Protein AF-A0A7J6RBK8-F1 (afdb_monomer)

Foldseek 3Di:
DDDDVVNVLVVLVVVVVVVVVVCVVCVPDPDDPVVVVVVVVSVVVNVVVVPDDDPPPPPDDPPPPDVDPPPPDDDPDPDPVCVVVPPPDPCVVVVPDDDDDDDQDDQDPVQADQAADQDLVNLLSNLVSLLVSLQSLLVCLVPDPCSLVCLQVSLLSCLLGHYDFLPPVNRLPDLVLLAPVSLVSSLVSLLLSLLSNLLSLQQDPLLVDLQSLLSLLLSLLSSLSSLLSSLCRAHPPDGAPSNCQCNQNDPDPGAHAAEASACSVVSNVPGDHPDVSSVVSSVSSVVSNVVRVVSDDPPCCQQRYPDVCAAPFQDCTNVLLVSQVSQCVVLVVDPCSNVCSLCCQQCVPVSRCVRVVSSVSSNLSSQSSLLSNDSPPPPHQHNDPSTGHSQQSDWHWDADPNGIWIHGNNDGRCSVSNYDPPPDDDPVVVVVVVVVVVVVVD

Radius of gyration: 29.78 Å; Cα contacts (8 Å, |Δi|>4): 510; chains: 1; bounding box: 80×56×87 Å

pLDDT: mean 79.07, std 20.46, range [28.81, 98.06]

Mean predicted aligned error: 14.5 Å

Secondary structure (DSSP, 8-state):
----HHHHHHHHHHHHHHHHHHHHH-TT----HHHHHHHHHHHHHHHHHHSS---TT---PPPP-------------S-TT-TTT------GGGS-SPPPPP-PPPP--TTS--SPP-SHHHHHHHHHHHHHHHHHHHHTTTTSTTHHHHHHHHHHHIIIIISPPTT-HHHHT-GGGGSHHHHHHHHHHHHHHHHHHHHHHHHTTTTSSHHHHHHHHHHHHHHHHHHHHHHH---SSS--HHHHHHTT-SSSS----EE--TTHHHHTTSS---SHHHHHHHHHHHHHHHHHHHTSPTT-HHHHEE--TTTT-S---HHHHHHHHHHHHHHT--GGGGTTHHHHHHTSSTTTTTT-HHHHHHHHHHHHHHHHH---TTSSPP--TT---TTTT--EEEEETTEEEEEBTTBS-GGGGSS----S--TTHHHHHHHHHHTT--

Structure (mmCIF, N/CA/C/O backbone):
data_AF-A0A7J6RBK8-F1
#
_entry.id   AF-A0A7J6RBK8-F1
#
loop_
_atom_site.group_PDB
_atom_site.id
_atom_site.type_symbol
_atom_site.label_atom_id
_atom_site.label_alt_id
_atom_site.label_comp_id
_atom_site.label_asym_id
_atom_site.label_entity_id
_atom_site.label_seq_id
_atom_site.pdbx_PDB_ins_code
_atom_site.Cartn_x
_atom_site.Cartn_y
_atom_site.Cartn_z
_atom_site.occupancy
_atom_site.B_iso_or_equiv
_atom_site.auth_seq_id
_atom_site.auth_comp_id
_atom_site.auth_asym_id
_atom_site.auth_atom_id
_atom_site.pdbx_PDB_model_num
ATOM 1 N N . MET A 1 1 ? 26.545 -1.973 -30.384 1.00 36.59 1 MET A N 1
ATOM 2 C CA . MET A 1 1 ? 25.266 -2.475 -30.938 1.00 36.59 1 MET A CA 1
ATOM 3 C C . MET A 1 1 ? 25.383 -2.604 -32.451 1.00 36.59 1 MET A C 1
ATOM 5 O O . MET A 1 1 ? 25.338 -1.597 -33.147 1.00 36.59 1 MET A O 1
ATOM 9 N N . ALA A 1 2 ? 25.583 -3.816 -32.970 1.00 32.09 2 ALA A N 1
ATOM 10 C CA . ALA A 1 2 ? 25.524 -4.054 -34.409 1.00 32.09 2 ALA A CA 1
ATOM 11 C C . ALA A 1 2 ? 24.047 -4.120 -34.830 1.00 32.09 2 ALA A C 1
ATOM 13 O O . ALA A 1 2 ? 23.332 -5.037 -34.434 1.00 32.09 2 ALA A O 1
ATOM 14 N N . MET A 1 3 ? 23.567 -3.130 -35.590 1.00 36.22 3 MET A N 1
ATOM 15 C CA . MET A 1 3 ? 22.261 -3.235 -36.249 1.00 36.22 3 MET A CA 1
ATOM 16 C C . MET A 1 3 ? 22.251 -4.495 -37.117 1.00 36.22 3 MET A C 1
ATOM 18 O O . MET A 1 3 ? 23.123 -4.660 -37.973 1.00 36.22 3 MET A O 1
ATOM 22 N N . THR A 1 4 ? 21.252 -5.358 -36.931 1.00 49.44 4 THR A N 1
ATOM 23 C CA . THR A 1 4 ? 21.045 -6.518 -37.804 1.00 49.44 4 THR A CA 1
ATOM 24 C C . THR A 1 4 ? 20.891 -6.049 -39.257 1.00 49.44 4 THR A C 1
ATOM 26 O O . THR A 1 4 ? 20.275 -5.012 -39.523 1.00 49.44 4 THR A O 1
ATOM 29 N N . GLN A 1 5 ? 21.444 -6.799 -40.219 1.00 44.53 5 GLN A N 1
ATOM 30 C CA . GLN A 1 5 ? 21.396 -6.459 -41.654 1.00 44.53 5 GLN A CA 1
ATOM 31 C C . GLN A 1 5 ? 19.968 -6.169 -42.150 1.00 44.53 5 GLN A C 1
ATOM 33 O O . GLN A 1 5 ? 19.768 -5.298 -42.995 1.00 44.53 5 GLN A O 1
ATOM 38 N N . ARG A 1 6 ? 18.959 -6.833 -41.570 1.00 43.53 6 ARG A N 1
ATOM 39 C CA . ARG A 1 6 ? 17.537 -6.587 -41.855 1.00 43.53 6 ARG A CA 1
ATOM 40 C C . ARG A 1 6 ? 17.089 -5.178 -41.449 1.00 43.53 6 ARG A C 1
ATOM 42 O O . ARG A 1 6 ? 16.382 -4.522 -42.210 1.00 43.53 6 ARG A O 1
ATOM 49 N N . THR A 1 7 ? 17.549 -4.694 -40.298 1.00 47.09 7 THR A N 1
ATOM 50 C CA . THR A 1 7 ? 17.259 -3.341 -39.798 1.00 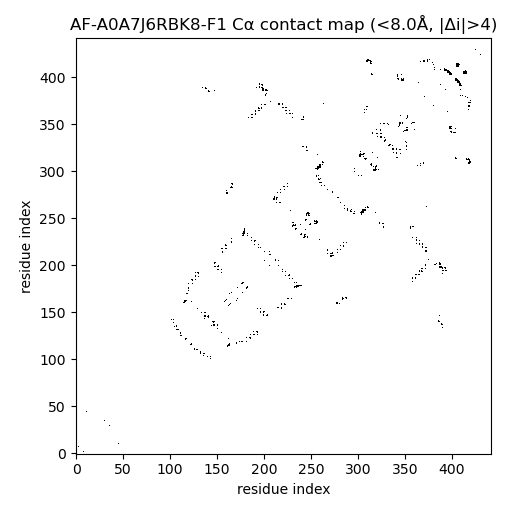47.09 7 THR A CA 1
ATOM 51 C C . THR A 1 7 ? 17.958 -2.285 -40.649 1.00 47.09 7 THR A C 1
ATOM 53 O O . THR A 1 7 ? 17.340 -1.285 -40.995 1.00 47.09 7 THR A O 1
ATOM 56 N N . ARG A 1 8 ? 19.196 -2.549 -41.097 1.00 48.22 8 ARG A N 1
ATOM 57 C CA . ARG A 1 8 ? 19.900 -1.685 -42.065 1.00 48.22 8 ARG A CA 1
ATOM 58 C C . ARG A 1 8 ? 19.156 -1.592 -43.400 1.00 48.22 8 ARG A C 1
ATOM 60 O O . ARG A 1 8 ? 18.941 -0.489 -43.886 1.00 48.22 8 ARG A O 1
ATOM 67 N N . ARG A 1 9 ? 18.685 -2.718 -43.955 1.00 49.53 9 ARG A N 1
ATOM 68 C CA . ARG A 1 9 ? 17.904 -2.739 -45.210 1.00 49.53 9 ARG A CA 1
ATOM 69 C C . ARG A 1 9 ? 16.581 -1.966 -45.093 1.00 49.53 9 ARG A C 1
ATOM 71 O O . ARG A 1 9 ? 16.213 -1.255 -46.025 1.00 49.53 9 ARG A O 1
ATOM 78 N N . LEU A 1 10 ? 15.884 -2.068 -43.959 1.00 54.56 10 LEU A N 1
ATOM 79 C CA . LEU A 1 10 ? 14.656 -1.303 -43.695 1.00 54.56 10 LEU A CA 1
ATOM 80 C C . LEU A 1 10 ? 14.924 0.200 -43.561 1.00 54.56 10 LEU A C 1
ATOM 82 O O . LEU A 1 10 ? 14.184 0.997 -44.135 1.00 54.56 10 LEU A O 1
ATOM 86 N N . LEU A 1 11 ? 16.007 0.583 -42.881 1.00 51.75 11 LEU A N 1
ATOM 87 C CA . LEU A 1 11 ? 16.412 1.984 -42.752 1.00 51.75 11 LEU A CA 1
ATOM 88 C C . LEU A 1 11 ? 16.793 2.588 -44.112 1.00 51.75 11 LEU A C 1
ATOM 90 O O . LEU A 1 11 ? 16.349 3.684 -44.439 1.00 51.75 11 LEU A O 1
ATOM 94 N N . CYS A 1 12 ? 17.539 1.849 -44.941 1.00 52.91 12 CYS A N 1
ATOM 95 C CA . CYS A 1 12 ? 17.886 2.273 -46.300 1.00 52.91 12 CYS A CA 1
ATOM 96 C C . CYS A 1 12 ? 16.644 2.439 -47.190 1.00 52.91 12 CYS A C 1
ATOM 98 O O . CYS A 1 12 ? 16.556 3.416 -47.927 1.00 52.91 12 CYS A O 1
ATOM 100 N N . ARG A 1 13 ? 15.651 1.541 -47.088 1.00 55.06 13 ARG A N 1
ATOM 101 C CA . ARG A 1 13 ? 14.372 1.680 -47.811 1.00 55.06 13 ARG A CA 1
ATOM 102 C C . ARG A 1 13 ? 13.562 2.890 -47.337 1.00 55.06 13 ARG A C 1
ATOM 104 O O . ARG A 1 13 ? 13.009 3.600 -48.171 1.00 55.06 13 ARG A O 1
ATOM 111 N N . GLY A 1 14 ? 13.521 3.147 -46.028 1.00 54.00 14 GLY A N 1
ATOM 112 C CA . GLY A 1 14 ? 12.841 4.317 -45.462 1.00 54.00 14 GLY A CA 1
ATOM 113 C C . GLY A 1 14 ? 13.482 5.639 -45.891 1.00 54.00 14 GLY A C 1
ATOM 114 O O . GLY A 1 14 ? 12.777 6.570 -46.273 1.00 54.00 14 GLY A O 1
ATOM 115 N N . LEU A 1 15 ? 14.817 5.701 -45.906 1.00 52.53 15 LEU A N 1
ATOM 116 C CA . LEU A 1 15 ? 15.567 6.875 -46.361 1.00 52.53 15 LEU A CA 1
ATOM 117 C C . LEU A 1 15 ? 15.412 7.118 -47.870 1.00 52.53 15 LEU A C 1
ATOM 119 O O . LEU A 1 15 ? 15.235 8.263 -48.278 1.00 52.53 15 LEU A O 1
ATOM 123 N N . ALA A 1 16 ? 15.409 6.059 -48.688 1.00 51.72 16 ALA A N 1
ATOM 124 C CA . ALA A 1 16 ? 15.171 6.165 -50.129 1.00 51.72 16 ALA A CA 1
ATOM 125 C C . ALA A 1 16 ? 13.752 6.667 -50.444 1.00 51.72 16 ALA A C 1
ATOM 127 O O . ALA A 1 16 ? 13.573 7.533 -51.299 1.00 51.72 16 ALA A O 1
ATOM 128 N N . TRP A 1 17 ? 12.746 6.177 -49.712 1.00 58.44 17 TRP A N 1
ATOM 129 C CA . TRP A 1 17 ? 11.370 6.650 -49.849 1.00 58.44 17 TRP A CA 1
ATOM 130 C C . TRP A 1 17 ? 11.236 8.128 -49.455 1.00 58.44 17 TRP A C 1
ATOM 132 O O . TRP A 1 17 ? 10.676 8.916 -50.211 1.00 58.44 17 TRP A O 1
ATOM 142 N N . TYR A 1 18 ? 11.831 8.532 -48.328 1.00 47.72 18 TYR A N 1
ATOM 143 C CA . TYR A 1 18 ? 11.815 9.926 -47.876 1.00 47.72 18 TYR A CA 1
ATOM 144 C C . TYR A 1 18 ? 12.515 10.873 -48.865 1.00 47.72 18 TYR A C 1
ATOM 146 O O . TYR A 1 18 ? 11.991 11.943 -49.170 1.00 47.72 18 TYR A O 1
ATOM 154 N N . ALA A 1 19 ? 13.666 10.473 -49.419 1.00 51.31 19 ALA A N 1
ATOM 155 C CA . ALA A 1 19 ? 14.394 11.257 -50.419 1.00 51.31 19 ALA A CA 1
ATOM 156 C C . ALA A 1 19 ? 13.605 11.420 -51.733 1.00 51.31 19 ALA A C 1
ATOM 158 O O . ALA A 1 19 ? 13.575 12.513 -52.307 1.00 51.31 19 ALA A O 1
ATOM 159 N N . ALA A 1 20 ? 12.919 10.364 -52.184 1.00 53.62 20 ALA A N 1
ATOM 160 C CA . ALA A 1 20 ? 12.056 10.414 -53.363 1.00 53.62 20 ALA A CA 1
ATOM 161 C C . ALA A 1 20 ? 10.840 11.334 -53.150 1.00 53.62 20 ALA A C 1
ATOM 163 O O . ALA A 1 20 ? 10.492 12.111 -54.042 1.00 53.62 20 ALA A O 1
ATOM 164 N N . GLU A 1 21 ? 10.232 11.304 -51.963 1.00 54.09 21 GLU A N 1
ATOM 165 C CA . GLU A 1 21 ? 9.076 12.144 -51.638 1.00 54.09 21 GLU A CA 1
ATOM 166 C C . GLU A 1 21 ? 9.470 13.621 -51.480 1.00 54.09 21 GLU A C 1
ATOM 168 O O . GLU A 1 21 ? 8.788 14.510 -51.988 1.00 54.09 21 GLU A O 1
ATOM 173 N N . HIS A 1 22 ? 10.640 13.899 -50.899 1.00 51.28 22 HIS A N 1
ATOM 174 C CA . HIS A 1 22 ? 11.178 15.256 -50.776 1.00 51.28 22 HIS A CA 1
ATOM 175 C C . HIS A 1 22 ? 11.467 15.908 -52.146 1.00 51.28 22 HIS A C 1
ATOM 177 O O . HIS A 1 22 ? 11.273 17.114 -52.317 1.00 51.28 22 HIS A O 1
ATOM 183 N N . LYS A 1 23 ? 11.871 15.114 -53.151 1.00 52.00 23 LYS A N 1
ATOM 184 C CA . LYS A 1 23 ? 12.100 15.563 -54.540 1.00 52.00 23 LYS A CA 1
ATOM 185 C C . LYS A 1 23 ? 10.799 15.902 -55.280 1.00 52.00 23 LYS A C 1
ATOM 187 O O . LYS A 1 23 ? 10.804 16.789 -56.130 1.00 52.00 23 LYS A O 1
ATOM 192 N N . LYS A 1 24 ? 9.683 15.242 -54.941 1.00 56.25 24 LYS A N 1
ATOM 193 C CA . LYS A 1 24 ? 8.348 15.576 -55.474 1.00 56.25 24 LYS A CA 1
ATOM 194 C C . LYS A 1 24 ? 7.804 16.885 -54.899 1.00 56.25 24 LYS A C 1
ATOM 196 O O . LYS A 1 24 ? 7.160 17.638 -55.620 1.00 56.25 24 LYS A O 1
ATOM 201 N N . VAL A 1 25 ? 8.059 17.149 -53.614 1.00 49.19 25 VAL A N 1
ATOM 202 C CA . VAL A 1 25 ? 7.536 18.332 -52.904 1.00 49.19 25 VAL A CA 1
ATOM 203 C C . VAL A 1 25 ? 8.318 19.607 -53.247 1.00 49.19 25 VAL A C 1
ATOM 205 O O . VAL A 1 25 ? 7.734 20.688 -53.289 1.00 49.19 25 VAL A O 1
ATOM 208 N N . PHE A 1 26 ? 9.613 19.501 -53.566 1.00 48.25 26 PHE A N 1
ATOM 209 C CA . PHE A 1 26 ? 10.462 20.654 -53.895 1.00 48.25 26 PHE A CA 1
ATOM 210 C C . PHE A 1 26 ? 11.201 20.479 -55.236 1.00 48.25 26 PHE A C 1
ATOM 212 O O . PHE A 1 26 ? 12.424 20.340 -55.255 1.00 48.25 26 PHE A O 1
ATOM 219 N N . PRO A 1 27 ? 10.496 20.531 -56.381 1.00 51.75 27 PRO A N 1
ATOM 220 C CA . PRO A 1 27 ? 11.090 20.261 -57.695 1.00 51.75 27 PRO A CA 1
ATOM 221 C C . PRO A 1 27 ? 12.118 21.316 -58.147 1.00 51.75 27 PRO A C 1
ATOM 223 O O . PRO A 1 27 ? 12.955 21.025 -58.994 1.00 51.75 27 PRO A O 1
ATOM 226 N N . ASN A 1 28 ? 12.084 22.522 -57.564 1.00 49.38 28 ASN A N 1
ATOM 227 C CA . ASN A 1 28 ? 12.916 23.667 -57.958 1.00 49.38 28 ASN A CA 1
ATOM 228 C C . ASN A 1 28 ? 13.867 24.164 -56.856 1.00 49.38 28 ASN A C 1
ATOM 230 O O . ASN A 1 28 ? 14.367 25.290 -56.940 1.00 49.38 28 ASN A O 1
ATOM 234 N N . SER A 1 29 ? 14.147 23.371 -55.814 1.00 50.28 29 SER A N 1
ATOM 235 C CA . SER A 1 29 ? 15.215 23.751 -54.885 1.00 50.28 29 SER A CA 1
ATOM 236 C C . SER A 1 29 ? 16.535 23.753 -55.657 1.00 50.28 29 SER A C 1
ATOM 238 O O . SER A 1 29 ? 16.966 22.698 -56.120 1.00 50.28 29 SER A O 1
ATOM 240 N N . ARG A 1 30 ? 17.161 24.927 -55.821 1.00 49.53 30 ARG A N 1
ATOM 241 C CA . ARG A 1 30 ? 18.529 25.072 -56.339 1.00 49.53 30 ARG A CA 1
ATOM 242 C C . ARG A 1 30 ? 19.480 24.342 -55.390 1.00 49.53 30 ARG A C 1
ATOM 244 O O . ARG A 1 30 ? 20.037 24.940 -54.473 1.00 49.53 30 ARG A O 1
ATOM 251 N N . SER A 1 31 ? 19.608 23.034 -55.560 1.00 49.16 31 SER A N 1
ATOM 252 C CA . SER A 1 31 ? 20.555 22.224 -54.821 1.00 49.16 31 SER A CA 1
ATOM 253 C C . SER A 1 31 ? 21.947 22.533 -55.358 1.00 49.16 31 SER A C 1
ATOM 255 O O . SER A 1 31 ? 22.211 22.485 -56.559 1.00 49.16 31 SER A O 1
ATOM 257 N N . SER A 1 32 ? 22.834 22.918 -54.443 1.00 51.38 32 SER A N 1
ATOM 258 C CA . SER A 1 32 ? 24.267 23.022 -54.696 1.00 51.38 32 SER A CA 1
ATOM 259 C C . SER A 1 32 ? 24.759 21.763 -55.435 1.00 51.38 32 SER A C 1
ATOM 261 O O . SER A 1 32 ? 24.344 20.660 -55.058 1.00 51.38 32 SER A O 1
ATOM 263 N N . PRO A 1 33 ? 25.657 21.880 -56.434 1.00 55.59 33 PRO A N 1
ATOM 264 C CA . PRO A 1 33 ? 26.219 20.737 -57.166 1.00 55.59 33 PRO A CA 1
ATOM 265 C C . PRO A 1 33 ? 26.863 19.681 -56.247 1.00 55.59 33 PRO A C 1
ATOM 267 O O . PRO A 1 33 ? 26.990 18.520 -56.625 1.00 55.59 33 PRO A O 1
ATOM 270 N N . PHE A 1 34 ? 27.191 20.052 -55.006 1.00 50.03 34 PHE A N 1
ATOM 271 C CA . PHE A 1 34 ? 27.650 19.144 -53.959 1.00 50.03 34 PHE A CA 1
ATOM 272 C C . PHE A 1 34 ? 26.572 18.143 -53.496 1.00 50.03 34 PHE A C 1
ATOM 274 O O . PHE A 1 34 ? 26.854 16.961 -53.326 1.00 50.03 34 PHE A O 1
ATOM 281 N N . ILE A 1 35 ? 25.319 18.587 -53.347 1.00 51.22 35 ILE A N 1
ATOM 282 C CA . ILE A 1 35 ? 24.211 17.753 -52.846 1.00 51.22 35 ILE A CA 1
ATOM 283 C C . ILE A 1 35 ? 23.772 16.739 -53.913 1.00 51.22 35 ILE A C 1
ATOM 285 O O . ILE A 1 35 ? 23.463 15.594 -53.590 1.00 51.22 35 ILE A O 1
ATOM 289 N N . ALA A 1 36 ? 23.804 17.126 -55.192 1.00 54.50 36 ALA A N 1
ATOM 290 C CA . ALA A 1 36 ? 23.538 16.220 -56.314 1.00 54.50 36 ALA A CA 1
ATOM 291 C C . ALA A 1 36 ? 24.613 15.119 -56.443 1.00 54.50 36 ALA A C 1
ATOM 293 O O . ALA A 1 36 ? 24.308 13.978 -56.781 1.00 54.50 36 ALA A O 1
ATOM 294 N N . HIS A 1 37 ? 25.870 15.443 -56.126 1.00 57.06 37 HIS A N 1
ATOM 295 C CA . HIS A 1 37 ? 26.968 14.479 -56.155 1.00 57.06 37 HIS A CA 1
ATOM 296 C C . HIS A 1 37 ? 26.924 13.488 -54.977 1.00 57.06 37 HIS A C 1
ATOM 298 O O . HIS A 1 37 ? 27.128 12.291 -55.172 1.00 57.06 37 HIS A O 1
ATOM 304 N N . GLU A 1 38 ? 26.614 13.962 -53.767 1.00 52.78 38 GLU A N 1
ATOM 305 C CA . GLU A 1 38 ? 26.437 13.113 -52.576 1.00 52.78 38 GLU A CA 1
ATOM 306 C C . GLU A 1 38 ? 25.235 12.167 -52.715 1.00 52.78 38 GLU A C 1
ATOM 308 O O . GLU A 1 38 ? 25.339 10.978 -52.418 1.00 52.78 38 GLU A O 1
ATOM 313 N N . THR A 1 39 ? 24.110 12.653 -53.248 1.00 55.19 39 THR A N 1
ATOM 314 C CA . THR A 1 39 ? 22.915 11.819 -53.478 1.00 55.19 39 THR A CA 1
ATOM 315 C C . THR A 1 39 ? 23.164 10.717 -54.510 1.00 55.19 39 THR A C 1
ATOM 317 O O . THR A 1 39 ? 22.796 9.572 -54.261 1.00 55.19 39 THR A O 1
ATOM 320 N N . SER A 1 40 ? 23.894 11.005 -55.593 1.00 58.25 40 SER A N 1
ATOM 321 C CA . SER A 1 40 ? 24.290 9.994 -56.587 1.00 58.25 40 SER A CA 1
ATOM 322 C C . SER A 1 40 ? 25.249 8.930 -56.022 1.00 58.25 40 SER A C 1
ATOM 324 O O . SER A 1 40 ? 25.123 7.750 -56.349 1.00 58.25 40 SER A O 1
ATOM 326 N N . LYS A 1 41 ? 26.173 9.303 -55.121 1.00 63.72 41 LYS A N 1
ATOM 327 C CA . LYS A 1 41 ? 27.043 8.334 -54.421 1.00 63.72 41 LYS A CA 1
ATOM 328 C C . LYS A 1 41 ? 26.257 7.407 -53.499 1.00 63.72 41 LYS A C 1
ATOM 330 O O . LYS A 1 41 ? 26.563 6.217 -53.419 1.00 63.72 41 LYS A O 1
ATOM 335 N N . ILE A 1 42 ? 25.256 7.949 -52.808 1.00 55.50 42 ILE A N 1
ATOM 336 C CA . ILE A 1 42 ? 24.384 7.178 -51.919 1.00 55.50 42 ILE A CA 1
ATOM 337 C C . ILE A 1 42 ? 23.512 6.215 -52.735 1.00 55.50 42 ILE A C 1
ATOM 339 O O . ILE A 1 42 ? 23.399 5.050 -52.361 1.00 55.50 42 ILE A O 1
ATOM 343 N N . GLU A 1 43 ? 22.965 6.650 -53.874 1.00 57.69 43 GLU A N 1
ATOM 344 C CA . GLU A 1 43 ? 22.206 5.786 -54.792 1.00 57.69 43 GLU A CA 1
ATOM 345 C C . GLU A 1 43 ? 23.061 4.621 -55.322 1.00 57.69 43 GLU A C 1
ATOM 347 O O . GLU A 1 43 ? 22.651 3.466 -55.208 1.00 57.69 43 GLU A O 1
ATOM 352 N N . ALA A 1 44 ? 24.294 4.884 -55.774 1.00 63.75 44 ALA A N 1
ATOM 353 C CA . ALA A 1 44 ? 25.207 3.840 -56.252 1.00 63.75 44 ALA A CA 1
ATOM 354 C C . ALA A 1 44 ? 25.605 2.830 -55.154 1.00 63.75 44 ALA A C 1
ATOM 356 O O . ALA A 1 44 ? 25.698 1.626 -55.403 1.00 63.75 44 ALA A O 1
ATOM 357 N N . ALA A 1 45 ? 25.805 3.294 -53.915 1.00 57.12 45 ALA A N 1
ATOM 358 C CA . ALA A 1 45 ? 26.087 2.421 -52.774 1.00 57.12 45 ALA A CA 1
ATOM 359 C C . ALA A 1 45 ? 24.876 1.547 -52.391 1.00 57.12 45 ALA A C 1
ATOM 361 O O . ALA A 1 45 ? 25.039 0.393 -51.980 1.00 57.12 45 ALA A O 1
ATOM 362 N N . ILE A 1 46 ? 23.658 2.072 -52.545 1.00 52.34 46 ILE A N 1
ATOM 363 C CA . ILE A 1 46 ? 22.414 1.333 -52.300 1.00 52.34 46 ILE A CA 1
ATOM 364 C C . ILE A 1 46 ? 22.207 0.260 -53.375 1.00 52.34 46 ILE A C 1
ATOM 366 O O . ILE A 1 46 ? 21.914 -0.883 -53.023 1.00 52.34 46 ILE A O 1
ATOM 370 N N . GLU A 1 47 ? 22.427 0.574 -54.653 1.00 58.09 47 GLU A N 1
ATOM 371 C CA . GLU A 1 47 ? 22.329 -0.401 -55.749 1.00 58.09 47 GLU A CA 1
ATOM 372 C C . GLU A 1 47 ? 23.361 -1.527 -55.618 1.00 58.09 47 GLU A C 1
ATOM 374 O O . GLU A 1 47 ? 23.005 -2.700 -55.740 1.00 58.09 47 GLU A O 1
ATOM 379 N N . ALA A 1 48 ? 24.605 -1.210 -55.242 1.00 62.47 48 ALA A N 1
ATOM 380 C CA . ALA A 1 48 ? 25.635 -2.218 -54.975 1.00 62.47 48 ALA A CA 1
ATOM 381 C C . ALA A 1 48 ? 25.265 -3.155 -53.807 1.00 62.47 48 ALA A C 1
ATOM 383 O O . ALA A 1 48 ? 25.578 -4.344 -53.826 1.00 62.47 48 ALA A O 1
ATOM 384 N N . THR A 1 49 ? 24.554 -2.638 -52.799 1.00 53.00 49 THR A N 1
ATOM 385 C CA . THR A 1 49 ? 24.098 -3.429 -51.643 1.00 53.00 49 THR A CA 1
ATOM 386 C C . THR A 1 49 ? 22.867 -4.286 -51.974 1.00 53.00 49 THR A C 1
ATOM 388 O O . THR A 1 49 ? 22.659 -5.332 -51.356 1.00 53.00 49 THR A O 1
ATOM 391 N N . LEU A 1 50 ? 22.049 -3.861 -52.944 1.00 51.31 50 LEU A N 1
ATOM 392 C CA . LEU A 1 50 ? 20.880 -4.597 -53.440 1.00 51.31 50 LEU A CA 1
ATOM 393 C C . LEU A 1 50 ? 21.241 -5.660 -54.491 1.00 51.31 50 LEU A C 1
ATOM 395 O O . LEU A 1 50 ? 20.505 -6.633 -54.623 1.00 51.31 50 LEU A O 1
ATOM 399 N N . ALA A 1 51 ? 22.363 -5.502 -55.200 1.00 49.50 51 ALA A N 1
ATOM 400 C CA . ALA A 1 51 ? 22.852 -6.445 -56.211 1.00 49.50 51 ALA A CA 1
ATOM 401 C C . ALA A 1 51 ? 23.575 -7.681 -55.633 1.00 49.50 51 ALA A C 1
ATOM 403 O O . ALA A 1 51 ? 23.934 -8.588 -56.384 1.00 49.50 51 ALA A O 1
ATOM 404 N N . CYS A 1 52 ? 23.802 -7.737 -54.316 1.00 43.66 52 CYS A N 1
ATOM 405 C CA . CYS A 1 52 ? 24.435 -8.889 -53.676 1.00 43.66 52 CYS A CA 1
ATOM 406 C C . CYS A 1 52 ? 23.411 -10.040 -53.534 1.00 43.66 52 CYS A C 1
ATOM 408 O O . CYS A 1 52 ? 22.368 -9.819 -52.905 1.00 43.66 52 CYS A O 1
ATOM 410 N N . PRO A 1 53 ? 23.659 -11.240 -54.101 1.00 42.56 53 PRO A N 1
ATOM 411 C CA . PRO A 1 53 ? 22.703 -12.341 -54.054 1.00 42.56 53 PRO A CA 1
ATOM 412 C C . PRO A 1 53 ? 22.411 -12.794 -52.618 1.00 42.56 53 PRO A C 1
ATOM 414 O O . PRO A 1 53 ? 23.266 -12.746 -51.737 1.00 42.56 53 PRO A O 1
ATOM 417 N N . ASP A 1 54 ? 21.177 -13.242 -52.400 1.00 42.31 54 ASP A N 1
ATOM 418 C CA . ASP A 1 54 ? 20.660 -13.747 -51.131 1.00 42.31 54 ASP A CA 1
ATOM 419 C C . ASP A 1 54 ? 21.474 -14.949 -50.598 1.00 42.31 54 ASP A C 1
ATOM 421 O O . ASP A 1 54 ? 21.281 -16.087 -51.019 1.00 42.31 54 ASP A O 1
ATOM 425 N N . GLU A 1 55 ? 22.309 -14.733 -49.577 1.00 39.16 55 GLU A N 1
ATOM 426 C CA . GLU A 1 55 ? 22.832 -15.795 -48.693 1.00 39.16 55 GLU A CA 1
ATOM 427 C C . GLU A 1 55 ? 21.760 -16.273 -47.689 1.00 39.16 55 GLU A C 1
ATOM 429 O O . GLU A 1 55 ? 22.011 -16.517 -46.507 1.00 39.16 55 GLU A O 1
ATOM 434 N N . SER A 1 56 ? 20.511 -16.396 -48.132 1.00 40.34 56 SER A N 1
ATOM 435 C CA . SER A 1 56 ? 19.374 -16.746 -47.281 1.00 40.34 56 SER A CA 1
ATOM 436 C C . SER A 1 56 ? 19.186 -18.260 -47.120 1.00 40.34 56 SER A C 1
ATOM 438 O O . SER A 1 56 ? 18.057 -18.727 -47.091 1.00 40.34 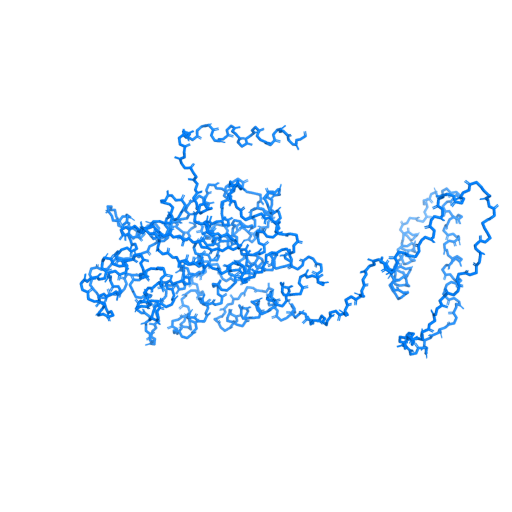56 SER A O 1
ATOM 440 N N . GLN A 1 57 ? 20.264 -19.042 -46.968 1.00 38.44 57 GLN A N 1
ATOM 441 C CA . GLN A 1 57 ? 20.188 -20.450 -46.520 1.00 38.44 57 GLN A CA 1
ATOM 442 C C . GLN A 1 57 ? 21.378 -20.932 -45.664 1.00 38.44 57 GLN A C 1
ATOM 444 O O . GLN A 1 57 ? 21.570 -22.136 -45.504 1.00 38.44 57 GLN A O 1
ATOM 449 N N . GLN A 1 58 ? 22.152 -20.047 -45.027 1.00 39.06 58 GLN A N 1
ATOM 450 C CA . GLN A 1 58 ? 23.014 -20.494 -43.925 1.00 39.06 58 GLN A CA 1
ATOM 451 C C . GLN A 1 58 ? 22.231 -20.483 -42.613 1.00 39.06 58 GLN A C 1
ATOM 453 O O . GLN A 1 58 ? 22.076 -19.468 -41.937 1.00 39.06 58 GLN A O 1
ATOM 458 N N . GLN A 1 59 ? 21.710 -21.664 -42.278 1.00 33.84 59 GLN A N 1
ATOM 459 C CA . GLN A 1 59 ? 21.270 -22.036 -40.940 1.00 33.84 59 GLN A CA 1
ATOM 460 C C . GLN A 1 59 ? 22.334 -21.569 -39.937 1.00 33.84 59 GLN A C 1
ATOM 462 O O . GLN A 1 59 ? 23.461 -22.062 -39.960 1.00 33.84 59 GLN A O 1
ATOM 467 N N . TRP A 1 60 ? 21.990 -20.591 -39.096 1.00 30.86 60 TRP A N 1
ATOM 468 C CA . TRP A 1 60 ? 22.896 -20.039 -38.092 1.00 30.86 60 TRP A CA 1
ATOM 469 C C . TRP A 1 60 ? 23.231 -21.146 -37.086 1.00 30.86 60 TRP A C 1
ATOM 471 O O . TRP A 1 60 ? 22.482 -21.406 -36.146 1.00 30.86 60 TRP A O 1
ATOM 481 N N . ARG A 1 61 ? 24.327 -21.867 -37.326 1.00 28.81 61 ARG A N 1
ATOM 482 C CA . ARG A 1 61 ? 24.973 -22.684 -36.304 1.00 28.81 61 ARG A CA 1
ATOM 483 C C . ARG A 1 61 ? 25.885 -21.736 -35.527 1.00 28.81 61 ARG A C 1
ATOM 485 O O . ARG A 1 61 ? 26.646 -21.014 -36.174 1.00 28.81 61 ARG A O 1
ATOM 492 N N . PRO A 1 62 ? 25.834 -21.703 -34.184 1.00 32.19 62 PRO A N 1
ATOM 493 C CA . PRO A 1 62 ? 26.897 -21.045 -33.441 1.00 32.19 62 PRO A CA 1
ATOM 494 C C . PRO A 1 62 ? 28.233 -21.661 -33.889 1.00 32.19 62 PRO A C 1
ATOM 496 O O . PRO A 1 62 ? 28.273 -22.876 -34.131 1.00 32.19 62 PRO A O 1
ATOM 499 N N . PRO A 1 63 ? 29.303 -20.865 -34.057 1.00 37.19 63 PRO A N 1
ATOM 500 C CA . PRO A 1 63 ? 30.614 -21.428 -34.336 1.00 37.19 63 PRO A CA 1
ATOM 501 C C . PRO A 1 63 ? 30.911 -22.452 -33.242 1.00 37.19 63 PRO A C 1
ATOM 503 O O . PRO A 1 63 ? 30.762 -22.161 -32.054 1.00 37.19 63 PRO A O 1
ATOM 506 N N . SER A 1 64 ? 31.251 -23.678 -33.641 1.00 39.88 64 SER A N 1
ATOM 507 C CA . SER A 1 64 ? 31.725 -24.678 -32.693 1.00 39.88 64 SER A CA 1
ATOM 508 C C . SER A 1 64 ? 32.894 -24.062 -31.933 1.00 39.88 64 SER A C 1
ATOM 510 O O . SER A 1 64 ? 33.825 -23.570 -32.574 1.00 39.88 64 SER A O 1
ATOM 512 N N . LEU A 1 65 ? 32.839 -24.092 -30.598 1.00 43.38 65 LEU A N 1
ATOM 513 C CA . LEU A 1 65 ? 34.003 -23.899 -29.736 1.00 43.38 65 LEU A CA 1
ATOM 514 C C . LEU A 1 65 ? 34.982 -25.035 -30.049 1.00 43.38 65 LEU A C 1
ATOM 516 O O . LEU A 1 65 ? 35.004 -26.067 -29.388 1.00 43.38 65 LEU A O 1
ATOM 520 N N . ALA A 1 66 ? 35.708 -24.890 -31.150 1.00 36.78 66 ALA A N 1
ATOM 521 C CA . ALA A 1 66 ? 36.957 -25.581 -31.340 1.00 36.78 66 ALA A CA 1
ATOM 522 C C . ALA A 1 66 ? 37.946 -24.882 -30.412 1.00 36.78 66 ALA A C 1
ATOM 524 O O . ALA A 1 66 ? 38.050 -23.653 -30.450 1.00 36.78 66 ALA A O 1
ATOM 525 N N . ASP A 1 67 ? 38.634 -25.666 -29.586 1.00 41.50 67 ASP A N 1
ATOM 526 C CA . ASP A 1 67 ? 39.814 -25.259 -28.830 1.00 41.50 67 ASP A CA 1
ATOM 527 C C . ASP A 1 67 ? 40.888 -24.779 -29.818 1.00 41.50 67 ASP A C 1
ATOM 529 O O . ASP A 1 67 ? 41.771 -25.517 -30.249 1.00 41.50 67 ASP A O 1
ATOM 533 N N . GLY A 1 68 ? 40.744 -23.539 -30.267 1.00 35.62 68 GLY A N 1
ATOM 534 C CA . GLY A 1 68 ? 41.683 -22.846 -31.121 1.00 35.62 68 GLY A CA 1
ATOM 535 C C . GLY A 1 68 ? 42.485 -21.913 -30.244 1.00 35.62 68 GLY A C 1
ATOM 536 O O . GLY A 1 68 ? 42.072 -20.782 -30.006 1.00 35.62 68 GLY A O 1
ATOM 537 N N . SER A 1 69 ? 43.637 -22.377 -29.769 1.00 36.59 69 SER A N 1
ATOM 538 C CA . SER A 1 69 ? 44.698 -21.468 -29.360 1.00 36.59 69 SER A CA 1
ATOM 539 C C . SER A 1 69 ? 45.024 -20.579 -30.561 1.00 36.59 69 SER A C 1
ATOM 541 O O . SER A 1 69 ? 45.627 -21.010 -31.543 1.00 36.59 69 SER A O 1
ATOM 543 N N . ILE A 1 70 ? 44.555 -19.332 -30.521 1.00 38.72 70 ILE A N 1
ATOM 544 C CA . ILE A 1 70 ? 44.917 -18.327 -31.514 1.00 38.72 70 ILE A CA 1
ATOM 545 C C . ILE A 1 70 ? 46.411 -18.075 -31.317 1.00 38.72 70 ILE A C 1
ATOM 547 O O . ILE A 1 70 ? 46.826 -17.410 -30.371 1.00 38.72 70 ILE A O 1
ATOM 551 N N . GLN A 1 71 ? 47.244 -18.654 -32.182 1.00 36.66 71 GLN A N 1
ATOM 552 C CA . GLN A 1 71 ? 48.639 -18.254 -32.269 1.00 36.66 71 GLN A CA 1
ATOM 553 C C . GLN A 1 71 ? 48.665 -16.834 -32.831 1.00 36.66 71 GLN A C 1
ATOM 555 O O . GLN A 1 71 ? 48.387 -16.619 -34.011 1.00 36.66 71 GLN A O 1
ATOM 560 N N . TYR A 1 72 ? 48.972 -15.863 -31.974 1.00 41.97 72 TYR A N 1
ATOM 561 C CA . TYR A 1 72 ? 49.296 -14.508 -32.395 1.00 41.97 72 TYR A CA 1
ATOM 562 C C . TYR A 1 72 ? 50.574 -14.563 -33.236 1.00 41.97 72 TYR A C 1
ATOM 564 O O . TYR A 1 72 ? 51.684 -14.551 -32.709 1.00 41.97 72 TYR A O 1
ATOM 572 N N . SER A 1 73 ? 50.427 -14.666 -34.555 1.00 45.19 73 SER A N 1
ATOM 573 C CA . SER A 1 73 ? 51.530 -14.395 -35.468 1.00 45.19 73 SER A CA 1
ATOM 574 C C . SER A 1 73 ? 51.909 -12.923 -35.324 1.00 45.19 73 SER A C 1
ATOM 576 O O . SER A 1 73 ? 51.036 -12.057 -35.421 1.00 45.19 73 SER A O 1
ATOM 578 N N . GLU A 1 74 ? 53.193 -12.681 -35.077 1.00 47.56 74 GLU A N 1
ATOM 579 C CA . GLU A 1 74 ? 53.867 -11.388 -34.950 1.00 47.56 74 GLU A CA 1
ATOM 580 C C . GLU A 1 74 ? 53.158 -10.255 -35.708 1.00 47.56 74 GLU A C 1
ATOM 582 O O . GLU A 1 74 ? 53.046 -10.252 -36.938 1.00 47.56 74 GLU A O 1
ATOM 587 N N . VAL A 1 75 ? 52.654 -9.278 -34.953 1.00 49.50 75 VAL A N 1
ATOM 588 C CA . VAL A 1 75 ? 52.015 -8.092 -35.518 1.00 49.50 75 VAL A CA 1
ATOM 589 C C . VAL A 1 75 ? 53.091 -7.258 -36.197 1.00 49.50 75 VAL A C 1
ATOM 591 O O . VAL A 1 75 ? 53.864 -6.558 -35.554 1.00 49.50 75 VAL A O 1
ATOM 594 N N . ASN A 1 76 ? 53.123 -7.328 -37.524 1.00 48.22 76 ASN A N 1
ATOM 595 C CA . ASN A 1 76 ? 53.937 -6.462 -38.361 1.00 48.22 76 ASN A CA 1
ATOM 596 C C . ASN A 1 76 ? 53.325 -5.047 -38.347 1.00 48.22 76 ASN A C 1
ATOM 598 O O . ASN A 1 76 ? 52.510 -4.685 -39.204 1.00 48.22 76 ASN A O 1
ATOM 602 N N . THR A 1 77 ? 53.645 -4.252 -37.323 1.00 49.28 77 THR A N 1
ATOM 603 C CA . THR A 1 77 ? 53.245 -2.846 -37.248 1.00 49.28 77 THR A CA 1
ATOM 604 C C . THR A 1 77 ? 54.058 -2.057 -38.283 1.00 49.28 77 THR A C 1
ATOM 606 O O . THR A 1 77 ? 55.274 -1.926 -38.204 1.00 49.28 77 THR A O 1
ATOM 609 N N . LYS A 1 78 ? 53.391 -1.477 -39.292 1.00 50.38 78 LYS A N 1
ATOM 610 C CA . LYS A 1 78 ? 54.036 -0.631 -40.326 1.00 50.38 78 LYS A CA 1
ATOM 611 C C . LYS A 1 78 ? 54.685 0.660 -39.781 1.00 50.38 78 LYS A C 1
ATOM 613 O O . LYS A 1 78 ? 55.216 1.440 -40.566 1.00 50.38 78 LYS A O 1
ATOM 618 N N . PHE A 1 79 ? 54.637 0.912 -38.470 1.00 53.75 79 PHE A N 1
ATOM 619 C CA . PHE A 1 79 ? 55.131 2.137 -37.841 1.00 53.75 79 PHE A CA 1
ATOM 620 C C . PHE A 1 79 ? 55.870 1.834 -36.521 1.00 53.75 79 PHE A C 1
ATOM 622 O O . PHE A 1 79 ? 55.222 1.677 -35.487 1.00 53.75 79 PHE A O 1
ATOM 629 N N . PRO A 1 80 ? 57.217 1.836 -36.518 1.00 58.19 80 PRO A N 1
ATOM 630 C CA . PRO A 1 80 ? 58.039 1.358 -35.395 1.00 58.19 80 PRO A CA 1
ATOM 631 C C . PRO A 1 80 ? 57.979 2.214 -34.113 1.00 58.19 80 PRO A C 1
ATOM 633 O O . PRO A 1 80 ? 58.519 1.828 -33.083 1.00 58.19 80 PRO A O 1
ATOM 636 N N . TRP A 1 81 ? 57.318 3.376 -34.140 1.00 56.38 81 TRP A N 1
ATOM 637 C CA . TRP A 1 81 ? 57.209 4.287 -32.987 1.00 56.38 81 TRP A CA 1
ATOM 638 C C . TRP A 1 81 ? 55.882 4.155 -32.221 1.00 56.38 81 TRP A C 1
ATOM 640 O O . TRP A 1 81 ? 55.719 4.778 -31.173 1.00 56.38 81 TRP A O 1
ATOM 650 N N . PHE A 1 82 ? 54.938 3.349 -32.725 1.00 57.69 82 PHE A N 1
ATOM 651 C CA . PHE A 1 82 ? 53.613 3.145 -32.122 1.00 57.69 82 PHE A CA 1
ATOM 652 C C . PHE A 1 82 ? 53.493 1.845 -31.312 1.00 57.69 82 PHE A C 1
ATOM 654 O O . PHE A 1 82 ? 52.460 1.627 -30.681 1.00 57.69 82 PHE A O 1
ATOM 661 N N . ASP A 1 83 ? 54.560 1.045 -31.227 1.00 57.31 83 ASP A N 1
ATOM 662 C CA . ASP A 1 83 ? 54.583 -0.228 -30.486 1.00 57.31 83 ASP A CA 1
ATOM 663 C C . ASP A 1 83 ? 54.199 -0.087 -29.006 1.00 57.31 83 ASP A C 1
ATOM 665 O O . ASP A 1 83 ? 53.612 -0.988 -28.413 1.00 57.31 83 ASP A O 1
ATOM 669 N N . ARG A 1 84 ? 54.466 1.076 -28.394 1.00 56.31 84 ARG A N 1
ATOM 670 C CA . ARG A 1 84 ? 54.087 1.345 -26.996 1.00 56.31 84 ARG A CA 1
ATOM 671 C C . ARG A 1 84 ? 52.580 1.515 -26.782 1.00 56.31 84 ARG A C 1
ATOM 673 O O . ARG A 1 84 ? 52.130 1.393 -25.645 1.00 56.31 84 ARG A O 1
ATOM 680 N N . LEU A 1 85 ? 51.821 1.837 -27.832 1.00 56.09 85 LEU A N 1
ATOM 681 C CA . LEU A 1 85 ? 50.364 2.016 -27.777 1.00 56.09 85 LEU A CA 1
ATOM 682 C C . LEU A 1 85 ? 49.615 0.710 -28.068 1.00 56.09 85 LEU A C 1
ATOM 684 O O . LEU A 1 85 ? 48.488 0.538 -27.613 1.00 56.09 85 LEU A O 1
ATOM 688 N N . SER A 1 86 ? 50.251 -0.231 -28.763 1.00 53.12 86 SER A N 1
ATOM 689 C CA . SER A 1 86 ? 49.767 -1.594 -28.971 1.00 53.12 86 SER A CA 1
ATOM 690 C C . SER A 1 86 ? 50.240 -2.515 -27.846 1.00 53.12 86 SER A C 1
ATOM 692 O O . SER A 1 86 ? 51.012 -3.445 -28.069 1.00 53.12 86 SER A O 1
ATOM 694 N N . ARG A 1 87 ? 49.771 -2.280 -26.614 1.00 49.75 87 ARG A N 1
ATOM 695 C CA . ARG A 1 87 ? 49.796 -3.336 -25.591 1.00 49.75 87 ARG A CA 1
ATOM 696 C C . ARG A 1 87 ? 48.747 -4.378 -25.963 1.00 49.75 87 ARG A C 1
ATOM 698 O O . ARG A 1 87 ? 47.589 -4.259 -25.580 1.00 49.75 87 ARG A O 1
ATOM 705 N N . ILE A 1 88 ? 49.158 -5.372 -26.739 1.00 55.38 88 ILE A N 1
ATOM 706 C CA . ILE A 1 88 ? 48.399 -6.607 -26.943 1.00 55.38 88 ILE A CA 1
ATOM 707 C C . ILE A 1 88 ? 48.820 -7.548 -25.813 1.00 55.38 88 ILE A C 1
ATOM 709 O O . ILE A 1 88 ? 49.529 -8.526 -26.014 1.00 55.38 88 ILE A O 1
ATOM 713 N N . GLU A 1 89 ? 48.494 -7.163 -24.583 1.00 57.66 89 GLU A N 1
ATOM 714 C CA . GLU A 1 89 ? 48.515 -8.108 -23.474 1.00 57.66 89 GLU A CA 1
ATOM 715 C C . GLU A 1 89 ? 47.201 -8.884 -23.561 1.00 57.66 89 GLU A C 1
ATOM 717 O O . GLU A 1 89 ? 46.138 -8.280 -23.712 1.00 57.66 89 GLU A O 1
ATOM 722 N N . ASP A 1 90 ? 47.276 -10.212 -23.530 1.00 55.16 90 ASP A N 1
ATOM 723 C CA . ASP A 1 90 ? 46.095 -11.065 -23.438 1.00 55.16 90 ASP A CA 1
ATOM 724 C C . ASP A 1 90 ? 45.456 -10.865 -22.055 1.00 55.16 90 ASP A C 1
ATOM 726 O O . ASP A 1 90 ? 45.848 -11.467 -21.053 1.00 55.16 90 ASP A O 1
ATOM 730 N N . VAL A 1 91 ? 44.518 -9.920 -21.993 1.00 60.00 91 VAL A N 1
ATOM 731 C CA . VAL A 1 91 ? 43.751 -9.583 -20.790 1.00 60.00 91 VAL A CA 1
ATOM 732 C C . VAL A 1 91 ? 42.584 -10.551 -20.579 1.00 60.00 91 VAL A C 1
ATOM 734 O O . VAL A 1 91 ? 41.964 -10.515 -19.514 1.00 60.00 91 VAL A O 1
ATOM 737 N N . ASP A 1 92 ? 42.288 -11.432 -21.543 1.00 60.03 92 ASP A N 1
ATOM 738 C CA . ASP A 1 92 ? 41.146 -12.349 -21.461 1.00 60.03 92 ASP A CA 1
ATOM 739 C C . ASP A 1 92 ? 41.365 -13.398 -20.357 1.00 60.03 92 ASP A C 1
ATOM 741 O O . ASP A 1 92 ? 40.421 -13.790 -19.670 1.00 60.03 92 ASP A O 1
ATOM 745 N N . GLY A 1 93 ? 42.624 -13.754 -20.072 1.00 61.78 93 GLY A N 1
ATOM 746 C CA . GLY A 1 93 ? 42.999 -14.601 -18.932 1.00 61.78 93 GLY A CA 1
ATOM 747 C C . GLY A 1 93 ? 42.815 -13.950 -17.549 1.00 61.78 93 GLY A C 1
ATOM 748 O O . GLY A 1 93 ? 42.742 -14.660 -16.544 1.00 61.78 93 GLY A O 1
ATOM 749 N N . LEU A 1 94 ? 42.704 -12.616 -17.470 1.00 66.44 94 LEU A N 1
ATOM 750 C CA . LEU A 1 94 ? 42.477 -11.876 -16.218 1.00 66.44 94 LEU A CA 1
ATOM 751 C C . LEU A 1 94 ? 40.985 -11.716 -15.880 1.00 66.44 94 LEU A C 1
ATOM 753 O O . LEU A 1 94 ? 40.651 -11.387 -14.741 1.00 66.44 94 LEU A O 1
ATOM 757 N N . ALA A 1 95 ? 40.085 -11.960 -16.838 1.00 64.44 95 ALA A N 1
ATOM 758 C CA . ALA A 1 95 ? 38.642 -11.761 -16.679 1.00 64.44 95 ALA A CA 1
ATOM 759 C C . ALA A 1 95 ? 37.935 -12.884 -15.887 1.00 64.44 95 ALA A C 1
ATOM 761 O O . ALA A 1 95 ? 36.756 -12.756 -15.548 1.00 64.44 95 ALA A O 1
ATOM 762 N N . GLY A 1 96 ? 38.651 -13.965 -15.552 1.00 76.88 96 GLY A N 1
ATOM 763 C CA . GLY A 1 96 ? 38.062 -15.171 -14.971 1.00 76.88 96 GLY A CA 1
ATOM 764 C C . GLY A 1 96 ? 37.163 -15.918 -15.970 1.00 76.88 96 GLY A C 1
ATOM 765 O O . GLY A 1 96 ? 36.968 -15.473 -17.100 1.00 76.88 96 GLY A O 1
ATOM 766 N N . PRO A 1 97 ? 36.613 -17.085 -15.592 1.00 73.62 97 PRO A N 1
ATOM 767 C CA . PRO A 1 97 ? 35.716 -17.824 -16.472 1.00 73.62 97 PRO A CA 1
ATOM 768 C C . PRO A 1 97 ? 34.464 -16.992 -16.781 1.00 73.62 97 PRO A C 1
ATOM 770 O O . PRO A 1 97 ? 33.816 -16.468 -15.869 1.00 73.62 97 PRO A O 1
ATOM 773 N N . ALA A 1 98 ? 34.111 -16.896 -18.068 1.00 70.81 98 ALA A N 1
ATOM 774 C CA . ALA A 1 98 ? 32.894 -16.226 -18.510 1.00 70.81 98 ALA A CA 1
ATOM 775 C C . ALA A 1 98 ? 31.680 -16.807 -17.771 1.00 70.81 98 ALA A C 1
ATOM 777 O O . ALA A 1 98 ? 31.501 -18.027 -17.703 1.00 70.81 98 ALA A O 1
ATOM 778 N N . ARG A 1 99 ? 30.836 -15.935 -17.202 1.00 73.81 99 ARG A N 1
ATOM 779 C CA . ARG A 1 99 ? 29.577 -16.386 -16.599 1.00 73.81 99 ARG A CA 1
ATOM 780 C C . ARG A 1 99 ? 28.740 -17.094 -17.668 1.00 73.81 99 ARG A C 1
ATOM 782 O O . ARG A 1 99 ? 28.658 -16.585 -18.788 1.00 73.81 99 ARG A O 1
ATOM 789 N N . PRO A 1 100 ? 28.103 -18.233 -17.337 1.00 76.25 100 PRO A N 1
ATOM 790 C CA . PRO A 1 100 ? 27.180 -18.864 -18.265 1.00 76.25 100 PRO A CA 1
ATOM 791 C C . PRO A 1 100 ? 26.077 -17.858 -18.633 1.00 76.25 100 PRO A C 1
ATOM 793 O O . PRO A 1 100 ? 25.631 -17.114 -17.753 1.00 76.25 100 PRO A O 1
ATOM 796 N N . PRO A 1 101 ? 25.648 -17.805 -19.907 1.00 74.38 101 PRO A N 1
ATOM 797 C CA . PRO A 1 101 ? 24.615 -16.871 -20.332 1.00 74.38 101 PRO A CA 1
ATOM 798 C C . PRO A 1 101 ? 23.334 -17.125 -19.536 1.00 74.38 101 PRO A C 1
ATOM 800 O O . PRO A 1 101 ? 22.871 -18.265 -19.432 1.00 74.38 101 PRO A O 1
ATOM 803 N N . ALA A 1 102 ? 22.769 -16.067 -18.956 1.00 81.31 102 ALA A N 1
ATOM 804 C CA . ALA A 1 102 ? 21.522 -16.170 -18.219 1.00 81.31 102 ALA A CA 1
ATOM 805 C C . ALA A 1 102 ? 20.364 -16.486 -19.177 1.00 81.31 102 ALA A C 1
ATOM 807 O O . ALA A 1 102 ? 20.243 -15.906 -20.258 1.00 81.31 102 ALA A O 1
ATOM 808 N N . ILE A 1 103 ? 19.488 -17.406 -18.772 1.00 86.19 103 ILE A N 1
ATOM 809 C CA . ILE A 1 103 ? 18.253 -17.687 -19.505 1.00 86.19 103 ILE A CA 1
ATOM 810 C C . ILE A 1 103 ? 17.252 -16.584 -19.157 1.00 86.19 103 ILE A C 1
ATOM 812 O O . ILE A 1 103 ? 16.693 -16.567 -18.060 1.00 86.19 103 ILE A O 1
ATOM 816 N N . VAL A 1 104 ? 17.037 -15.661 -20.094 1.00 88.25 104 VAL A N 1
ATOM 817 C CA . VAL A 1 104 ? 16.039 -14.591 -19.969 1.00 88.25 104 VAL A CA 1
ATOM 818 C C . VAL A 1 104 ? 14.658 -15.164 -20.277 1.00 88.25 104 VAL A C 1
ATOM 820 O O . VAL A 1 104 ? 14.421 -15.699 -21.362 1.00 88.25 104 VAL A O 1
ATOM 823 N N . ILE A 1 105 ? 13.739 -15.046 -19.322 1.00 90.38 105 ILE A N 1
ATOM 824 C CA . ILE A 1 105 ? 12.343 -15.452 -19.485 1.00 90.38 105 ILE A CA 1
ATOM 825 C C . ILE A 1 105 ? 11.573 -14.251 -20.046 1.00 90.38 105 ILE A C 1
ATOM 827 O O . ILE A 1 105 ? 11.563 -13.200 -19.393 1.00 90.38 105 ILE A O 1
ATOM 831 N N . PRO A 1 106 ? 10.910 -14.379 -21.213 1.00 89.31 106 PRO A N 1
ATOM 832 C CA . PRO A 1 106 ? 10.121 -13.298 -21.789 1.00 89.31 106 PRO A CA 1
ATOM 833 C C . PRO A 1 106 ? 9.063 -12.789 -20.809 1.00 89.31 106 PRO A C 1
ATOM 835 O O . PRO A 1 106 ? 8.302 -13.571 -20.239 1.00 89.31 106 PRO A O 1
ATOM 838 N N . VAL A 1 107 ? 9.011 -11.471 -20.628 1.00 89.88 107 VAL A N 1
ATOM 839 C CA . VAL A 1 107 ? 7.988 -10.824 -19.804 1.00 89.88 107 VAL A CA 1
ATOM 840 C C . VAL A 1 107 ? 6.795 -10.484 -20.682 1.00 89.88 107 VAL A C 1
ATOM 842 O O . VAL A 1 107 ? 6.919 -9.711 -21.632 1.00 89.88 107 VAL A O 1
ATOM 845 N N . ASP A 1 108 ? 5.632 -11.028 -20.337 1.00 87.94 108 ASP A N 1
ATOM 846 C CA . ASP A 1 108 ? 4.381 -10.651 -20.978 1.00 87.94 108 ASP A CA 1
ATOM 847 C C . ASP A 1 108 ? 3.857 -9.333 -20.389 1.00 87.94 108 ASP A C 1
ATOM 849 O O . ASP A 1 108 ? 3.358 -9.267 -19.264 1.00 87.94 108 ASP A O 1
ATOM 853 N N . LEU A 1 109 ? 4.018 -8.261 -21.161 1.00 88.56 109 LEU A N 1
ATOM 854 C CA . LEU A 1 109 ? 3.413 -6.956 -20.891 1.00 88.56 109 LEU A CA 1
ATOM 855 C C . LEU A 1 109 ? 2.155 -6.725 -21.738 1.00 88.56 109 LEU A C 1
ATOM 857 O O . LEU A 1 109 ? 1.450 -5.745 -21.519 1.00 88.56 109 LEU A O 1
ATOM 861 N N . CYS A 1 110 ? 1.871 -7.608 -22.698 1.00 85.75 110 CYS A N 1
ATOM 862 C CA . CYS A 1 110 ? 0.748 -7.480 -23.621 1.00 85.75 110 CYS A CA 1
ATOM 863 C C . CYS A 1 110 ? -0.577 -7.905 -22.979 1.00 85.75 110 CYS A C 1
ATOM 865 O O . CYS A 1 110 ? -1.624 -7.393 -23.366 1.00 85.75 110 CYS A O 1
ATOM 867 N N . SER A 1 111 ? -0.542 -8.794 -21.984 1.00 83.81 111 SER A N 1
ATOM 868 C CA . SER A 1 111 ? -1.720 -9.152 -21.180 1.00 83.81 111 SER A CA 1
ATOM 869 C C . SER A 1 111 ? -2.189 -8.046 -20.230 1.00 83.81 111 SER A C 1
ATOM 871 O O . SER A 1 111 ? -3.283 -8.141 -19.666 1.00 83.81 111 SER A O 1
ATOM 873 N N . LEU A 1 112 ? -1.401 -6.981 -20.047 1.00 88.56 112 LEU A N 1
ATOM 874 C CA . LEU A 1 112 ? -1.779 -5.851 -19.207 1.00 88.56 112 LEU A CA 1
ATOM 875 C C . LEU A 1 112 ? -2.708 -4.907 -19.973 1.00 88.56 112 LEU A C 1
ATOM 877 O O . LEU A 1 112 ? -2.348 -4.323 -20.993 1.00 88.56 112 LEU A O 1
ATOM 881 N N . GLN A 1 113 ? -3.919 -4.745 -19.448 1.00 84.81 113 GLN A N 1
ATOM 882 C CA . GLN A 1 113 ? -4.929 -3.864 -20.024 1.00 84.81 113 GLN A CA 1
ATOM 883 C C . GLN A 1 113 ? -4.504 -2.390 -19.917 1.00 84.81 113 GLN A C 1
ATOM 885 O O . GLN A 1 113 ? -4.005 -1.946 -18.884 1.00 84.81 113 GLN A O 1
ATOM 890 N N . SER A 1 114 ? -4.737 -1.618 -20.983 1.00 84.06 114 SER A N 1
ATOM 891 C CA . SER A 1 114 ? -4.459 -0.171 -21.043 1.00 84.06 114 SER A CA 1
ATOM 892 C C . SER A 1 114 ? -5.682 0.714 -20.777 1.00 84.06 114 SER A C 1
ATOM 894 O O . SER A 1 114 ? -5.562 1.941 -20.676 1.00 84.06 114 SER A O 1
ATOM 896 N N . GLU A 1 115 ? -6.866 0.107 -20.741 1.00 89.50 115 GLU A N 1
ATOM 897 C CA . GLU A 1 115 ? -8.143 0.779 -20.517 1.00 89.50 115 GLU A CA 1
ATOM 898 C C . GLU A 1 115 ? -8.511 0.795 -19.037 1.00 89.50 115 GLU A C 1
ATOM 900 O O . GLU A 1 115 ? -8.005 0.006 -18.243 1.00 89.50 115 GLU A O 1
ATOM 905 N N . ARG A 1 116 ? -9.409 1.710 -18.661 1.00 93.00 116 ARG A N 1
ATOM 906 C CA . ARG A 1 116 ? -9.889 1.793 -17.285 1.00 93.00 116 ARG A CA 1
ATOM 907 C C . ARG A 1 116 ? -10.732 0.570 -16.942 1.00 93.00 116 ARG A C 1
ATOM 909 O O . ARG A 1 116 ? -11.697 0.257 -17.637 1.00 93.00 116 ARG A O 1
ATOM 916 N N . ILE A 1 117 ? -10.385 -0.063 -15.831 1.00 94.69 117 ILE A N 1
ATOM 917 C CA . ILE A 1 117 ? -11.058 -1.249 -15.313 1.00 94.69 117 ILE A CA 1
ATOM 918 C C . ILE A 1 117 ? -12.448 -0.876 -14.798 1.00 94.69 117 ILE A C 1
ATOM 920 O O . ILE A 1 117 ? -12.603 0.111 -14.083 1.00 94.69 117 ILE A O 1
ATOM 924 N N . ARG A 1 118 ? -13.460 -1.676 -15.154 1.00 93.69 118 ARG A N 1
ATOM 925 C CA . ARG A 1 118 ? -14.864 -1.444 -14.758 1.00 93.69 118 ARG A CA 1
ATOM 926 C C . ARG A 1 118 ? -15.473 -2.585 -13.951 1.00 93.69 118 ARG A C 1
ATOM 928 O O . ARG A 1 118 ? -16.585 -2.453 -13.457 1.00 93.69 118 ARG A O 1
ATOM 935 N N . SER A 1 119 ? -14.765 -3.703 -13.821 1.00 95.69 119 SER A N 1
ATOM 936 C CA . SER A 1 119 ? -15.236 -4.878 -13.086 1.00 95.69 119 SER A CA 1
ATOM 937 C C . SER A 1 119 ? -14.186 -5.389 -12.107 1.00 95.69 119 SER A C 1
ATOM 939 O O . SER A 1 119 ? -12.981 -5.218 -12.300 1.00 95.69 119 SER A O 1
ATOM 941 N N . VAL A 1 120 ? -14.648 -6.059 -11.054 1.00 95.88 120 VAL A N 1
ATOM 942 C CA . VAL A 1 120 ? -13.770 -6.634 -10.027 1.00 95.88 120 VAL A CA 1
ATOM 943 C C . VAL A 1 120 ? -12.910 -7.766 -10.590 1.00 95.88 120 VAL A C 1
ATOM 945 O O . VAL A 1 120 ? -11.742 -7.871 -10.229 1.00 95.88 120 VAL A O 1
ATOM 948 N N . ALA A 1 121 ? -13.450 -8.577 -11.506 1.00 95.50 121 ALA A N 1
ATOM 949 C CA . ALA A 1 121 ? -12.702 -9.647 -12.168 1.00 95.50 121 ALA A CA 1
ATOM 950 C C . ALA A 1 121 ? -11.507 -9.091 -12.960 1.00 95.50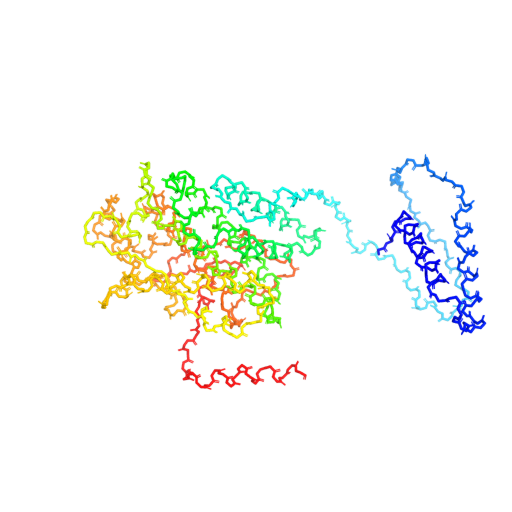 121 ALA A C 1
ATOM 952 O O . ALA A 1 121 ? -10.377 -9.518 -12.742 1.00 95.50 121 ALA A O 1
ATOM 953 N N . GLN A 1 122 ? -11.735 -8.050 -13.769 1.00 95.56 122 GLN A N 1
ATOM 954 C CA . GLN A 1 122 ? -10.660 -7.351 -14.480 1.00 95.56 122 GLN A CA 1
ATOM 955 C C . GLN A 1 122 ? -9.610 -6.782 -13.521 1.00 95.56 122 GLN A C 1
ATOM 957 O O . GLN A 1 122 ? -8.420 -6.887 -13.800 1.00 95.56 122 GLN A O 1
ATOM 962 N N . LEU A 1 123 ? -10.022 -6.214 -12.378 1.00 96.00 123 LEU A N 1
ATOM 963 C CA . LEU A 1 123 ? -9.075 -5.699 -11.385 1.00 96.00 123 LEU A CA 1
ATOM 964 C C . LEU A 1 123 ? -8.203 -6.809 -10.792 1.00 96.00 123 LEU A C 1
ATOM 966 O O . LEU A 1 123 ? -6.999 -6.616 -10.627 1.00 96.00 123 LEU A O 1
ATOM 970 N N . ARG A 1 124 ? -8.791 -7.971 -10.495 1.00 95.94 124 ARG A N 1
ATOM 971 C CA . ARG A 1 124 ? -8.057 -9.130 -9.976 1.00 95.94 124 ARG A CA 1
ATOM 972 C C . ARG A 1 124 ? -7.031 -9.635 -10.984 1.00 95.94 124 ARG A C 1
ATOM 974 O O . ARG A 1 124 ? -5.860 -9.756 -10.629 1.00 95.94 124 ARG A O 1
ATOM 981 N N . ASP A 1 125 ? -7.461 -9.873 -12.219 1.00 95.12 125 ASP A N 1
ATOM 982 C CA . ASP A 1 125 ? -6.592 -10.377 -13.284 1.00 95.12 125 ASP A CA 1
ATOM 983 C C . ASP A 1 125 ? -5.469 -9.381 -13.583 1.00 95.12 125 ASP A C 1
ATOM 985 O O . ASP A 1 125 ? -4.300 -9.754 -13.680 1.00 95.12 125 ASP A O 1
ATOM 989 N N . PHE A 1 126 ? -5.801 -8.089 -13.639 1.00 96.12 126 PHE A N 1
ATOM 990 C CA . PHE A 1 126 ? -4.826 -7.031 -13.858 1.00 96.12 126 PHE A CA 1
ATOM 991 C C . PHE A 1 126 ? -3.780 -6.962 -12.742 1.00 96.12 126 PHE A C 1
ATOM 993 O O . PHE A 1 126 ? -2.590 -6.952 -13.041 1.00 96.12 126 PHE A O 1
ATOM 1000 N N . LEU A 1 127 ? -4.185 -6.931 -11.466 1.00 96.25 127 LEU A N 1
ATOM 1001 C CA . LEU A 1 127 ? -3.231 -6.867 -10.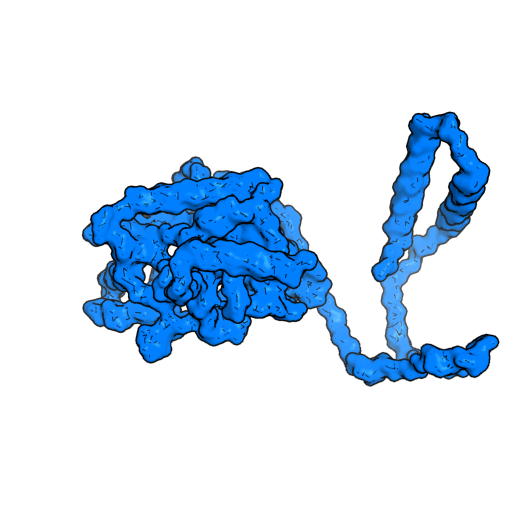352 1.00 96.25 127 LEU A CA 1
ATOM 1002 C C . LEU A 1 127 ? -2.350 -8.121 -10.286 1.00 96.25 127 LEU A C 1
ATOM 1004 O O . LEU A 1 127 ? -1.150 -8.006 -10.030 1.00 96.25 127 LEU A O 1
ATOM 1008 N N . TYR A 1 128 ? -2.921 -9.299 -10.552 1.00 95.94 128 TYR A N 1
ATOM 1009 C CA . TYR A 1 128 ? -2.173 -10.553 -10.622 1.00 95.94 128 TYR A CA 1
ATOM 1010 C C . TYR A 1 128 ? -1.105 -10.518 -11.719 1.00 95.94 128 TYR A C 1
ATOM 1012 O O . TYR A 1 128 ? 0.077 -10.758 -11.449 1.00 95.94 128 TYR A O 1
ATOM 1020 N N . ASN A 1 129 ? -1.510 -10.172 -12.943 1.00 95.50 129 ASN A N 1
ATOM 1021 C CA . ASN A 1 129 ? -0.612 -10.099 -14.090 1.00 95.50 129 ASN A CA 1
ATOM 1022 C C . ASN A 1 129 ? 0.441 -9.005 -13.884 1.00 95.50 129 ASN A C 1
ATOM 1024 O O . ASN A 1 129 ? 1.622 -9.247 -14.108 1.00 95.50 129 ASN A O 1
ATOM 1028 N N . ALA A 1 130 ? 0.054 -7.832 -13.370 1.00 95.50 130 ALA A N 1
ATOM 1029 C CA . ALA A 1 130 ? 0.976 -6.730 -13.112 1.00 95.50 130 ALA A CA 1
ATOM 1030 C C . ALA A 1 130 ? 2.060 -7.131 -12.106 1.00 95.50 130 ALA A C 1
ATOM 1032 O O . ALA A 1 130 ? 3.245 -6.971 -12.392 1.00 95.50 130 ALA A O 1
ATOM 1033 N N . VAL A 1 131 ? 1.684 -7.700 -10.954 1.00 95.94 131 VAL A N 1
ATOM 1034 C CA . VAL A 1 131 ? 2.657 -8.155 -9.947 1.00 95.94 131 VAL A CA 1
ATOM 1035 C C . VAL A 1 131 ? 3.571 -9.240 -10.517 1.00 95.94 131 VAL A C 1
ATOM 1037 O O . VAL A 1 131 ? 4.781 -9.175 -10.314 1.00 95.94 131 VAL A O 1
ATOM 1040 N N . THR A 1 132 ? 3.028 -10.198 -11.271 1.00 94.94 132 THR A N 1
ATOM 1041 C CA . THR A 1 132 ? 3.812 -11.293 -11.864 1.00 94.94 132 THR A CA 1
ATOM 1042 C C . THR A 1 132 ? 4.815 -10.775 -12.898 1.00 94.94 132 THR A C 1
ATOM 1044 O O . THR A 1 132 ? 6.004 -11.094 -12.820 1.00 94.94 132 THR A O 1
ATOM 1047 N N . SER A 1 133 ? 4.378 -9.914 -13.819 1.00 94.62 133 SER A N 1
ATOM 1048 C CA . SER A 1 133 ? 5.242 -9.327 -14.846 1.00 94.62 133 SER A CA 1
ATOM 1049 C C . SER A 1 133 ? 6.307 -8.411 -14.239 1.00 94.62 133 SER A C 1
ATOM 1051 O O . SER A 1 133 ? 7.472 -8.479 -14.630 1.00 94.62 133 SER A O 1
ATOM 1053 N N . ILE A 1 134 ? 5.958 -7.608 -13.226 1.00 95.06 134 ILE A N 1
ATOM 1054 C CA . ILE A 1 134 ? 6.923 -6.752 -12.517 1.00 95.06 134 ILE A CA 1
ATOM 1055 C C . ILE A 1 134 ? 7.928 -7.592 -11.724 1.00 95.06 134 ILE A C 1
ATOM 1057 O O . ILE A 1 134 ? 9.121 -7.284 -11.726 1.00 95.06 134 ILE A O 1
ATOM 1061 N N . ALA A 1 135 ? 7.488 -8.671 -11.074 1.00 94.00 135 ALA A N 1
ATOM 1062 C CA . ALA A 1 135 ? 8.388 -9.577 -10.373 1.00 94.00 135 ALA A CA 1
ATOM 1063 C C . ALA A 1 135 ? 9.400 -10.213 -11.335 1.00 94.00 135 ALA A C 1
ATOM 1065 O O . ALA A 1 135 ? 10.594 -10.229 -11.034 1.00 94.00 135 ALA A O 1
ATOM 1066 N N . LEU A 1 136 ? 8.957 -10.671 -12.510 1.00 93.38 136 LEU A N 1
ATOM 1067 C CA . LEU A 1 136 ? 9.849 -11.208 -13.540 1.00 93.38 136 LEU A CA 1
ATOM 1068 C C . LEU A 1 136 ? 10.841 -10.156 -14.054 1.00 93.38 136 LEU A C 1
ATOM 1070 O O . LEU A 1 136 ? 12.027 -10.469 -14.153 1.00 93.38 136 LEU A O 1
ATOM 1074 N N . LEU A 1 137 ? 10.394 -8.918 -14.307 1.00 92.38 137 LEU A N 1
ATOM 1075 C CA . LEU A 1 137 ? 11.273 -7.808 -14.704 1.00 92.38 137 LEU A CA 1
ATOM 1076 C C . LEU A 1 137 ? 12.346 -7.526 -13.651 1.00 92.38 137 LEU A C 1
ATOM 1078 O O . LEU A 1 137 ? 13.529 -7.452 -13.973 1.00 92.38 137 LEU A O 1
ATOM 1082 N N . GLN A 1 138 ? 11.950 -7.385 -12.385 1.00 90.25 138 GLN A N 1
ATOM 1083 C CA . GLN A 1 138 ? 12.879 -7.060 -11.301 1.00 90.25 138 GLN A CA 1
ATOM 1084 C C . GLN A 1 138 ? 13.840 -8.209 -10.980 1.00 90.25 138 GLN A C 1
ATOM 1086 O O . GLN A 1 138 ? 14.987 -7.963 -10.611 1.00 90.25 138 GLN A O 1
ATOM 1091 N N . ASN A 1 139 ? 13.411 -9.462 -11.134 1.00 90.38 139 ASN A N 1
ATOM 1092 C CA . ASN A 1 139 ? 14.285 -10.619 -10.939 1.00 90.38 139 ASN A CA 1
ATOM 1093 C C . ASN A 1 139 ? 15.353 -10.727 -12.035 1.00 90.38 139 ASN A C 1
ATOM 1095 O O . ASN A 1 139 ? 16.456 -11.198 -11.762 1.00 90.38 139 ASN A O 1
ATOM 1099 N N . GLN A 1 140 ? 15.037 -10.255 -13.242 1.00 90.31 140 GLN A N 1
ATOM 1100 C CA . GLN A 1 140 ? 15.917 -10.258 -14.411 1.00 90.31 140 GLN A CA 1
ATOM 1101 C C . GLN A 1 140 ? 16.571 -8.887 -14.657 1.00 90.31 140 GLN A C 1
ATOM 1103 O O . GLN A 1 140 ? 17.016 -8.605 -15.765 1.00 90.31 140 GLN A O 1
ATOM 1108 N N . SER A 1 141 ? 16.657 -8.021 -13.638 1.00 88.81 141 SER A N 1
ATOM 1109 C CA . SER A 1 141 ? 17.149 -6.642 -13.787 1.00 88.81 141 SER A CA 1
ATOM 1110 C C . SER A 1 141 ? 18.631 -6.523 -14.151 1.00 88.81 141 SER A C 1
ATOM 1112 O O . SER A 1 141 ? 19.054 -5.456 -14.584 1.00 88.81 141 SER A O 1
ATOM 1114 N N . GLU A 1 142 ? 19.426 -7.579 -13.944 1.00 86.75 142 GLU A N 1
ATOM 1115 C CA . GLU A 1 142 ? 20.828 -7.624 -14.391 1.00 86.75 142 GLU A CA 1
ATOM 1116 C C . GLU A 1 142 ? 20.924 -7.817 -15.920 1.00 86.75 142 GLU A C 1
ATOM 1118 O O . GLU A 1 142 ? 21.870 -7.330 -16.532 1.00 86.75 142 GLU A O 1
ATOM 1123 N N . GLU A 1 143 ? 19.918 -8.448 -16.537 1.00 87.88 143 GLU A N 1
ATOM 1124 C CA . GLU A 1 143 ? 19.885 -8.774 -17.972 1.00 87.88 143 GLU A CA 1
ATOM 1125 C C . GLU A 1 143 ? 18.997 -7.813 -18.776 1.00 87.88 143 GLU A C 1
ATOM 1127 O O . GLU A 1 143 ? 19.289 -7.482 -19.926 1.00 87.88 143 GLU A O 1
ATOM 1132 N N . ILE A 1 144 ? 17.893 -7.353 -18.179 1.00 87.62 144 ILE A N 1
ATOM 1133 C CA . ILE A 1 144 ? 16.933 -6.452 -18.816 1.00 87.62 144 ILE A CA 1
ATOM 1134 C C . ILE A 1 144 ? 17.290 -5.008 -18.443 1.00 87.62 144 ILE A C 1
ATOM 1136 O O . ILE A 1 144 ? 17.071 -4.593 -17.296 1.00 87.62 144 ILE A O 1
ATOM 1140 N N . PRO A 1 145 ? 17.796 -4.198 -19.392 1.00 85.75 145 PRO A N 1
ATOM 1141 C CA . PRO A 1 145 ? 18.087 -2.802 -19.119 1.00 85.75 145 PRO A CA 1
ATOM 1142 C C . PRO A 1 145 ? 16.797 -2.071 -18.748 1.00 85.75 145 PRO A C 1
ATOM 1144 O O . PRO A 1 145 ? 15.728 -2.355 -19.282 1.00 85.75 145 PRO A O 1
ATOM 1147 N N . GLN A 1 146 ? 16.904 -1.100 -17.841 1.00 88.31 146 GLN A N 1
ATOM 1148 C CA . GLN A 1 146 ? 15.784 -0.245 -17.431 1.00 88.31 146 GLN A CA 1
ATOM 1149 C C . GLN A 1 146 ? 14.623 -0.971 -16.727 1.00 88.31 146 GLN A C 1
ATOM 1151 O O . GLN A 1 146 ? 13.587 -0.355 -16.489 1.00 88.31 146 GLN A O 1
ATOM 1156 N N . ALA A 1 147 ? 14.794 -2.227 -16.292 1.00 91.19 147 ALA A N 1
ATOM 1157 C CA . ALA A 1 147 ? 13.740 -3.000 -15.624 1.00 91.19 147 ALA A CA 1
ATOM 1158 C C . ALA A 1 147 ? 13.064 -2.250 -14.459 1.00 91.19 147 ALA A C 1
ATOM 1160 O O . ALA A 1 147 ? 11.842 -2.302 -14.303 1.00 91.19 147 ALA A O 1
ATOM 1161 N N . GLN A 1 148 ? 13.836 -1.499 -13.664 1.00 91.12 148 GLN A N 1
ATOM 1162 C CA . GLN A 1 148 ? 13.299 -0.692 -12.563 1.00 91.12 148 GLN A CA 1
ATOM 1163 C C . GLN A 1 148 ? 12.463 0.491 -13.068 1.00 91.12 148 GLN A C 1
ATOM 1165 O O . GLN A 1 148 ? 11.387 0.748 -12.535 1.00 91.12 148 GLN A O 1
ATOM 1170 N N . GLN A 1 149 ? 12.907 1.173 -14.126 1.00 92.38 149 GLN A N 1
ATOM 1171 C CA . GLN A 1 149 ? 12.194 2.304 -14.736 1.00 92.38 149 GLN A CA 1
ATOM 1172 C C . GLN A 1 149 ? 10.899 1.847 -15.413 1.00 92.38 149 GLN A C 1
ATOM 1174 O O . GLN A 1 149 ? 9.855 2.487 -15.259 1.00 92.38 149 GLN A O 1
ATOM 1179 N N . THR A 1 150 ? 10.928 0.696 -16.088 1.00 93.44 150 THR A N 1
ATOM 1180 C CA . THR A 1 150 ? 9.728 0.042 -16.621 1.00 93.44 150 THR A CA 1
ATOM 1181 C C . THR A 1 150 ? 8.773 -0.348 -15.495 1.00 93.44 150 THR A C 1
ATOM 1183 O O . THR A 1 150 ? 7.586 -0.061 -15.585 1.00 93.44 150 THR A O 1
ATOM 1186 N N . SER A 1 151 ? 9.276 -0.913 -14.393 1.00 94.69 151 SER A N 1
ATOM 1187 C CA . SER A 1 151 ? 8.449 -1.257 -13.226 1.00 94.69 151 SER A CA 1
ATOM 1188 C C . SER A 1 151 ? 7.787 -0.018 -12.613 1.00 94.69 151 SER A C 1
ATOM 1190 O O . SER A 1 151 ? 6.586 -0.014 -12.363 1.00 94.69 151 SER A O 1
ATOM 1192 N N . PHE A 1 152 ? 8.549 1.061 -12.419 1.00 95.19 152 PHE A N 1
ATOM 1193 C CA . PHE A 1 152 ? 8.043 2.327 -11.887 1.00 95.19 152 PHE A CA 1
ATOM 1194 C C . PHE A 1 152 ? 6.953 2.932 -12.779 1.00 95.19 152 PHE A C 1
ATOM 1196 O O . PHE A 1 152 ? 5.868 3.256 -12.298 1.00 95.19 152 PHE A O 1
ATOM 1203 N N . SER A 1 153 ? 7.222 3.053 -14.082 1.00 94.12 153 SER A N 1
ATOM 1204 C CA . SER A 1 153 ? 6.278 3.632 -15.046 1.00 94.12 153 SER A CA 1
ATOM 1205 C C . SER A 1 153 ? 5.019 2.783 -15.222 1.00 94.12 153 SER A C 1
ATOM 1207 O O . SER A 1 153 ? 3.921 3.334 -15.310 1.00 94.12 153 SER A O 1
ATOM 1209 N N . LEU A 1 154 ? 5.151 1.454 -15.204 1.00 95.25 154 LEU A N 1
ATOM 1210 C CA . LEU A 1 154 ? 4.019 0.540 -15.287 1.00 95.25 154 LEU A CA 1
ATOM 1211 C C . LEU A 1 154 ? 3.093 0.687 -14.077 1.00 95.25 154 LEU A C 1
ATOM 1213 O O . LEU A 1 154 ? 1.887 0.822 -14.258 1.00 95.25 154 LEU A O 1
ATOM 1217 N N . ILE A 1 155 ? 3.641 0.720 -12.857 1.00 96.56 155 ILE A N 1
ATOM 1218 C CA . ILE A 1 155 ? 2.834 0.892 -11.638 1.00 96.56 155 ILE A CA 1
ATOM 1219 C C . ILE A 1 155 ? 2.198 2.287 -11.594 1.00 96.56 155 ILE A C 1
ATOM 1221 O O . ILE A 1 155 ? 1.031 2.421 -11.230 1.00 96.56 155 ILE A O 1
ATOM 1225 N N . ALA A 1 156 ? 2.928 3.324 -12.005 1.00 95.62 156 ALA A N 1
ATOM 1226 C CA . ALA A 1 156 ? 2.394 4.680 -12.092 1.00 95.62 156 ALA A CA 1
ATOM 1227 C C . ALA A 1 156 ? 1.203 4.769 -13.058 1.00 95.62 156 ALA A C 1
ATOM 1229 O O . ALA A 1 156 ? 0.145 5.287 -12.697 1.00 95.62 156 ALA A O 1
ATOM 1230 N N . SER A 1 157 ? 1.351 4.214 -14.265 1.00 94.75 157 SER A N 1
ATOM 1231 C CA . SER A 1 157 ? 0.271 4.133 -15.253 1.00 94.75 157 SER A CA 1
ATOM 1232 C C . SER A 1 157 ? -0.904 3.306 -14.724 1.00 94.75 157 SER A C 1
ATOM 1234 O O . SER A 1 157 ? -2.056 3.737 -14.798 1.00 94.75 157 SER A O 1
ATOM 1236 N N . ALA A 1 158 ? -0.617 2.162 -14.098 1.00 94.94 158 ALA A N 1
ATOM 1237 C CA . ALA A 1 158 ? -1.619 1.308 -13.479 1.00 94.94 158 ALA A CA 1
ATOM 1238 C C . ALA A 1 158 ? -2.480 2.084 -12.473 1.00 94.94 158 ALA A C 1
ATOM 1240 O O . ALA A 1 158 ? -3.701 2.096 -12.593 1.00 94.94 158 ALA A O 1
ATOM 1241 N N . MET A 1 159 ? -1.856 2.774 -11.517 1.00 96.38 159 MET A N 1
ATOM 1242 C CA . MET A 1 159 ? -2.570 3.456 -10.433 1.00 96.38 159 MET A CA 1
ATOM 1243 C C . MET A 1 159 ? -3.250 4.756 -10.863 1.00 96.38 159 MET A C 1
ATOM 1245 O O . MET A 1 159 ? -4.293 5.101 -10.314 1.00 96.38 159 MET A O 1
ATOM 1249 N N . CYS A 1 160 ? -2.673 5.497 -11.812 1.00 94.88 160 CYS A N 1
ATOM 1250 C CA . CYS A 1 160 ? -3.202 6.810 -12.193 1.00 94.88 160 CYS A CA 1
ATOM 1251 C C . CYS A 1 160 ? -4.220 6.743 -13.341 1.00 94.88 160 CYS A C 1
ATOM 1253 O O . CYS A 1 160 ? -5.052 7.641 -13.469 1.00 94.88 160 CYS A O 1
ATOM 1255 N N . ARG A 1 161 ? -4.167 5.703 -14.186 1.00 94.31 161 ARG A N 1
ATOM 1256 C CA . ARG A 1 161 ? -4.983 5.601 -15.408 1.00 94.31 161 ARG A CA 1
ATOM 1257 C C . ARG A 1 161 ? -5.916 4.390 -15.431 1.00 94.31 161 ARG A C 1
ATOM 1259 O O . ARG A 1 161 ? -7.086 4.553 -15.785 1.00 94.31 161 ARG A O 1
ATOM 1266 N N . VAL A 1 162 ? -5.394 3.203 -15.113 1.00 95.56 162 VAL A N 1
ATOM 1267 C CA . VAL A 1 162 ? -6.078 1.912 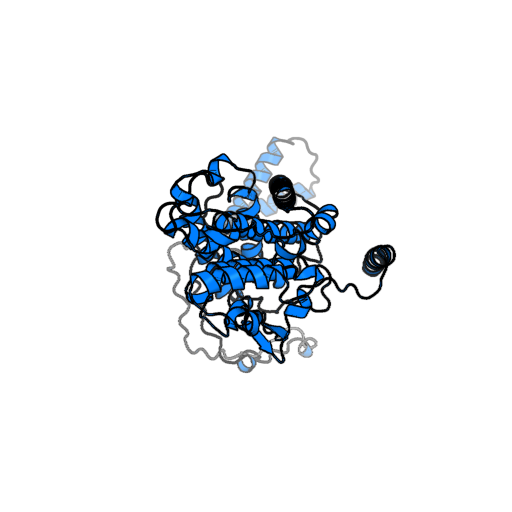-15.332 1.00 95.56 162 VAL A CA 1
ATOM 1268 C C . VAL A 1 162 ? -6.987 1.540 -14.162 1.00 95.56 162 VAL A C 1
ATOM 1270 O O . VAL A 1 162 ? -8.148 1.182 -14.366 1.00 95.56 162 VAL A O 1
ATOM 1273 N N . VAL A 1 163 ? -6.472 1.638 -12.937 1.00 95.94 163 VAL A N 1
ATOM 1274 C CA . VAL A 1 163 ? -7.211 1.314 -11.716 1.00 95.94 163 VAL A CA 1
ATOM 1275 C C . VAL A 1 163 ? -8.290 2.373 -11.445 1.00 95.94 163 VAL A C 1
ATOM 1277 O O . VAL A 1 163 ? -8.056 3.562 -11.683 1.00 95.94 163 VAL A O 1
ATOM 1280 N N . PRO A 1 164 ? -9.471 1.969 -10.941 1.00 95.88 164 PRO A N 1
ATOM 1281 C CA . PRO A 1 164 ? -10.535 2.896 -10.574 1.00 95.88 164 PRO A CA 1
ATOM 1282 C C . PRO A 1 164 ? -10.067 3.921 -9.544 1.00 95.88 164 PRO A C 1
ATOM 1284 O O . PRO A 1 164 ? -9.460 3.588 -8.524 1.00 95.88 164 PRO A O 1
ATOM 1287 N N . LEU A 1 165 ? -10.374 5.189 -9.809 1.00 95.94 165 LEU A N 1
ATOM 1288 C CA . LEU A 1 165 ? -10.077 6.273 -8.881 1.00 95.94 165 LEU A CA 1
ATOM 1289 C C . LEU A 1 165 ? -10.959 6.143 -7.631 1.00 95.94 165 LEU A C 1
ATOM 1291 O O . LEU A 1 165 ? -12.076 5.635 -7.717 1.00 95.94 165 LEU A O 1
ATOM 1295 N N . PRO A 1 166 ? -10.525 6.638 -6.461 1.00 94.44 166 PRO A N 1
ATOM 1296 C CA . PRO A 1 166 ? -11.328 6.575 -5.241 1.00 94.44 166 PRO A CA 1
ATOM 1297 C C . PRO A 1 166 ? -12.668 7.300 -5.353 1.00 94.44 166 PRO A C 1
ATOM 1299 O O . PRO A 1 166 ? -13.567 6.992 -4.583 1.00 94.44 166 PRO A O 1
ATOM 1302 N N . THR A 1 167 ? -12.806 8.257 -6.266 1.00 93.06 167 THR A N 1
ATOM 1303 C CA . THR A 1 167 ? -14.036 9.023 -6.506 1.00 93.06 167 THR A CA 1
ATOM 1304 C C . THR A 1 167 ? -15.019 8.312 -7.444 1.00 93.06 167 THR A C 1
ATOM 1306 O O . THR A 1 167 ? -16.140 8.779 -7.621 1.00 93.06 167 THR A O 1
ATOM 1309 N N . ASP A 1 168 ? -14.633 7.172 -8.027 1.00 94.00 168 ASP A N 1
ATOM 1310 C CA . ASP A 1 168 ? -15.474 6.362 -8.914 1.00 94.00 168 ASP A CA 1
ATOM 1311 C C . ASP A 1 168 ? -16.480 5.517 -8.113 1.00 94.00 168 ASP A C 1
ATOM 1313 O O . ASP A 1 168 ? -16.321 4.315 -7.892 1.00 94.00 168 ASP A O 1
ATOM 1317 N N . GLU A 1 169 ? -17.508 6.184 -7.594 1.00 92.19 169 GLU A N 1
ATOM 1318 C CA . GLU A 1 169 ? -18.509 5.584 -6.709 1.00 92.19 169 GLU A CA 1
ATOM 1319 C C . GLU A 1 169 ? -19.298 4.434 -7.357 1.00 92.19 169 GLU A C 1
ATOM 1321 O O . GLU A 1 169 ? -19.799 3.566 -6.641 1.00 92.19 169 GLU A O 1
ATOM 1326 N N . GLU A 1 170 ? -19.399 4.391 -8.688 1.00 93.25 170 GLU A N 1
ATOM 1327 C CA . GLU A 1 170 ? -20.042 3.285 -9.404 1.00 93.25 170 GLU A CA 1
ATOM 1328 C C . GLU A 1 170 ? -19.248 1.989 -9.221 1.00 93.25 170 GLU A C 1
ATOM 1330 O O . GLU A 1 170 ? -19.818 0.964 -8.839 1.00 93.25 170 GLU A O 1
ATOM 1335 N N . PHE A 1 171 ? -17.923 2.051 -9.388 1.00 95.50 171 PHE A N 1
ATOM 1336 C CA . PHE A 1 171 ? -17.047 0.903 -9.169 1.00 95.50 171 PHE A CA 1
ATOM 1337 C C . PHE A 1 171 ? -17.031 0.460 -7.698 1.00 95.50 171 PHE A C 1
ATOM 1339 O O . PHE A 1 171 ? -17.177 -0.724 -7.393 1.00 95.50 171 PHE A O 1
ATOM 1346 N N . TRP A 1 172 ? -16.899 1.399 -6.755 1.00 95.00 172 TRP A N 1
ATOM 1347 C CA . TRP A 1 172 ? -16.760 1.071 -5.326 1.00 95.00 172 TRP A CA 1
ATOM 1348 C C . TRP A 1 172 ? -18.031 0.511 -4.675 1.00 95.00 172 TRP A C 1
ATOM 1350 O O . TRP A 1 172 ? -17.975 -0.024 -3.564 1.00 95.00 172 TRP A O 1
ATOM 1360 N N . ARG A 1 173 ? -19.183 0.604 -5.347 1.00 94.25 173 ARG A N 1
ATOM 1361 C CA . ARG A 1 173 ? -20.461 0.049 -4.873 1.00 94.25 173 ARG A CA 1
ATOM 1362 C C . ARG A 1 173 ? -20.766 -1.339 -5.421 1.00 94.25 173 ARG A C 1
ATOM 1364 O O . ARG A 1 173 ? -21.755 -1.929 -4.969 1.00 94.25 173 ARG A O 1
ATOM 1371 N N . LEU A 1 174 ? -19.934 -1.861 -6.323 1.00 95.56 174 LEU A N 1
ATOM 1372 C CA . LEU A 1 174 ? -20.116 -3.174 -6.932 1.00 95.56 174 LEU A CA 1
ATOM 1373 C C . LEU A 1 174 ? -20.264 -4.278 -5.868 1.00 95.56 174 LEU A C 1
ATOM 1375 O O . LEU A 1 174 ? -19.502 -4.317 -4.894 1.00 95.56 174 LEU A O 1
ATOM 1379 N N . PRO A 1 175 ? -21.255 -5.176 -6.007 1.00 94.44 175 PRO A N 1
ATOM 1380 C CA . PRO A 1 175 ? -21.491 -6.242 -5.040 1.00 94.44 175 PRO A CA 1
ATOM 1381 C C . PRO A 1 175 ? -20.322 -7.229 -4.970 1.00 94.44 175 PRO A C 1
ATOM 1383 O O . PRO A 1 175 ? -20.038 -7.739 -3.889 1.00 94.44 175 PRO A O 1
ATOM 1386 N N . GLU A 1 176 ? -19.584 -7.445 -6.062 1.00 94.81 176 GLU A N 1
ATOM 1387 C CA . GLU A 1 176 ? -18.457 -8.381 -6.089 1.00 94.81 176 GLU A CA 1
ATOM 1388 C C . GLU A 1 176 ? -17.288 -7.933 -5.199 1.00 94.81 176 GLU A C 1
ATOM 1390 O O . GLU A 1 176 ? -16.513 -8.779 -4.751 1.00 94.81 176 GLU A O 1
ATOM 1395 N N . LEU A 1 177 ? -17.166 -6.632 -4.896 1.00 93.81 177 LEU A N 1
ATOM 1396 C CA . LEU A 1 177 ? -16.182 -6.124 -3.929 1.00 93.81 177 LEU A CA 1
ATOM 1397 C C . LEU A 1 177 ? -16.530 -6.500 -2.486 1.00 93.81 177 LEU A C 1
ATOM 1399 O O . LEU A 1 177 ? -15.646 -6.517 -1.634 1.00 93.81 177 LEU A O 1
ATOM 1403 N N . ARG A 1 178 ? -17.804 -6.801 -2.204 1.00 93.56 178 ARG A N 1
ATOM 1404 C CA . ARG A 1 178 ? -18.269 -7.244 -0.882 1.00 93.56 178 ARG A CA 1
ATOM 1405 C C . ARG A 1 178 ? -18.109 -8.753 -0.677 1.00 93.56 178 ARG A C 1
ATOM 1407 O O . ARG A 1 178 ? -18.537 -9.259 0.351 1.00 93.56 178 ARG A O 1
ATOM 1414 N N . VAL A 1 179 ? -17.506 -9.464 -1.627 1.00 95.94 179 VAL A N 1
ATOM 1415 C CA . VAL A 1 179 ? -17.095 -10.861 -1.453 1.00 95.94 179 VAL A CA 1
ATOM 1416 C C . VAL A 1 179 ? -15.706 -10.876 -0.822 1.00 95.94 179 VAL A C 1
ATOM 1418 O O . VAL A 1 179 ? -14.753 -10.341 -1.400 1.00 95.94 179 VAL A O 1
ATOM 1421 N N . GLU A 1 180 ? -15.569 -11.507 0.341 1.00 94.06 180 GLU A N 1
ATOM 1422 C CA . GLU A 1 180 ? -14.340 -11.475 1.139 1.00 94.06 180 GLU A CA 1
ATOM 1423 C C . GLU A 1 180 ? -13.125 -12.016 0.377 1.00 94.06 180 GLU A C 1
ATOM 1425 O O . GLU A 1 180 ? -12.039 -11.435 0.425 1.00 94.06 180 GLU A O 1
ATOM 1430 N N . ALA A 1 181 ? -13.313 -13.082 -0.403 1.00 94.38 181 ALA A N 1
ATOM 1431 C CA . ALA A 1 181 ? -12.254 -13.656 -1.230 1.00 94.38 181 ALA A CA 1
ATOM 1432 C C . ALA A 1 181 ? -11.727 -12.663 -2.283 1.00 94.38 181 ALA A C 1
ATOM 1434 O O . ALA A 1 181 ? -10.525 -12.604 -2.534 1.00 94.38 181 ALA A O 1
ATOM 1435 N N . ASN A 1 182 ? -12.604 -11.847 -2.878 1.00 95.69 182 ASN A N 1
ATOM 1436 C CA . ASN A 1 182 ? -12.188 -10.821 -3.835 1.00 95.69 182 ASN A CA 1
ATOM 1437 C C . ASN A 1 182 ? -11.452 -9.687 -3.120 1.00 95.69 182 ASN A C 1
ATOM 1439 O O . ASN A 1 182 ? -10.369 -9.290 -3.540 1.00 95.69 182 ASN A O 1
ATOM 1443 N N . ARG A 1 183 ? -12.023 -9.182 -2.024 1.00 95.25 183 ARG A N 1
ATOM 1444 C CA . ARG A 1 183 ? -11.462 -8.069 -1.253 1.00 95.25 183 ARG A CA 1
ATOM 1445 C C . ARG A 1 183 ? -10.073 -8.395 -0.696 1.00 95.25 183 ARG A C 1
ATOM 1447 O O . ARG A 1 183 ? -9.141 -7.617 -0.889 1.00 95.25 183 ARG A O 1
ATOM 1454 N N . SER A 1 184 ? -9.924 -9.550 -0.046 1.00 94.94 184 SER A N 1
ATOM 1455 C CA . SER A 1 184 ? -8.651 -10.024 0.517 1.00 94.94 184 SER A CA 1
ATOM 1456 C C . SER A 1 184 ? -7.591 -10.249 -0.565 1.00 94.94 184 SER A C 1
ATOM 1458 O O . SER A 1 184 ? -6.449 -9.821 -0.396 1.00 94.94 184 SER A O 1
ATOM 1460 N N . PHE A 1 185 ? -7.975 -10.820 -1.713 1.00 97.38 185 PHE A N 1
ATOM 1461 C CA . PHE A 1 185 ? -7.094 -10.958 -2.874 1.00 97.38 185 PHE A CA 1
ATOM 1462 C C . PHE A 1 185 ? -6.586 -9.592 -3.355 1.00 97.38 185 PHE A C 1
ATOM 1464 O O . PHE A 1 185 ? -5.381 -9.387 -3.485 1.00 97.38 185 PHE A O 1
ATOM 1471 N N . LEU A 1 186 ? -7.488 -8.632 -3.576 1.00 97.62 186 LEU A N 1
ATOM 1472 C CA . LEU A 1 186 ? -7.122 -7.290 -4.037 1.00 97.62 186 LEU A CA 1
ATOM 1473 C C . LEU A 1 186 ? -6.193 -6.576 -3.046 1.00 97.62 186 LEU A C 1
ATOM 1475 O O . LEU A 1 186 ? -5.208 -5.966 -3.463 1.00 97.62 186 LEU A O 1
ATOM 1479 N N . LEU A 1 187 ? -6.461 -6.687 -1.742 1.00 97.25 187 LEU A N 1
ATOM 1480 C CA . LEU A 1 187 ? -5.600 -6.125 -0.698 1.00 97.25 187 LEU A CA 1
ATOM 1481 C C . LEU A 1 187 ? -4.201 -6.738 -0.715 1.00 97.25 187 LEU A C 1
ATOM 1483 O O . LEU A 1 187 ? -3.208 -6.008 -0.710 1.00 97.25 187 LEU A O 1
ATOM 1487 N N . HIS A 1 188 ? -4.115 -8.066 -0.782 1.00 97.62 188 HIS A N 1
ATOM 1488 C CA . HIS A 1 188 ? -2.842 -8.771 -0.813 1.00 97.62 188 HIS A CA 1
ATOM 1489 C C . HIS A 1 188 ? -1.986 -8.343 -2.014 1.00 97.62 188 HIS A C 1
ATOM 1491 O O . HIS A 1 188 ? -0.820 -7.975 -1.851 1.00 97.62 188 HIS A O 1
ATOM 1497 N N . TYR A 1 189 ? -2.571 -8.326 -3.215 1.00 97.94 189 TYR A N 1
ATOM 1498 C CA . TYR A 1 189 ? -1.849 -7.941 -4.429 1.00 97.94 189 TYR A CA 1
ATOM 1499 C C . TYR A 1 189 ? -1.512 -6.446 -4.470 1.00 97.94 189 TYR A C 1
ATOM 1501 O O . TYR A 1 189 ? -0.443 -6.089 -4.961 1.00 97.94 189 TYR A O 1
ATOM 1509 N N . THR A 1 190 ? -2.339 -5.571 -3.891 1.00 98.00 190 THR A N 1
ATOM 1510 C CA . THR A 1 190 ? -2.008 -4.140 -3.745 1.00 98.00 190 THR A CA 1
ATOM 1511 C C . THR A 1 190 ? -0.825 -3.932 -2.795 1.00 98.00 190 THR A C 1
ATOM 1513 O O . THR A 1 190 ? 0.068 -3.124 -3.069 1.00 98.00 190 THR A O 1
ATOM 1516 N N . HIS A 1 191 ? -0.755 -4.708 -1.711 1.00 97.81 191 HIS A N 1
ATOM 1517 C CA . HIS A 1 191 ? 0.397 -4.707 -0.812 1.00 97.81 191 HIS A CA 1
ATOM 1518 C C . HIS A 1 191 ? 1.678 -5.182 -1.520 1.00 97.81 191 HIS A C 1
ATOM 1520 O O . HIS A 1 191 ? 2.713 -4.515 -1.429 1.00 97.81 191 HIS A O 1
ATOM 1526 N N . LEU A 1 192 ? 1.618 -6.276 -2.289 1.00 97.62 192 LEU A N 1
ATOM 1527 C CA . LEU A 1 192 ? 2.757 -6.724 -3.101 1.00 97.62 192 LEU A CA 1
ATOM 1528 C C . LEU A 1 192 ? 3.178 -5.664 -4.125 1.00 97.62 192 LEU A C 1
ATOM 1530 O O . LEU A 1 192 ? 4.367 -5.363 -4.245 1.00 97.62 192 LEU A O 1
ATOM 1534 N N . LEU A 1 193 ? 2.217 -5.053 -4.819 1.00 97.44 193 LEU A N 1
ATOM 1535 C CA . LEU A 1 193 ? 2.477 -3.998 -5.793 1.00 97.44 193 LEU A CA 1
ATOM 1536 C C . LEU A 1 193 ? 3.154 -2.784 -5.146 1.00 97.44 193 LEU A C 1
ATOM 1538 O O . LEU A 1 193 ? 4.097 -2.237 -5.711 1.00 97.44 193 LEU A O 1
ATOM 1542 N N . THR A 1 194 ? 2.749 -2.417 -3.928 1.00 97.88 194 THR A N 1
ATOM 1543 C CA . THR A 1 194 ? 3.395 -1.344 -3.156 1.00 97.88 194 THR A CA 1
ATOM 1544 C C . THR A 1 194 ? 4.856 -1.657 -2.845 1.00 97.88 194 THR A C 1
ATOM 1546 O O . THR A 1 194 ? 5.710 -0.779 -2.960 1.00 97.88 194 THR A O 1
ATOM 1549 N N . ARG A 1 195 ? 5.186 -2.912 -2.518 1.00 96.75 195 ARG A N 1
ATOM 1550 C CA . ARG A 1 195 ? 6.583 -3.335 -2.316 1.00 96.75 195 ARG A CA 1
ATOM 1551 C C . ARG A 1 195 ? 7.401 -3.230 -3.598 1.00 96.75 195 ARG A C 1
ATOM 1553 O O . ARG A 1 195 ? 8.513 -2.703 -3.569 1.00 96.75 195 ARG A O 1
ATOM 1560 N N . HIS A 1 196 ? 6.846 -3.680 -4.723 1.00 96.50 196 HIS A N 1
ATOM 1561 C CA . HIS A 1 196 ? 7.482 -3.517 -6.031 1.00 96.50 196 HIS A CA 1
ATOM 1562 C C . HIS A 1 196 ? 7.690 -2.040 -6.382 1.00 96.50 196 HIS A C 1
ATOM 1564 O O . HIS A 1 196 ? 8.762 -1.677 -6.870 1.00 96.50 196 HIS A O 1
ATOM 1570 N N . PHE A 1 197 ? 6.703 -1.192 -6.087 1.00 96.62 197 PHE A N 1
ATOM 1571 C CA . PHE A 1 197 ? 6.774 0.244 -6.323 1.00 96.62 197 PHE A CA 1
ATOM 1572 C C . PHE A 1 197 ? 7.844 0.916 -5.473 1.00 96.62 197 PHE A C 1
ATOM 1574 O O . PHE A 1 197 ? 8.665 1.648 -6.011 1.00 96.62 197 PHE A O 1
ATOM 1581 N N . ALA A 1 198 ? 7.880 0.641 -4.168 1.00 94.94 198 ALA A N 1
ATOM 1582 C CA . ALA A 1 198 ? 8.888 1.198 -3.275 1.00 94.94 198 ALA A CA 1
ATOM 1583 C C . ALA A 1 198 ? 10.303 0.767 -3.695 1.00 94.94 198 ALA A C 1
ATOM 1585 O O . ALA A 1 198 ? 11.204 1.600 -3.761 1.00 94.94 198 ALA A O 1
ATOM 1586 N N . ALA A 1 199 ? 10.488 -0.506 -4.066 1.00 93.81 199 ALA A N 1
ATOM 1587 C CA . ALA A 1 199 ? 11.749 -0.994 -4.623 1.00 93.81 199 ALA A CA 1
ATOM 1588 C C . ALA A 1 199 ? 12.154 -0.235 -5.895 1.00 93.81 199 ALA A C 1
ATOM 1590 O O . ALA A 1 199 ? 13.280 0.256 -5.981 1.00 93.81 199 ALA A O 1
ATOM 1591 N N . ALA A 1 200 ? 11.236 -0.059 -6.846 1.00 93.50 200 ALA A N 1
ATOM 1592 C CA . ALA A 1 200 ? 11.511 0.685 -8.072 1.00 93.50 200 ALA A CA 1
ATOM 1593 C C . ALA A 1 200 ? 11.804 2.173 -7.794 1.00 93.50 200 ALA A C 1
ATOM 1595 O O . ALA A 1 200 ? 12.790 2.712 -8.291 1.00 93.50 200 ALA A O 1
ATOM 1596 N N . ALA A 1 201 ? 11.010 2.819 -6.939 1.00 92.44 201 ALA A N 1
ATOM 1597 C CA . ALA A 1 201 ? 11.134 4.234 -6.597 1.00 92.44 201 ALA A CA 1
ATOM 1598 C C . ALA A 1 201 ? 12.437 4.574 -5.855 1.00 92.44 201 ALA A C 1
ATOM 1600 O O . ALA A 1 201 ? 12.953 5.672 -6.032 1.00 92.44 201 ALA A O 1
ATOM 1601 N N . PHE A 1 202 ? 12.984 3.662 -5.041 1.00 90.75 202 PHE A N 1
ATOM 1602 C CA . PHE A 1 202 ? 14.300 3.849 -4.409 1.00 90.75 202 PHE A CA 1
ATOM 1603 C C . PHE A 1 202 ? 15.475 3.396 -5.286 1.00 90.75 202 PHE A C 1
ATOM 1605 O O . PHE A 1 202 ? 16.620 3.740 -5.000 1.00 90.75 202 PHE A O 1
ATOM 1612 N N . SER A 1 203 ? 15.216 2.635 -6.351 1.00 89.81 203 SER A N 1
ATOM 1613 C CA . SER A 1 203 ? 16.244 2.243 -7.326 1.00 89.81 203 SER A CA 1
ATOM 1614 C C . SER A 1 203 ? 16.531 3.330 -8.355 1.00 89.81 203 SER A C 1
ATOM 1616 O O . SER A 1 203 ? 17.598 3.340 -8.963 1.00 89.81 203 SER A O 1
ATOM 1618 N N . ILE A 1 204 ? 15.562 4.213 -8.587 1.00 87.50 204 ILE A N 1
ATOM 1619 C CA . ILE A 1 204 ? 15.638 5.290 -9.568 1.00 87.50 204 ILE A CA 1
ATOM 1620 C C . ILE A 1 204 ? 15.848 6.598 -8.815 1.00 87.50 204 ILE A C 1
ATOM 1622 O O . ILE A 1 204 ? 15.226 6.838 -7.782 1.00 87.50 204 ILE A O 1
ATOM 1626 N N . ASP A 1 205 ? 16.681 7.481 -9.357 1.00 82.75 205 ASP A N 1
ATOM 1627 C CA . ASP A 1 205 ? 16.813 8.837 -8.833 1.00 82.75 205 ASP A CA 1
ATOM 1628 C C . ASP A 1 205 ? 15.629 9.719 -9.270 1.00 82.75 205 ASP A C 1
ATOM 1630 O O . ASP A 1 205 ? 15.775 10.667 -10.031 1.00 82.75 205 ASP A O 1
ATOM 1634 N N . CYS A 1 206 ? 14.419 9.394 -8.806 1.00 77.38 206 CYS A N 1
ATOM 1635 C CA . CYS A 1 206 ? 13.215 10.168 -9.123 1.00 77.38 206 CYS A CA 1
ATOM 1636 C C . CYS A 1 206 ? 13.218 11.571 -8.497 1.00 77.38 206 CYS A C 1
ATOM 1638 O O . CYS A 1 206 ? 12.342 12.366 -8.813 1.00 77.38 206 CYS A O 1
ATOM 1640 N N . ARG A 1 207 ? 14.141 11.862 -7.572 1.00 75.75 207 ARG A N 1
ATOM 1641 C CA . ARG A 1 207 ? 14.158 13.111 -6.793 1.00 75.75 207 ARG A CA 1
ATOM 1642 C C . ARG A 1 207 ? 14.924 14.229 -7.485 1.00 75.75 207 ARG A C 1
ATOM 1644 O O . ARG A 1 207 ? 14.742 15.391 -7.129 1.00 75.75 207 ARG A O 1
ATOM 1651 N N . SER A 1 208 ? 15.793 13.895 -8.438 1.00 78.12 208 SER A N 1
ATOM 1652 C CA . SER A 1 208 ? 16.503 14.899 -9.226 1.00 78.12 208 SER A CA 1
ATOM 1653 C C . SER A 1 208 ? 15.604 15.568 -10.268 1.00 78.12 208 SER A C 1
ATOM 1655 O O . SER A 1 208 ? 15.830 16.735 -10.584 1.00 78.12 208 SER A O 1
ATOM 1657 N N . ASP A 1 209 ? 14.553 14.887 -10.738 1.00 85.94 209 ASP A N 1
ATOM 1658 C CA . ASP A 1 209 ? 13.565 15.439 -11.667 1.00 85.94 209 ASP A CA 1
ATOM 1659 C C . ASP A 1 209 ? 12.192 15.664 -11.007 1.00 85.94 209 ASP A C 1
ATOM 1661 O O . ASP A 1 209 ? 11.582 14.771 -10.419 1.00 85.94 209 ASP A O 1
ATOM 1665 N N . ARG A 1 210 ? 11.665 16.886 -11.157 1.00 86.69 210 ARG A N 1
ATOM 1666 C CA . ARG A 1 210 ? 10.377 17.308 -10.583 1.00 86.69 210 ARG A CA 1
ATOM 1667 C C . ARG A 1 210 ? 9.193 16.544 -11.164 1.00 86.69 210 ARG A C 1
ATOM 1669 O O . ARG A 1 210 ? 8.191 16.398 -10.466 1.00 86.69 210 ARG A O 1
ATOM 1676 N N . ALA A 1 211 ? 9.272 16.111 -12.423 1.00 90.44 211 ALA A N 1
ATOM 1677 C CA . ALA A 1 211 ? 8.195 15.352 -13.046 1.00 90.44 211 ALA A CA 1
ATOM 1678 C C . ALA A 1 211 ? 8.173 13.907 -12.536 1.00 90.44 211 ALA A C 1
ATOM 1680 O O . ALA A 1 211 ? 7.122 13.425 -12.106 1.00 90.44 211 ALA A O 1
ATOM 1681 N N . SER A 1 212 ? 9.327 13.230 -12.498 1.00 89.38 212 SER A N 1
ATOM 1682 C CA . SER A 1 212 ? 9.413 11.894 -11.898 1.00 89.38 212 SER A CA 1
ATOM 1683 C C . SER A 1 212 ? 9.067 11.888 -10.410 1.00 89.38 212 SER A C 1
ATOM 1685 O O . SER A 1 212 ? 8.428 10.945 -9.938 1.00 89.38 212 SER A O 1
ATOM 1687 N N . ASP A 1 213 ? 9.424 12.946 -9.678 1.00 90.75 213 ASP A N 1
ATOM 1688 C CA . ASP A 1 213 ? 9.064 13.076 -8.269 1.00 90.75 213 ASP A CA 1
ATOM 1689 C C . ASP A 1 213 ? 7.547 13.210 -8.089 1.00 90.75 213 ASP A C 1
ATOM 1691 O O . ASP A 1 213 ? 6.953 12.531 -7.254 1.00 90.75 213 ASP A O 1
ATOM 1695 N N . ALA A 1 214 ? 6.886 13.990 -8.947 1.00 93.19 214 ALA A N 1
ATOM 1696 C CA . ALA A 1 214 ? 5.431 14.111 -8.957 1.00 93.19 214 ALA A CA 1
ATOM 1697 C C . ALA A 1 214 ? 4.740 12.749 -9.132 1.00 93.19 214 ALA A C 1
ATOM 1699 O O . ALA A 1 214 ? 3.824 12.400 -8.383 1.00 93.19 214 ALA A O 1
ATOM 1700 N N . VAL A 1 215 ? 5.215 11.959 -10.103 1.00 95.06 215 VAL A N 1
ATOM 1701 C CA . VAL A 1 215 ? 4.712 10.604 -10.368 1.00 95.06 215 VAL A CA 1
ATOM 1702 C C . VAL A 1 215 ? 4.921 9.702 -9.153 1.00 95.06 215 VAL A C 1
ATOM 1704 O O . VAL A 1 215 ? 4.003 8.972 -8.769 1.00 95.06 215 VAL A O 1
ATOM 1707 N N . ARG A 1 216 ? 6.095 9.786 -8.514 1.00 94.00 216 ARG A N 1
ATOM 1708 C CA . ARG A 1 216 ? 6.430 9.029 -7.303 1.00 94.00 216 ARG A CA 1
ATOM 1709 C C . ARG A 1 216 ? 5.434 9.308 -6.178 1.00 94.00 216 ARG A C 1
ATOM 1711 O O . ARG A 1 216 ? 4.861 8.368 -5.626 1.00 94.00 216 ARG A O 1
ATOM 1718 N N . LEU A 1 217 ? 5.216 10.589 -5.868 1.00 94.19 217 LEU A N 1
ATOM 1719 C CA . LEU A 1 217 ? 4.355 11.025 -4.768 1.00 94.19 217 LEU A CA 1
ATOM 1720 C C . LEU A 1 217 ? 2.895 10.618 -4.993 1.00 94.19 217 LEU A C 1
ATOM 1722 O O . LEU A 1 217 ? 2.272 10.033 -4.110 1.00 94.19 217 LEU A O 1
ATOM 1726 N N . VAL A 1 218 ? 2.344 10.896 -6.179 1.00 96.69 218 VAL A N 1
ATOM 1727 C CA . VAL A 1 218 ? 0.936 10.592 -6.479 1.00 96.69 218 VAL A CA 1
ATOM 1728 C C . VAL A 1 218 ? 0.696 9.085 -6.510 1.00 96.69 218 VAL A C 1
ATOM 1730 O O . VAL A 1 218 ? -0.276 8.621 -5.922 1.00 96.69 218 VAL A O 1
ATOM 1733 N N . THR A 1 219 ? 1.595 8.303 -7.110 1.00 97.12 219 THR A N 1
ATOM 1734 C CA . THR A 1 219 ? 1.441 6.840 -7.189 1.00 97.12 219 THR A CA 1
ATOM 1735 C C . THR A 1 219 ? 1.499 6.183 -5.806 1.00 97.12 219 THR A C 1
ATOM 1737 O O . THR A 1 219 ? 0.639 5.359 -5.494 1.00 97.12 219 THR A O 1
ATOM 1740 N N . ALA A 1 220 ? 2.449 6.577 -4.943 1.00 96.19 220 ALA A N 1
ATOM 1741 C CA . ALA A 1 220 ? 2.514 6.092 -3.558 1.00 96.19 220 ALA A CA 1
ATOM 1742 C C . ALA A 1 220 ? 1.220 6.381 -2.788 1.00 96.19 220 ALA A C 1
ATOM 1744 O O . ALA A 1 220 ? 0.723 5.526 -2.051 1.00 96.19 220 ALA A O 1
ATOM 1745 N N . THR A 1 221 ? 0.660 7.576 -2.970 1.00 97.19 221 THR A N 1
ATOM 1746 C CA . THR A 1 221 ? -0.596 7.959 -2.329 1.00 97.19 221 THR A CA 1
ATOM 1747 C C . THR A 1 221 ? -1.782 7.174 -2.883 1.00 97.19 221 THR A C 1
ATOM 1749 O O . THR A 1 221 ? -2.610 6.709 -2.106 1.00 97.19 221 THR A O 1
ATOM 1752 N N . MET A 1 222 ? -1.859 6.956 -4.197 1.00 97.94 222 MET A N 1
ATOM 1753 C CA . MET A 1 222 ? -2.929 6.158 -4.805 1.00 97.94 222 MET A CA 1
ATOM 1754 C C . MET A 1 222 ? -2.936 4.710 -4.305 1.00 97.94 222 MET A C 1
ATOM 1756 O O . MET A 1 222 ? -4.010 4.168 -4.054 1.00 97.94 222 MET A O 1
ATOM 1760 N N . LEU A 1 223 ? -1.764 4.107 -4.074 1.00 98.06 223 LEU A N 1
ATOM 1761 C CA . LEU A 1 223 ? -1.650 2.779 -3.455 1.00 98.06 223 LEU A CA 1
ATOM 1762 C C . LEU A 1 223 ? -2.224 2.753 -2.028 1.00 98.06 223 LEU A C 1
ATOM 1764 O O . LEU A 1 223 ? -2.940 1.815 -1.667 1.00 98.06 223 LEU A O 1
ATOM 1768 N N . VAL A 1 224 ? -1.967 3.798 -1.231 1.00 97.75 224 VAL A N 1
ATOM 1769 C CA . VAL A 1 224 ? -2.549 3.943 0.117 1.00 97.75 224 VAL A CA 1
ATOM 1770 C C . VAL A 1 224 ? -4.059 4.084 0.038 1.00 97.75 224 VAL A C 1
ATOM 1772 O O . VAL A 1 224 ? -4.772 3.386 0.750 1.00 97.75 224 VAL A O 1
ATOM 1775 N N . VAL A 1 225 ? -4.548 4.962 -0.835 1.00 97.94 225 VAL A N 1
ATOM 1776 C CA . VAL A 1 225 ? -5.979 5.235 -0.986 1.00 97.94 225 VAL A CA 1
ATOM 1777 C C . VAL A 1 225 ? -6.739 3.993 -1.453 1.00 97.94 225 VAL A C 1
ATOM 1779 O O . VAL A 1 225 ? -7.785 3.676 -0.891 1.00 97.94 225 VAL A O 1
ATOM 1782 N N . LEU A 1 226 ? -6.198 3.258 -2.427 1.00 97.69 226 LEU A N 1
ATOM 1783 C CA . LEU A 1 226 ? -6.747 1.981 -2.885 1.00 97.69 226 LEU A CA 1
ATOM 1784 C C . LEU A 1 226 ? -6.833 0.970 -1.731 1.00 97.69 226 LEU A C 1
ATOM 1786 O O . LEU A 1 226 ? -7.878 0.359 -1.511 1.00 97.69 226 LEU A O 1
ATOM 1790 N N . THR A 1 227 ? -5.750 0.825 -0.967 1.00 98.06 227 THR A N 1
ATOM 1791 C CA . THR A 1 227 ? -5.689 -0.114 0.163 1.00 98.06 227 THR A CA 1
ATOM 1792 C C . THR A 1 227 ? -6.675 0.274 1.266 1.00 98.06 227 THR A C 1
ATOM 1794 O O . THR A 1 227 ? -7.446 -0.563 1.726 1.00 98.06 227 THR A O 1
ATOM 1797 N N . ASP A 1 228 ? -6.720 1.551 1.648 1.00 97.62 228 ASP A N 1
ATOM 1798 C CA . ASP A 1 228 ? -7.641 2.077 2.658 1.00 97.62 228 ASP A CA 1
ATOM 1799 C C . ASP A 1 228 ? -9.112 1.906 2.235 1.00 97.62 228 ASP A C 1
ATOM 1801 O O . ASP A 1 228 ? -9.917 1.405 3.024 1.00 97.62 228 ASP A O 1
ATOM 1805 N N . ARG A 1 229 ? -9.460 2.208 0.972 1.00 96.19 229 ARG A N 1
ATOM 1806 C CA . ARG A 1 229 ? -10.799 1.949 0.413 1.00 96.19 229 ARG A CA 1
ATOM 1807 C C . ARG A 1 229 ? -11.185 0.476 0.556 1.00 96.19 229 ARG A C 1
ATOM 1809 O O . ARG A 1 229 ? -12.263 0.187 1.069 1.00 96.19 229 ARG A O 1
ATOM 1816 N N . LEU A 1 230 ? -10.308 -0.451 0.166 1.00 96.94 230 LEU A N 1
ATOM 1817 C CA . LEU A 1 230 ? -10.552 -1.896 0.273 1.00 96.94 230 LEU A CA 1
ATOM 1818 C C . LEU A 1 230 ? -10.680 -2.375 1.732 1.00 96.94 230 LEU A C 1
ATOM 1820 O O . LEU A 1 230 ? -11.496 -3.250 2.025 1.00 96.94 230 LEU A O 1
ATOM 1824 N N . CYS A 1 231 ? -9.924 -1.793 2.667 1.00 96.56 231 CYS A N 1
ATOM 1825 C CA . CYS A 1 231 ? -10.030 -2.086 4.100 1.00 96.56 231 CYS A CA 1
ATOM 1826 C C . CYS A 1 231 ? -11.367 -1.634 4.713 1.00 96.56 231 CYS A C 1
ATOM 1828 O O . CYS A 1 231 ? -11.821 -2.229 5.688 1.00 96.56 231 CYS A O 1
ATOM 1830 N N . ARG A 1 232 ? -12.015 -0.603 4.154 1.00 94.88 232 ARG A N 1
ATOM 1831 C CA . ARG A 1 232 ? -13.315 -0.090 4.634 1.00 94.88 232 ARG A CA 1
ATOM 1832 C C . ARG A 1 232 ? -14.519 -0.882 4.133 1.00 94.88 232 ARG A C 1
ATOM 1834 O O . ARG A 1 232 ? -15.613 -0.734 4.685 1.00 94.88 232 ARG A O 1
ATOM 1841 N N . ILE A 1 233 ? -14.356 -1.677 3.078 1.00 94.94 233 ILE A N 1
ATOM 1842 C CA . ILE A 1 233 ? -15.446 -2.483 2.527 1.00 94.94 233 ILE A CA 1
ATOM 1843 C C . ILE A 1 233 ? -15.706 -3.647 3.478 1.00 94.94 233 ILE A C 1
ATOM 1845 O O . ILE A 1 233 ? -14.861 -4.515 3.671 1.00 94.94 233 ILE A O 1
ATOM 1849 N N . VAL A 1 234 ? -16.897 -3.657 4.071 1.00 94.50 234 VAL A N 1
ATOM 1850 C CA . VAL A 1 234 ? -17.363 -4.782 4.882 1.00 94.50 234 VAL A CA 1
ATOM 1851 C C . VAL A 1 234 ? -18.013 -5.800 3.960 1.00 94.50 234 VAL A C 1
ATOM 1853 O O . VAL A 1 234 ? -18.992 -5.485 3.276 1.00 94.50 234 VAL A O 1
ATOM 1856 N N . SER A 1 235 ? -17.447 -7.000 3.952 1.00 93.38 235 SER A N 1
ATOM 1857 C CA . SER A 1 235 ? -17.913 -8.116 3.137 1.00 93.38 235 SER A CA 1
ATOM 1858 C C . SER A 1 235 ? -19.292 -8.604 3.596 1.00 93.38 235 SER A C 1
ATOM 1860 O O . SER A 1 235 ? -19.614 -8.563 4.785 1.00 93.38 235 SER A O 1
ATOM 1862 N N . THR A 1 236 ? -20.131 -9.020 2.650 1.00 92.31 236 THR A N 1
ATOM 1863 C CA . THR A 1 236 ? -21.508 -9.483 2.895 1.00 92.31 236 THR A CA 1
ATOM 1864 C C . THR A 1 236 ? -21.585 -10.965 3.225 1.00 92.31 236 THR A C 1
ATOM 1866 O O . THR A 1 236 ? -22.522 -11.384 3.892 1.00 92.31 236 THR A O 1
ATOM 1869 N N . ASP A 1 237 ? -20.625 -11.744 2.734 1.00 92.50 237 ASP A N 1
ATOM 1870 C CA . ASP A 1 237 ? -20.509 -13.181 2.958 1.00 92.50 237 ASP A CA 1
ATOM 1871 C C . ASP A 1 237 ? -19.896 -13.466 4.338 1.00 92.50 237 ASP A C 1
ATOM 1873 O O . ASP A 1 237 ? -20.604 -13.753 5.301 1.00 92.50 237 ASP A O 1
ATOM 1877 N N . THR A 1 238 ? -18.579 -13.324 4.460 1.00 90.06 238 THR A N 1
ATOM 1878 C CA . THR A 1 238 ? -17.811 -13.587 5.677 1.00 90.06 238 THR A CA 1
ATOM 1879 C C . THR A 1 238 ? -17.073 -12.309 6.055 1.00 90.06 238 THR A C 1
ATOM 1881 O O . THR A 1 238 ? -15.953 -12.080 5.596 1.00 90.06 238 THR A O 1
ATOM 1884 N N . PRO A 1 239 ? -17.694 -11.421 6.848 1.00 88.88 239 PRO A N 1
ATOM 1885 C CA . PRO A 1 239 ? -17.115 -10.120 7.132 1.00 88.88 239 PRO A CA 1
ATOM 1886 C C . PRO A 1 239 ? -15.845 -10.249 7.969 1.00 88.88 239 PRO A C 1
ATOM 1888 O O . PRO A 1 239 ? -15.895 -10.719 9.108 1.00 88.88 239 PRO A O 1
ATOM 1891 N N . SER A 1 240 ? -14.736 -9.740 7.433 1.00 92.94 240 SER A N 1
ATOM 1892 C CA . SER A 1 240 ? -13.489 -9.585 8.182 1.00 92.94 240 SER A CA 1
ATOM 1893 C C . SER A 1 240 ? -13.701 -8.760 9.453 1.00 92.94 240 SER A C 1
ATOM 1895 O O . SER A 1 240 ? -14.330 -7.691 9.441 1.00 92.94 240 SER A O 1
ATOM 1897 N N . LEU A 1 241 ? -13.149 -9.263 10.561 1.00 94.19 241 LEU A N 1
ATOM 1898 C CA . LEU A 1 241 ? -13.169 -8.581 11.851 1.00 94.19 241 LEU A CA 1
ATOM 1899 C C . LEU A 1 241 ? -12.479 -7.217 11.745 1.00 94.19 241 LEU A C 1
ATOM 1901 O O . LEU A 1 241 ? -13.027 -6.208 12.197 1.00 94.19 241 LEU A O 1
ATOM 1905 N N . PHE A 1 242 ? -11.324 -7.182 11.078 1.00 96.06 242 PHE A N 1
ATOM 1906 C CA . PHE A 1 242 ? -10.588 -5.954 10.824 1.00 96.06 242 PHE A CA 1
ATOM 1907 C C . PHE A 1 242 ? -11.444 -4.940 10.066 1.00 96.06 242 PHE A C 1
ATOM 1909 O O . PHE A 1 242 ? -11.625 -3.826 10.548 1.00 96.06 242 PHE A O 1
ATOM 1916 N N . ALA A 1 243 ? -12.044 -5.325 8.934 1.00 95.94 243 ALA A N 1
ATOM 1917 C CA . ALA A 1 243 ? -12.835 -4.405 8.113 1.00 95.94 243 ALA A CA 1
ATOM 1918 C C . ALA A 1 243 ? -14.045 -3.821 8.868 1.00 95.94 243 ALA A C 1
ATOM 1920 O O . ALA A 1 243 ? -14.356 -2.633 8.738 1.00 95.94 243 ALA A O 1
ATOM 1921 N N . LYS A 1 244 ? -14.716 -4.626 9.705 1.00 95.19 244 LYS A N 1
ATOM 1922 C CA . LYS A 1 244 ? -15.836 -4.176 10.551 1.00 95.19 244 LYS A CA 1
ATOM 1923 C C . LYS A 1 244 ? -15.416 -3.105 11.557 1.00 95.19 244 LYS A C 1
ATOM 1925 O O . LYS A 1 244 ? -16.070 -2.066 11.640 1.00 95.19 244 LYS A O 1
ATOM 1930 N N . HIS A 1 245 ? -14.336 -3.341 12.299 1.00 95.50 245 HIS A N 1
ATOM 1931 C CA . HIS A 1 245 ? -13.831 -2.384 13.289 1.00 95.50 245 HIS A CA 1
ATOM 1932 C C . HIS A 1 245 ? -13.220 -1.150 12.628 1.00 95.50 245 HIS A C 1
ATOM 1934 O O . HIS A 1 245 ? -13.542 -0.026 13.001 1.00 95.50 245 HIS A O 1
ATOM 1940 N N . TYR A 1 246 ? -12.420 -1.354 11.581 1.00 96.19 246 TYR A N 1
ATOM 1941 C CA . TYR A 1 246 ? -11.778 -0.292 10.817 1.00 96.19 246 TYR A CA 1
ATOM 1942 C C . TYR A 1 246 ? -12.792 0.706 10.237 1.00 96.19 246 TYR A C 1
ATOM 1944 O O . TYR A 1 246 ? -12.616 1.921 10.340 1.00 96.19 246 TYR A O 1
ATOM 1952 N N . SER A 1 247 ? -13.891 0.196 9.671 1.00 94.50 247 SER A N 1
ATOM 1953 C CA . SER A 1 247 ? -14.965 1.009 9.085 1.00 94.50 247 SER A CA 1
ATOM 1954 C C . SER A 1 247 ? -15.940 1.614 10.101 1.00 94.50 247 SER A C 1
ATOM 1956 O O . SER A 1 247 ? -16.811 2.382 9.698 1.00 94.50 247 SER A O 1
ATOM 1958 N N . GLY A 1 248 ? -15.827 1.285 11.393 1.00 93.62 248 GLY A N 1
ATOM 1959 C CA . GLY A 1 248 ? -16.764 1.749 12.420 1.00 93.62 248 GLY A CA 1
ATOM 1960 C C . GLY A 1 248 ? -18.145 1.086 12.365 1.00 93.62 248 GLY A C 1
ATOM 1961 O O . GLY A 1 248 ? -19.105 1.641 12.885 1.00 93.62 248 GLY A O 1
ATOM 1962 N N . LYS A 1 249 ? -18.269 -0.080 11.718 1.00 93.56 249 LYS A N 1
ATOM 1963 C CA . LYS A 1 249 ? -19.533 -0.831 11.570 1.00 93.56 249 LYS A CA 1
ATOM 1964 C C . LYS A 1 249 ? -19.645 -2.035 12.509 1.00 93.56 249 LYS A C 1
ATOM 1966 O O . LYS A 1 249 ? -20.559 -2.842 12.364 1.00 93.56 249 LYS A O 1
ATOM 1971 N N . ALA A 1 250 ? -18.684 -2.209 13.409 1.00 93.38 250 ALA A N 1
ATOM 1972 C CA . ALA A 1 250 ? -18.725 -3.251 14.424 1.00 93.38 250 ALA A CA 1
ATOM 1973 C C . ALA A 1 250 ? -19.697 -2.891 15.558 1.00 93.38 250 ALA A C 1
ATOM 1975 O O . ALA A 1 250 ? -19.913 -1.717 15.853 1.00 93.38 250 ALA A O 1
ATOM 1976 N N . ASP A 1 251 ? -20.238 -3.909 16.226 1.00 87.88 251 ASP A N 1
ATOM 1977 C CA . ASP A 1 251 ? -21.136 -3.712 17.365 1.00 87.88 251 ASP A CA 1
ATOM 1978 C C . ASP A 1 251 ? -20.402 -3.071 18.552 1.00 87.88 251 ASP A C 1
ATOM 1980 O O . ASP A 1 251 ? -19.354 -3.567 18.985 1.00 87.88 251 ASP A O 1
ATOM 1984 N N . GLY A 1 252 ? -20.994 -2.016 19.118 1.00 84.31 252 GLY A N 1
ATOM 1985 C CA . GLY A 1 252 ? -20.492 -1.291 20.289 1.00 84.31 252 GLY A CA 1
ATOM 1986 C C . GLY A 1 252 ? -20.147 0.174 19.990 1.00 84.31 252 GLY A C 1
ATOM 1987 O O . GLY A 1 252 ? -20.415 0.661 18.892 1.00 84.31 252 GLY A O 1
ATOM 1988 N N . PRO A 1 253 ? -19.559 0.905 20.956 1.00 81.50 253 PRO A N 1
ATOM 1989 C CA . PRO A 1 253 ? -19.094 2.274 20.750 1.00 81.50 253 PRO A CA 1
ATOM 1990 C C . PRO A 1 253 ? -17.809 2.269 19.906 1.00 81.50 253 PRO A C 1
ATOM 1992 O O . PRO A 1 253 ? -16.701 2.446 20.416 1.00 81.50 253 PRO A O 1
ATOM 1995 N N . VAL A 1 254 ? -17.958 2.012 18.608 1.00 89.19 254 VAL A N 1
ATOM 1996 C CA . VAL A 1 254 ? -16.862 1.976 17.639 1.00 89.19 254 VAL A CA 1
ATOM 1997 C C . VAL A 1 254 ? -16.993 3.174 16.710 1.00 89.19 254 VAL A C 1
ATOM 1999 O O . VAL A 1 254 ? -18.054 3.440 16.155 1.00 89.19 254 VAL A O 1
ATOM 2002 N N . LEU A 1 255 ? -15.895 3.907 16.553 1.00 91.38 255 LEU A N 1
ATOM 2003 C CA . LEU A 1 255 ? -15.775 4.989 15.584 1.00 91.38 255 LEU A CA 1
ATOM 2004 C C . LEU A 1 255 ? -14.932 4.509 14.398 1.00 91.38 255 LEU A C 1
ATOM 2006 O O . LEU A 1 255 ? -14.047 3.673 14.593 1.00 91.38 255 LEU A O 1
ATOM 2010 N N . PRO A 1 256 ? -15.166 5.028 13.181 1.00 94.25 256 PRO A N 1
ATOM 2011 C CA . PRO A 1 256 ? -14.339 4.685 12.036 1.00 94.25 256 PRO A CA 1
ATOM 2012 C C . PRO A 1 256 ? -12.912 5.192 12.244 1.00 94.25 256 PRO A C 1
ATOM 2014 O O . PRO A 1 256 ? -12.701 6.332 12.672 1.00 94.25 256 PRO A O 1
ATOM 2017 N N . PHE A 1 257 ? -11.937 4.361 11.889 1.00 96.31 257 PHE A N 1
ATOM 2018 C CA . PHE A 1 257 ? -10.544 4.777 11.832 1.00 96.31 257 PHE A CA 1
ATOM 2019 C C . PHE A 1 257 ? -10.239 5.426 10.482 1.00 96.31 257 PHE A C 1
ATOM 2021 O O . PHE A 1 257 ? -10.824 5.079 9.452 1.00 96.31 257 PHE A O 1
ATOM 2028 N N . VAL A 1 258 ? -9.317 6.384 10.467 1.00 95.88 258 VAL A N 1
ATOM 2029 C CA . VAL A 1 258 ? -8.934 7.152 9.278 1.00 95.88 258 VAL A CA 1
ATOM 2030 C C . VAL A 1 258 ? -7.423 7.232 9.135 1.00 95.88 258 VAL A C 1
ATOM 2032 O O . VAL A 1 258 ? -6.690 7.150 10.119 1.00 95.88 258 VAL A O 1
ATOM 2035 N N . LEU A 1 259 ? -6.959 7.425 7.906 1.00 95.00 259 LEU A N 1
ATOM 2036 C CA . LEU A 1 259 ? -5.571 7.765 7.623 1.00 95.00 259 LEU A CA 1
ATOM 2037 C C . LEU A 1 259 ? -5.424 9.270 7.408 1.00 95.00 259 LEU A C 1
ATOM 2039 O O . LEU A 1 259 ? -6.349 9.950 6.957 1.00 95.00 259 LEU A O 1
ATOM 2043 N N . ASP A 1 260 ? -4.236 9.778 7.714 1.00 90.38 260 ASP A N 1
ATOM 2044 C CA . ASP A 1 260 ? -3.871 11.164 7.446 1.00 90.38 260 ASP A CA 1
ATOM 2045 C C . ASP A 1 260 ? -3.084 11.276 6.127 1.00 90.38 260 ASP A C 1
ATOM 2047 O O . ASP A 1 260 ? -2.128 10.508 5.923 1.00 90.38 260 ASP A O 1
ATOM 2051 N N . PRO A 1 261 ? -3.422 12.237 5.241 1.00 87.88 261 PRO A N 1
ATOM 2052 C CA . PRO A 1 261 ? -2.667 12.463 4.007 1.00 87.88 261 PRO A CA 1
ATOM 2053 C C . PRO A 1 261 ? -1.206 12.851 4.279 1.00 87.88 261 PRO A C 1
ATOM 2055 O O . PRO A 1 261 ? -0.349 12.689 3.406 1.00 87.88 261 PRO A O 1
ATOM 2058 N N . GLY A 1 262 ? -0.882 13.320 5.486 1.00 86.31 262 GLY A N 1
ATOM 2059 C CA . GLY A 1 262 ? 0.442 13.792 5.839 1.00 86.31 262 GLY A CA 1
ATOM 2060 C C . GLY A 1 262 ? 0.818 15.032 5.049 1.00 86.31 262 GLY A C 1
ATOM 2061 O O . GLY A 1 262 ? -0.006 15.897 4.759 1.00 86.31 262 GLY A O 1
ATOM 2062 N N . VAL A 1 263 ? 2.070 15.073 4.611 1.00 86.94 263 VAL A N 1
ATOM 2063 C CA . VAL A 1 263 ? 2.580 16.170 3.780 1.00 86.94 263 VAL A CA 1
ATOM 2064 C C . VAL A 1 263 ? 2.169 16.082 2.307 1.00 86.94 263 VAL A C 1
ATOM 2066 O O . VAL A 1 263 ? 2.553 16.946 1.524 1.00 86.94 263 VAL A O 1
ATOM 2069 N N . PHE A 1 264 ? 1.441 15.038 1.885 1.00 91.69 264 PHE A N 1
ATOM 2070 C CA . PHE A 1 264 ? 1.174 14.796 0.463 1.00 91.69 264 PHE A CA 1
ATOM 2071 C C . PHE A 1 264 ? 0.535 16.010 -0.216 1.00 91.69 264 PHE A C 1
ATOM 2073 O O . PHE A 1 264 ? 0.934 16.376 -1.320 1.00 91.69 264 PHE A O 1
ATOM 2080 N N . GLY A 1 265 ? -0.433 16.656 0.439 1.00 89.94 265 GLY A N 1
ATOM 2081 C CA . GLY A 1 265 ? -1.096 17.840 -0.109 1.00 89.94 265 GLY A CA 1
ATOM 2082 C C . GLY A 1 265 ? -0.134 19.001 -0.356 1.00 89.94 265 GLY A C 1
ATOM 2083 O O . GLY A 1 265 ? -0.205 19.628 -1.413 1.00 89.94 265 GLY A O 1
ATOM 2084 N N . GLU A 1 266 ? 0.786 19.234 0.581 1.00 88.38 266 GLU A N 1
ATOM 2085 C CA . GLU A 1 266 ? 1.791 20.295 0.503 1.00 88.38 266 GLU A CA 1
ATOM 2086 C C . GLU A 1 266 ? 2.859 19.969 -0.552 1.00 88.38 266 GLU A C 1
ATOM 2088 O O . GLU A 1 266 ? 3.020 20.732 -1.504 1.00 88.38 266 GLU A O 1
ATOM 2093 N N . GLU A 1 267 ? 3.514 18.807 -0.468 1.00 86.44 267 GLU A N 1
ATOM 2094 C CA . GLU A 1 267 ? 4.594 18.416 -1.393 1.00 86.44 267 GLU A CA 1
ATOM 2095 C C . GLU A 1 267 ? 4.084 18.319 -2.837 1.00 86.44 267 GLU A C 1
ATOM 2097 O O . GLU A 1 267 ? 4.693 18.860 -3.762 1.00 86.44 267 GLU A O 1
ATOM 2102 N N . SER A 1 268 ? 2.907 17.714 -3.035 1.00 91.19 268 SER A N 1
ATOM 2103 C CA . SER A 1 268 ? 2.321 17.567 -4.371 1.00 91.19 268 SER A CA 1
ATOM 2104 C C . SER A 1 268 ? 1.826 18.884 -4.979 1.00 91.19 268 SER A C 1
ATOM 2106 O O . SER A 1 268 ? 1.565 18.926 -6.179 1.00 91.19 268 SER A O 1
ATOM 2108 N N . SER A 1 269 ? 1.660 19.955 -4.190 1.00 89.56 269 SER A N 1
ATOM 2109 C CA . SER A 1 269 ? 1.244 21.270 -4.709 1.00 89.56 269 SER A CA 1
ATOM 2110 C C . SER A 1 269 ? 2.341 21.962 -5.520 1.00 89.56 269 SER A C 1
ATOM 2112 O O . SER A 1 269 ? 2.045 22.742 -6.424 1.00 89.56 269 SER A O 1
ATOM 2114 N N . PHE A 1 270 ? 3.604 21.632 -5.237 1.00 85.19 270 PHE A N 1
ATOM 2115 C CA . PHE A 1 270 ? 4.772 22.158 -5.942 1.00 85.19 270 PHE A CA 1
ATOM 2116 C C . PHE A 1 270 ? 5.303 21.199 -7.016 1.00 85.19 270 PHE A C 1
ATOM 2118 O O . PHE A 1 270 ? 6.280 21.519 -7.700 1.00 85.19 270 PHE A O 1
ATOM 2125 N N . SER A 1 271 ? 4.699 20.024 -7.176 1.00 88.50 271 SER A N 1
ATOM 2126 C CA . SER A 1 271 ? 5.134 19.021 -8.145 1.00 88.50 271 SER A CA 1
ATOM 2127 C C . SER A 1 271 ? 4.732 19.375 -9.580 1.00 88.50 271 SER A C 1
ATOM 2129 O O . SER A 1 271 ? 3.710 20.016 -9.821 1.00 88.50 271 SER A O 1
ATOM 2131 N N . LEU A 1 272 ? 5.532 18.934 -10.556 1.00 91.81 272 LEU A N 1
ATOM 2132 C CA . LEU A 1 272 ? 5.244 19.148 -11.974 1.00 91.81 272 LEU A CA 1
ATOM 2133 C C . LEU A 1 272 ? 4.415 17.979 -12.527 1.00 91.81 272 LEU A C 1
ATOM 2135 O O . LEU A 1 272 ? 4.955 16.931 -12.869 1.00 91.81 272 LEU A O 1
ATOM 2139 N N . LEU A 1 273 ? 3.098 18.162 -12.609 1.00 92.31 273 LEU A N 1
ATOM 2140 C CA . LEU A 1 273 ? 2.166 17.143 -13.096 1.00 92.31 273 LEU A CA 1
ATOM 2141 C C . LEU A 1 273 ? 1.988 17.282 -14.614 1.00 92.31 273 LEU A C 1
ATOM 2143 O O . LEU A 1 273 ? 1.227 18.124 -15.082 1.00 92.31 273 LEU A O 1
ATOM 2147 N N . LEU A 1 274 ? 2.722 16.478 -15.388 1.00 91.12 274 LEU A N 1
ATOM 2148 C CA . LEU A 1 274 ? 2.729 16.582 -16.854 1.00 91.12 274 LEU A CA 1
ATOM 2149 C C . LEU A 1 274 ? 1.531 15.904 -17.534 1.00 91.12 274 LEU A C 1
ATOM 2151 O O . LEU A 1 274 ? 1.189 16.268 -18.657 1.00 91.12 274 LEU A O 1
ATOM 2155 N N . TRP A 1 275 ? 0.916 14.908 -16.890 1.00 91.06 275 TRP A N 1
ATOM 2156 C CA . TRP A 1 275 ? -0.152 14.099 -17.485 1.00 91.06 275 TRP A CA 1
ATOM 2157 C C . TRP A 1 275 ? -1.506 14.407 -16.842 1.00 91.06 275 TRP A C 1
ATOM 2159 O O . TRP A 1 275 ? -1.579 14.507 -15.611 1.00 91.06 275 TRP A O 1
ATOM 2169 N N . PRO A 1 276 ? -2.592 14.518 -17.628 1.00 94.31 276 PRO A N 1
ATOM 2170 C CA . PRO A 1 276 ? -3.917 14.801 -17.085 1.00 94.31 276 PRO A CA 1
ATOM 2171 C C . PRO A 1 276 ? -4.387 13.712 -16.114 1.00 94.31 276 PRO A C 1
ATOM 2173 O O . PRO A 1 276 ? -4.981 14.030 -15.086 1.00 94.31 276 PRO A O 1
ATOM 2176 N N . GLU A 1 277 ? -4.048 12.446 -16.365 1.00 94.62 277 GLU A N 1
ATOM 2177 C CA . GLU A 1 277 ? -4.372 11.326 -15.479 1.00 94.62 277 GLU A CA 1
ATOM 2178 C C . GLU A 1 277 ? -3.722 11.484 -14.100 1.00 94.62 277 GLU A C 1
ATOM 2180 O O . GLU A 1 277 ? -4.334 11.168 -13.083 1.00 94.62 277 GLU A O 1
ATOM 2185 N N . LEU A 1 278 ? -2.507 12.037 -14.047 1.00 94.81 278 LEU A N 1
ATOM 2186 C CA . LEU A 1 278 ? -1.798 12.302 -12.797 1.00 94.81 278 LEU A CA 1
ATOM 2187 C C . LEU A 1 278 ? -2.467 13.436 -12.005 1.00 94.81 278 LEU A C 1
ATOM 2189 O O . LEU A 1 278 ? -2.596 13.349 -10.783 1.00 94.81 278 LEU A O 1
ATOM 2193 N N . CYS A 1 279 ? -2.943 14.474 -12.700 1.00 95.88 279 CYS A N 1
ATOM 2194 C CA . CYS A 1 279 ? -3.739 15.546 -12.102 1.00 95.88 279 CYS A CA 1
ATOM 2195 C C . CYS A 1 279 ? -5.060 15.012 -11.532 1.00 95.88 279 CYS A C 1
ATOM 2197 O O . CYS A 1 279 ? -5.396 15.324 -10.388 1.00 95.88 279 CYS A O 1
ATOM 2199 N N . SER A 1 280 ? -5.779 14.179 -12.292 1.00 96.50 280 SER A N 1
ATOM 2200 C CA . SER A 1 280 ? -7.020 13.541 -11.841 1.00 96.50 280 SER A CA 1
ATOM 2201 C C . SER A 1 280 ? -6.788 12.621 -10.644 1.00 96.50 280 SER A C 1
ATOM 2203 O O . SER A 1 280 ? -7.533 12.701 -9.672 1.00 96.50 280 SER A O 1
ATOM 2205 N N . ALA A 1 281 ? -5.739 11.794 -10.673 1.00 97.19 281 ALA A N 1
ATOM 2206 C CA . ALA A 1 281 ? -5.385 10.909 -9.567 1.00 97.19 281 ALA A CA 1
ATOM 2207 C C . ALA A 1 281 ? -5.037 11.699 -8.297 1.00 97.19 281 ALA A C 1
ATOM 2209 O O . ALA A 1 281 ? -5.553 11.403 -7.219 1.00 97.19 281 ALA A O 1
ATOM 2210 N N . ARG A 1 282 ? -4.235 12.766 -8.421 1.00 97.00 282 ARG A N 1
ATOM 2211 C CA . ARG A 1 282 ? -3.927 13.661 -7.299 1.00 97.00 282 ARG A CA 1
ATOM 2212 C C . ARG A 1 282 ? -5.189 14.297 -6.717 1.00 97.00 282 ARG A C 1
ATOM 2214 O O . ARG A 1 282 ? -5.351 14.301 -5.500 1.00 97.00 282 ARG A O 1
ATOM 2221 N N . ALA A 1 283 ? -6.056 14.853 -7.564 1.00 97.00 283 ALA A N 1
ATOM 2222 C CA . ALA A 1 283 ? -7.296 15.487 -7.122 1.00 97.00 283 ALA A CA 1
ATOM 2223 C C . ALA A 1 283 ? -8.205 14.483 -6.399 1.00 97.00 283 ALA A C 1
ATOM 2225 O O . ALA A 1 283 ? -8.626 14.750 -5.277 1.00 97.00 283 ALA A O 1
ATOM 2226 N N . ALA A 1 284 ? -8.401 13.299 -6.985 1.00 97.56 284 ALA A N 1
ATOM 2227 C CA . ALA A 1 284 ? -9.212 12.235 -6.405 1.00 97.56 284 ALA A CA 1
ATOM 2228 C C . ALA A 1 284 ? -8.656 11.746 -5.055 1.00 97.56 284 ALA A C 1
ATOM 2230 O O . ALA A 1 284 ? -9.422 11.498 -4.127 1.00 97.56 284 ALA A O 1
ATOM 2231 N N . ALA A 1 285 ? -7.330 11.644 -4.909 1.00 97.38 285 ALA A N 1
ATOM 2232 C CA . ALA A 1 285 ? -6.705 11.300 -3.634 1.00 97.38 285 ALA A CA 1
ATOM 2233 C C . ALA A 1 285 ? -6.936 12.377 -2.560 1.00 97.38 285 ALA A C 1
ATOM 2235 O O . ALA A 1 285 ? -7.247 12.047 -1.417 1.00 97.38 285 ALA A O 1
ATOM 2236 N N . LEU A 1 286 ? -6.805 13.663 -2.905 1.00 96.56 286 LEU A N 1
ATOM 2237 C CA . LEU A 1 286 ? -7.044 14.761 -1.960 1.00 96.56 286 LEU A CA 1
ATOM 2238 C C . LEU A 1 286 ? -8.510 14.848 -1.537 1.00 96.56 286 LEU A C 1
ATOM 2240 O O . LEU A 1 286 ? -8.781 14.986 -0.346 1.00 96.56 286 LEU A O 1
ATOM 2244 N N . GLU A 1 287 ? -9.432 14.722 -2.489 1.00 96.94 287 GLU A N 1
ATOM 2245 C CA . GLU A 1 287 ? -10.870 14.672 -2.222 1.00 96.94 287 GLU A CA 1
ATOM 2246 C C . GLU A 1 287 ? -11.213 13.490 -1.309 1.00 96.94 287 GLU A C 1
ATOM 2248 O O . GLU A 1 287 ? -11.940 13.646 -0.328 1.00 96.94 287 GLU A O 1
ATOM 2253 N N . TYR A 1 288 ? -10.603 12.327 -1.558 1.00 97.00 288 TYR A N 1
ATOM 2254 C CA . TYR A 1 288 ? -10.772 11.156 -0.708 1.00 97.00 288 TYR A CA 1
ATOM 2255 C C . TYR A 1 288 ? -10.349 11.418 0.743 1.00 97.00 288 TYR A C 1
ATOM 2257 O O . TYR A 1 288 ? -11.125 11.174 1.668 1.00 97.00 288 TYR A O 1
ATOM 2265 N N . PHE A 1 289 ? -9.144 11.956 0.965 1.00 95.81 289 PHE A N 1
ATOM 2266 C CA . PHE A 1 289 ? -8.684 12.271 2.319 1.00 95.81 289 PHE A CA 1
ATOM 2267 C C . PHE A 1 289 ? -9.507 13.377 2.979 1.00 95.81 289 PHE A C 1
ATOM 2269 O O . PHE A 1 289 ? -9.756 13.293 4.179 1.00 95.81 289 PHE A O 1
ATOM 2276 N N . GLN A 1 290 ? -9.963 14.385 2.231 1.00 94.44 290 GLN A N 1
ATOM 2277 C CA . GLN A 1 290 ? -10.884 15.395 2.759 1.00 94.44 290 GLN A CA 1
ATOM 2278 C C . GLN A 1 290 ? -12.183 14.750 3.252 1.00 94.44 290 GLN A C 1
ATOM 2280 O O . GLN A 1 290 ? -12.590 15.011 4.383 1.00 94.44 290 GLN A O 1
ATOM 2285 N N . GLY A 1 291 ? -12.766 13.839 2.467 1.00 93.31 291 GLY A N 1
ATOM 2286 C CA . GLY A 1 291 ? -13.941 13.068 2.871 1.00 93.31 291 GLY A CA 1
ATOM 2287 C C . GLY A 1 291 ? -13.706 12.227 4.130 1.00 93.31 291 GLY A C 1
ATOM 2288 O O . GLY A 1 291 ? -14.564 12.189 5.013 1.00 93.31 291 GLY A O 1
ATOM 2289 N N . LEU A 1 292 ? -12.527 11.606 4.272 1.00 92.38 292 LEU A N 1
ATOM 2290 C CA . LEU A 1 292 ? -12.165 10.878 5.495 1.00 92.38 292 LEU A CA 1
ATOM 2291 C C . LEU A 1 292 ? -12.076 11.795 6.718 1.00 92.38 292 LEU A C 1
ATOM 2293 O O . LEU A 1 292 ? -12.547 11.426 7.792 1.00 92.38 292 LEU A O 1
ATOM 2297 N N . GLN A 1 293 ? -11.494 12.986 6.574 1.00 90.06 293 GLN A N 1
ATOM 2298 C CA . GLN A 1 293 ? -11.370 13.932 7.686 1.00 90.06 293 GLN A CA 1
ATOM 2299 C C . GLN A 1 293 ? -12.734 14.465 8.143 1.00 90.06 293 GLN A C 1
ATOM 2301 O O . GLN A 1 293 ? -12.913 14.702 9.334 1.00 90.06 293 GLN A O 1
ATOM 2306 N N . SER A 1 294 ? -13.719 14.575 7.246 1.00 88.31 294 SER A N 1
ATOM 2307 C CA . SER A 1 294 ? -15.100 14.920 7.616 1.00 8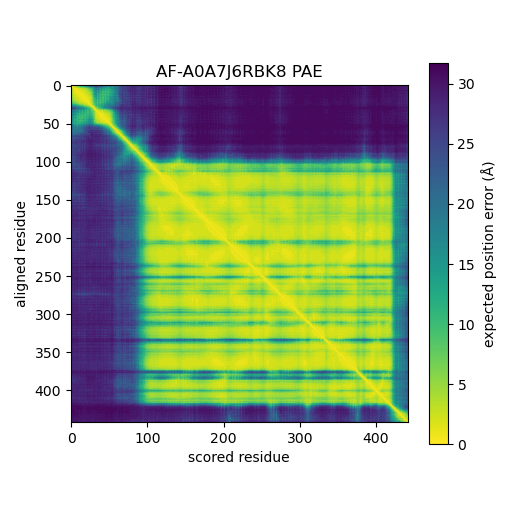8.31 294 SER A CA 1
ATOM 2308 C C . SER A 1 294 ? -15.798 13.851 8.470 1.00 88.31 294 SER A C 1
ATOM 2310 O O . SER A 1 294 ? -16.758 14.172 9.164 1.00 88.31 294 SER A O 1
ATOM 2312 N N . ALA A 1 295 ? -15.330 12.598 8.448 1.00 84.94 295 ALA A N 1
ATOM 2313 C CA . ALA A 1 295 ? -15.863 11.510 9.275 1.00 84.94 295 ALA A CA 1
ATOM 2314 C C . ALA A 1 295 ? -15.236 11.441 10.686 1.00 84.94 295 ALA A C 1
ATOM 2316 O O . ALA A 1 295 ? -15.642 10.616 11.510 1.00 84.94 295 ALA A O 1
ATOM 2317 N N . VAL A 1 296 ? -14.231 12.275 10.972 1.00 90.00 296 VAL A N 1
ATOM 2318 C CA . VAL A 1 296 ? -13.578 12.342 12.284 1.00 90.00 296 VAL A CA 1
ATOM 2319 C C . VAL A 1 296 ? -14.433 13.165 13.240 1.00 90.00 296 VAL A C 1
ATOM 2321 O O . VAL A 1 296 ? -14.795 14.301 12.947 1.00 90.00 296 VAL A O 1
ATOM 2324 N N . VAL A 1 297 ? -14.721 12.607 14.415 1.00 87.75 297 VAL A N 1
ATOM 2325 C CA . VAL A 1 297 ? -15.469 13.298 15.466 1.00 87.75 297 VAL A CA 1
ATOM 2326 C C . VAL A 1 297 ? -14.547 14.289 16.174 1.00 87.75 297 VAL A C 1
ATOM 2328 O O . VAL A 1 297 ? -13.418 13.960 16.562 1.00 87.75 297 VAL A O 1
ATOM 2331 N N . GLU A 1 298 ? -15.031 15.515 16.367 1.00 84.44 298 GLU A N 1
ATOM 2332 C CA . GLU A 1 298 ? -14.292 16.559 17.073 1.00 84.44 298 GLU A CA 1
ATOM 2333 C C . GLU A 1 298 ? -13.925 16.099 18.498 1.00 84.44 298 GLU A C 1
ATOM 2335 O O . GLU A 1 298 ? -14.725 15.497 19.213 1.00 84.44 298 GLU A O 1
ATOM 2340 N N . GLY A 1 299 ? -12.665 16.298 18.892 1.00 83.25 299 GLY A N 1
ATOM 2341 C CA . GLY A 1 299 ? -12.125 15.796 20.163 1.00 83.25 299 GLY A CA 1
ATOM 2342 C C . GLY A 1 299 ? -11.707 14.314 20.179 1.00 83.25 299 GLY A C 1
ATOM 2343 O O . GLY A 1 299 ? -11.059 13.895 21.133 1.00 83.25 299 GLY A O 1
ATOM 2344 N N . GLN A 1 300 ? -11.993 13.524 19.134 1.00 86.19 300 GLN A N 1
ATOM 2345 C CA . GLN A 1 300 ? -11.575 12.109 19.020 1.00 86.19 300 GLN A CA 1
ATOM 2346 C C . GLN A 1 300 ? -10.514 11.862 17.933 1.00 86.19 300 GLN A C 1
ATOM 2348 O O . GLN A 1 300 ? -10.123 10.720 17.683 1.00 86.19 300 GLN A O 1
ATOM 2353 N N . LYS A 1 301 ? -9.977 12.921 17.314 1.00 87.25 301 LYS A N 1
ATOM 2354 C CA . LYS A 1 301 ? -9.003 12.828 16.209 1.00 87.25 301 LYS A CA 1
ATOM 2355 C C . LYS A 1 301 ? -7.784 11.959 16.528 1.00 87.25 301 LYS A C 1
ATOM 2357 O O . LYS A 1 301 ? -7.329 11.191 15.686 1.00 87.25 301 LYS A O 1
ATOM 2362 N N . GLU A 1 302 ? -7.238 12.050 17.737 1.00 87.06 302 GLU A N 1
ATOM 2363 C CA . GLU A 1 302 ? -6.074 11.242 18.125 1.00 87.06 302 GLU A CA 1
ATOM 2364 C C . GLU A 1 302 ? -6.383 9.745 18.192 1.00 87.06 302 GLU A C 1
ATOM 2366 O O . GLU A 1 302 ? -5.507 8.934 17.917 1.00 87.06 302 GLU A O 1
ATOM 2371 N N . ARG A 1 303 ? -7.631 9.396 18.506 1.00 89.06 303 ARG A N 1
ATOM 2372 C CA . ARG A 1 303 ? -8.122 8.025 18.661 1.00 89.06 303 ARG A CA 1
ATOM 2373 C C . ARG A 1 303 ? -8.636 7.399 17.363 1.00 89.06 303 ARG A C 1
ATOM 2375 O O . ARG A 1 303 ? -8.729 6.183 17.281 1.00 89.06 303 ARG A O 1
ATOM 2382 N N . GLN A 1 304 ? -8.934 8.205 16.344 1.00 93.00 304 GLN A N 1
ATOM 2383 C CA . GLN A 1 304 ? -9.394 7.716 15.038 1.00 93.00 304 GLN A CA 1
ATOM 2384 C C . GLN A 1 304 ? -8.290 7.689 13.979 1.00 93.00 304 GLN A C 1
ATOM 2386 O O . GLN A 1 304 ? -8.354 6.879 13.059 1.00 93.00 304 GLN A O 1
ATOM 2391 N N . THR A 1 305 ? -7.291 8.570 14.061 1.00 94.25 305 THR A N 1
ATOM 2392 C CA . THR A 1 305 ? -6.273 8.675 13.009 1.00 94.25 305 THR A CA 1
ATOM 2393 C C . THR A 1 305 ? -5.096 7.731 13.251 1.00 94.25 305 THR A C 1
ATOM 2395 O O . THR A 1 305 ? -4.287 7.978 14.146 1.00 94.25 305 THR A O 1
ATOM 2398 N N . LEU A 1 306 ? -4.977 6.704 12.409 1.00 94.19 306 LEU A N 1
ATOM 2399 C CA . LEU A 1 306 ? -3.927 5.685 12.455 1.00 94.19 306 LEU A CA 1
ATOM 2400 C C . LEU A 1 306 ? -2.679 6.082 11.653 1.00 94.19 306 LEU A C 1
ATOM 2402 O O . LEU A 1 306 ? -2.743 6.869 10.708 1.00 94.19 306 LEU A O 1
ATOM 2406 N N . PHE A 1 307 ? -1.558 5.456 12.003 1.00 92.94 307 PHE A N 1
ATOM 2407 C CA . PHE A 1 307 ? -0.305 5.392 11.252 1.00 92.94 307 PHE A CA 1
ATOM 2408 C C . PHE A 1 307 ? 0.283 6.757 10.888 1.00 92.94 307 PHE A C 1
ATOM 2410 O O . PHE A 1 307 ? 0.715 7.000 9.758 1.00 92.94 307 PHE A O 1
ATOM 2417 N N . LYS A 1 308 ? 0.366 7.646 11.882 1.00 89.31 308 LYS A N 1
ATOM 2418 C CA . LYS A 1 308 ? 1.024 8.963 11.782 1.00 89.31 308 LYS A CA 1
ATOM 2419 C C . LYS A 1 308 ? 2.558 8.858 11.760 1.00 89.31 308 LYS A C 1
ATOM 2421 O O . LYS A 1 308 ? 3.254 9.530 12.523 1.00 89.31 308 LYS A O 1
ATOM 2426 N N . PHE A 1 309 ? 3.104 7.986 10.914 1.00 88.44 309 PHE A N 1
ATOM 2427 C CA . PHE A 1 309 ? 4.542 7.698 10.861 1.00 88.44 309 PHE A CA 1
ATOM 2428 C C . PHE A 1 309 ? 5.398 8.915 10.477 1.00 88.44 309 PHE A C 1
ATOM 2430 O O . PHE A 1 309 ? 6.548 9.015 10.896 1.00 88.44 309 PHE A O 1
ATOM 2437 N N . ASP A 1 310 ? 4.814 9.859 9.745 1.00 79.81 310 ASP A N 1
ATOM 2438 C CA . ASP A 1 310 ? 5.405 11.127 9.310 1.00 79.81 310 ASP A CA 1
ATOM 2439 C C . ASP A 1 310 ? 5.556 12.176 10.408 1.00 79.81 310 ASP A C 1
ATOM 2441 O O . ASP A 1 310 ? 6.536 12.926 10.397 1.00 79.81 310 ASP A O 1
ATOM 2445 N N . VAL A 1 311 ? 4.615 12.217 11.353 1.00 77.62 311 VAL A N 1
ATOM 2446 C CA . VAL A 1 311 ? 4.572 13.227 12.421 1.00 77.62 311 VAL A CA 1
ATOM 2447 C C . VAL A 1 311 ? 5.102 12.677 13.743 1.00 77.62 311 VAL A C 1
ATOM 2449 O O . VAL A 1 311 ? 5.950 13.298 14.381 1.00 77.62 311 VAL A O 1
ATOM 2452 N N . SER A 1 312 ? 4.619 11.511 14.175 1.00 72.00 312 SER A N 1
ATOM 2453 C CA . SER A 1 312 ? 4.985 10.921 15.472 1.00 72.00 312 SER A CA 1
ATOM 2454 C C . SER A 1 312 ? 6.136 9.916 15.392 1.00 72.00 312 SER A C 1
ATOM 2456 O O . SER A 1 312 ? 6.590 9.424 16.431 1.00 72.00 312 SER A O 1
ATOM 2458 N N . GLY A 1 313 ? 6.623 9.620 14.183 1.00 79.75 313 GLY A N 1
ATOM 2459 C CA . GLY A 1 313 ? 7.495 8.478 13.928 1.00 79.75 313 GLY A CA 1
ATOM 2460 C C . GLY A 1 313 ? 6.739 7.155 14.066 1.00 79.75 313 GLY A C 1
ATOM 2461 O O . GLY A 1 313 ? 5.513 7.126 14.198 1.00 79.75 313 GLY A O 1
ATOM 2462 N N . VAL A 1 314 ? 7.475 6.044 14.079 1.00 83.00 314 VAL A N 1
ATOM 2463 C CA . VAL A 1 314 ? 6.913 4.705 14.313 1.00 83.00 314 VAL A CA 1
ATOM 2464 C C . VAL A 1 314 ? 6.670 4.496 15.808 1.00 83.00 314 VAL A C 1
ATOM 2466 O O . VAL A 1 314 ? 7.395 3.784 16.498 1.00 83.00 314 VAL A O 1
ATOM 2469 N N . LYS A 1 315 ? 5.668 5.196 16.337 1.00 85.50 315 LYS A N 1
ATOM 2470 C CA . LYS A 1 315 ? 5.187 5.044 17.711 1.00 85.50 315 LYS A CA 1
ATOM 2471 C C . LYS A 1 315 ? 3.765 4.512 17.685 1.00 85.50 315 LYS A C 1
ATOM 2473 O O . LYS A 1 315 ? 2.971 4.912 16.840 1.00 85.50 315 LYS A O 1
ATOM 2478 N N . VAL A 1 316 ? 3.454 3.644 18.640 1.00 88.06 316 VAL A N 1
ATOM 2479 C CA . VAL A 1 316 ? 2.086 3.190 18.888 1.00 88.06 316 VAL A CA 1
ATOM 2480 C C . VAL A 1 316 ? 1.329 4.331 19.560 1.00 88.06 316 VAL A C 1
ATOM 2482 O O . VAL A 1 316 ? 1.680 4.747 20.665 1.00 88.06 316 VAL A O 1
ATOM 2485 N N . GLY A 1 317 ? 0.338 4.876 18.863 1.00 90.00 317 GLY A N 1
ATOM 2486 C CA . GLY A 1 317 ? -0.519 5.938 19.357 1.00 90.00 317 GLY A CA 1
ATOM 2487 C C . GLY A 1 317 ? -1.806 5.411 19.998 1.00 90.00 317 GLY A C 1
ATOM 2488 O O . GLY A 1 317 ? -2.037 4.199 20.100 1.00 90.00 317 GLY A O 1
ATOM 2489 N N . PRO A 1 318 ? -2.676 6.332 20.447 1.00 92.31 318 PRO A N 1
ATOM 2490 C CA . PRO A 1 318 ? -3.960 5.971 21.033 1.00 92.31 318 PRO A CA 1
ATOM 2491 C C . PRO A 1 318 ? -4.910 5.319 20.018 1.00 92.31 318 PRO A C 1
ATOM 2493 O O . PRO A 1 318 ? -5.679 4.448 20.413 1.00 92.31 318 PRO A O 1
ATOM 2496 N N . ALA A 1 319 ? -4.836 5.675 18.729 1.00 93.56 319 ALA A N 1
ATOM 2497 C CA . ALA A 1 319 ? -5.633 5.032 17.685 1.00 93.56 319 ALA A CA 1
ATOM 2498 C C . ALA A 1 319 ? -5.230 3.566 17.464 1.00 93.56 319 ALA A C 1
ATOM 2500 O O . ALA A 1 319 ? -6.093 2.691 17.450 1.00 93.56 319 ALA A O 1
ATOM 2501 N N . GLU A 1 320 ? -3.929 3.274 17.346 1.00 94.06 320 GLU A N 1
ATOM 2502 C CA . GLU A 1 320 ? -3.434 1.899 17.199 1.00 94.06 320 GLU A CA 1
ATOM 2503 C C . GLU A 1 320 ? -3.777 1.065 18.433 1.00 94.06 320 GLU A C 1
ATOM 2505 O O . GLU A 1 320 ? -4.242 -0.063 18.300 1.00 94.06 320 GLU A O 1
ATOM 2510 N N . THR A 1 321 ? -3.611 1.647 19.625 1.00 93.69 321 THR A N 1
ATOM 2511 C CA . THR A 1 321 ? -3.998 1.019 20.897 1.00 93.69 321 THR A CA 1
ATOM 2512 C C . THR A 1 321 ? -5.478 0.654 20.901 1.00 93.69 321 THR A C 1
ATOM 2514 O O . THR A 1 321 ? -5.820 -0.496 21.151 1.00 93.69 321 THR A O 1
ATOM 2517 N N . GLN A 1 322 ? -6.356 1.596 20.552 1.00 93.44 322 GLN A N 1
ATOM 2518 C CA . GLN A 1 322 ? -7.795 1.359 20.529 1.00 93.44 322 GLN A CA 1
ATOM 2519 C C . GLN A 1 322 ? -8.197 0.306 19.490 1.00 93.44 322 GLN A C 1
ATOM 2521 O O . GLN A 1 322 ? -9.055 -0.529 19.770 1.00 93.44 322 GLN A O 1
ATOM 2526 N N . LEU A 1 323 ? -7.591 0.320 18.300 1.00 94.56 323 LEU A N 1
ATOM 2527 C CA . LEU A 1 323 ? -7.860 -0.686 17.275 1.00 94.56 323 LEU A CA 1
ATOM 2528 C C . LEU A 1 323 ? -7.453 -2.085 17.755 1.00 94.56 323 LEU A C 1
ATOM 2530 O O . LEU A 1 323 ? -8.246 -3.019 17.666 1.00 94.56 323 LEU A O 1
ATOM 2534 N N . ILE A 1 324 ? -6.239 -2.225 18.291 1.00 94.56 324 ILE A N 1
ATOM 2535 C CA . ILE A 1 324 ? -5.720 -3.500 18.796 1.00 94.56 324 ILE A CA 1
ATOM 2536 C C . ILE A 1 324 ? -6.549 -4.005 19.978 1.00 94.56 324 ILE A C 1
ATOM 2538 O O . ILE A 1 324 ? -6.899 -5.179 20.002 1.00 94.56 324 ILE A O 1
ATOM 2542 N N . GLU A 1 325 ? -6.939 -3.134 20.910 1.00 92.25 325 GLU A N 1
ATOM 2543 C CA . GLU A 1 325 ? -7.830 -3.491 22.019 1.00 92.25 325 GLU A CA 1
ATOM 2544 C C . GLU A 1 325 ? -9.193 -3.989 21.523 1.00 92.25 325 GLU A C 1
ATOM 2546 O O . GLU A 1 325 ? -9.699 -4.998 22.011 1.00 92.25 325 GLU A O 1
ATOM 2551 N N . GLN A 1 326 ? -9.786 -3.316 20.531 1.00 92.56 326 GLN A N 1
ATOM 2552 C CA . GLN A 1 326 ? -11.065 -3.731 19.954 1.00 92.56 326 GLN A CA 1
ATOM 2553 C C . GLN A 1 326 ? -10.979 -5.101 19.273 1.00 92.56 326 GLN A C 1
ATOM 2555 O O . GLN A 1 326 ? -11.857 -5.944 19.476 1.00 92.56 326 GLN A O 1
ATOM 2560 N N . LEU A 1 327 ? -9.925 -5.334 18.487 1.00 93.69 327 LEU A N 1
ATOM 2561 C CA . LEU A 1 327 ? -9.692 -6.618 17.825 1.00 93.69 327 LEU A CA 1
ATOM 2562 C C . LEU A 1 327 ? -9.386 -7.716 18.847 1.00 93.69 327 LEU A C 1
ATOM 2564 O O . LEU A 1 327 ? -9.994 -8.783 18.800 1.00 93.69 327 LEU A O 1
ATOM 2568 N N . GLY A 1 328 ? -8.511 -7.436 19.812 1.00 92.50 328 GLY A N 1
ATOM 2569 C CA . GLY A 1 328 ? -8.141 -8.357 20.881 1.00 92.50 328 GLY A CA 1
ATOM 2570 C C . GLY A 1 328 ? -9.333 -8.762 21.743 1.00 92.50 328 GLY A C 1
ATOM 2571 O O . GLY A 1 328 ? -9.481 -9.940 22.064 1.00 92.50 328 GLY A O 1
ATOM 2572 N N . LEU A 1 329 ? -10.243 -7.831 22.046 1.00 91.25 329 LEU A N 1
ATOM 2573 C CA . LEU A 1 329 ? -11.478 -8.129 22.773 1.00 91.25 329 LEU A CA 1
ATOM 2574 C C . LEU A 1 329 ? -12.382 -9.093 21.996 1.00 91.25 329 LEU A C 1
ATOM 2576 O O . LEU A 1 329 ? -12.950 -10.008 22.588 1.00 91.25 329 LEU A O 1
ATOM 2580 N N . LYS A 1 330 ? -12.506 -8.924 20.676 1.00 91.31 330 LYS A N 1
ATOM 2581 C CA . LYS A 1 330 ? -13.318 -9.819 19.838 1.00 91.31 330 LYS A CA 1
ATOM 2582 C C . LYS A 1 330 ? -12.663 -11.175 19.585 1.00 91.31 330 LYS A C 1
ATOM 2584 O O . LYS A 1 330 ? -13.383 -12.155 19.432 1.00 91.31 330 LYS A O 1
ATOM 2589 N N . LEU A 1 331 ? -11.334 -11.231 19.567 1.00 92.56 331 LEU A N 1
ATOM 2590 C CA . LEU A 1 331 ? -10.562 -12.469 19.435 1.00 92.56 331 LEU A CA 1
ATOM 2591 C C . LEU A 1 331 ? -10.358 -13.196 20.775 1.00 92.56 331 LEU A C 1
ATOM 2593 O O . LEU A 1 331 ? -9.873 -14.321 20.789 1.00 92.56 331 LEU A O 1
ATOM 2597 N N . GLY A 1 332 ? -10.731 -12.582 21.901 1.00 90.69 332 GLY A N 1
ATOM 2598 C CA . GLY A 1 332 ? -10.573 -13.182 23.226 1.00 90.69 332 GLY A CA 1
ATOM 2599 C C . GLY A 1 332 ? -9.136 -13.162 23.762 1.00 90.69 332 GLY A C 1
ATOM 2600 O O . GLY A 1 332 ? -8.818 -13.938 24.657 1.00 90.69 332 GLY A O 1
ATOM 2601 N N . VAL A 1 333 ? -8.280 -12.252 23.278 1.00 85.69 333 VAL A N 1
ATOM 2602 C CA . VAL A 1 333 ? -6.848 -12.122 23.649 1.00 85.69 333 VAL A CA 1
ATOM 2603 C C . VAL A 1 333 ? -6.644 -11.599 25.095 1.00 85.69 333 VAL A C 1
ATOM 2605 O O . VAL A 1 333 ? -5.527 -11.491 25.593 1.00 85.69 333 VAL A O 1
ATOM 2608 N N . GLY A 1 334 ? -7.728 -11.360 25.840 1.00 76.44 334 GLY A N 1
ATOM 2609 C CA . GLY A 1 334 ? -7.706 -11.061 27.276 1.00 76.44 334 GLY A CA 1
ATOM 2610 C C . GLY A 1 334 ? -7.322 -9.617 27.630 1.00 76.44 334 GLY A C 1
ATOM 2611 O O . GLY A 1 334 ? -6.943 -8.812 26.782 1.00 76.44 334 GLY A O 1
ATOM 2612 N N . ALA A 1 335 ? -7.434 -9.273 28.920 1.00 68.50 335 ALA A N 1
ATOM 2613 C CA . ALA A 1 335 ? -7.219 -7.910 29.430 1.00 68.50 335 ALA A CA 1
ATOM 2614 C C . ALA A 1 335 ? -5.771 -7.401 29.263 1.00 68.50 335 ALA A C 1
ATOM 2616 O O . ALA A 1 335 ? -5.547 -6.194 29.189 1.00 68.50 335 ALA A O 1
ATOM 2617 N N . SER A 1 336 ? -4.798 -8.308 29.143 1.00 74.69 336 SER A N 1
ATOM 2618 C CA . SER A 1 336 ? -3.384 -7.977 28.926 1.00 74.69 336 SER A CA 1
ATOM 2619 C C . SER A 1 336 ? -3.076 -7.502 27.500 1.00 74.69 336 SER A C 1
ATOM 2621 O O . SER A 1 336 ? -1.955 -7.080 27.235 1.00 74.69 336 SER A O 1
ATOM 2623 N N . CYS A 1 337 ? -4.050 -7.512 26.579 1.00 82.38 337 CYS A N 1
ATOM 2624 C CA . CYS A 1 337 ? -3.877 -7.041 25.199 1.00 82.38 337 CYS A CA 1
ATOM 2625 C C . CYS A 1 337 ? -3.294 -5.618 25.120 1.00 82.38 337 CYS A C 1
ATOM 2627 O O . CYS A 1 337 ? -2.529 -5.315 24.208 1.00 82.38 337 CYS A O 1
ATOM 2629 N N . ARG A 1 338 ? -3.620 -4.756 26.092 1.00 84.75 338 ARG A N 1
ATOM 2630 C CA . ARG A 1 338 ? -3.144 -3.368 26.153 1.00 84.75 338 ARG A CA 1
ATOM 2631 C C . ARG A 1 338 ? -1.647 -3.241 26.450 1.00 84.75 338 ARG A C 1
ATOM 2633 O O . ARG A 1 338 ? -1.016 -2.284 26.012 1.00 84.75 338 ARG A O 1
ATOM 2640 N N . GLU A 1 339 ? -1.080 -4.187 27.191 1.00 86.56 339 GLU A N 1
ATOM 2641 C CA . GLU A 1 339 ? 0.342 -4.170 27.559 1.00 86.56 339 GLU A CA 1
ATOM 2642 C C . GLU A 1 339 ? 1.231 -4.561 26.377 1.00 86.56 339 GLU A C 1
ATOM 2644 O O . GLU A 1 339 ? 2.343 -4.056 26.256 1.00 86.56 339 GLU A O 1
ATOM 2649 N N . TYR A 1 340 ? 0.706 -5.403 25.483 1.00 89.62 340 TYR A N 1
ATOM 2650 C CA . TYR A 1 340 ? 1.437 -5.978 24.354 1.00 89.62 340 TYR A CA 1
ATOM 2651 C C . TYR A 1 340 ? 1.037 -5.382 22.998 1.00 89.62 340 TYR A C 1
ATOM 2653 O O . TYR A 1 340 ? 1.214 -6.017 21.959 1.00 89.62 340 TYR A O 1
ATOM 2661 N N . VAL A 1 341 ? 0.442 -4.183 22.982 1.00 92.12 341 VAL A N 1
ATOM 2662 C CA . VAL A 1 341 ? 0.012 -3.528 21.733 1.00 92.12 341 VAL A CA 1
ATOM 2663 C C . VAL A 1 341 ? 1.163 -3.393 20.731 1.00 92.12 341 VAL A C 1
ATOM 2665 O O . VAL A 1 341 ? 0.933 -3.704 19.561 1.00 92.12 341 VAL A O 1
ATOM 2668 N N . PRO A 1 342 ? 2.385 -2.965 21.118 1.00 92.69 342 PRO A N 1
ATOM 2669 C CA . PRO A 1 342 ? 3.504 -2.913 20.184 1.00 92.69 342 PRO A CA 1
ATOM 2670 C C . PRO A 1 342 ? 3.807 -4.276 19.555 1.00 92.69 342 PRO A C 1
ATOM 2672 O O . PRO A 1 342 ? 3.926 -4.357 18.339 1.00 92.69 342 PRO A O 1
ATOM 2675 N N . GLU A 1 343 ? 3.870 -5.341 20.348 1.00 93.38 343 GLU A N 1
ATOM 2676 C CA . GLU A 1 343 ? 4.212 -6.697 19.913 1.00 93.38 343 GLU A CA 1
ATOM 2677 C C . GLU A 1 343 ? 3.119 -7.319 19.030 1.00 93.38 343 GLU A C 1
ATOM 2679 O O . GLU A 1 343 ? 3.419 -8.019 18.061 1.00 93.38 343 GLU A O 1
ATOM 2684 N N . LEU A 1 344 ? 1.851 -7.033 19.337 1.00 93.31 344 LEU A N 1
ATOM 2685 C CA . LEU A 1 344 ? 0.693 -7.442 18.539 1.00 93.31 344 LEU A CA 1
ATOM 2686 C C . LEU A 1 344 ? 0.624 -6.680 17.211 1.00 93.31 344 LEU A C 1
ATOM 2688 O O . LEU A 1 344 ? 0.288 -7.256 16.177 1.00 93.31 344 LEU A O 1
ATOM 2692 N N . LEU A 1 345 ? 0.959 -5.385 17.222 1.00 93.19 345 LEU A N 1
ATOM 2693 C CA . LEU A 1 345 ? 0.984 -4.568 16.015 1.00 93.19 345 LEU A CA 1
ATOM 2694 C C . LEU A 1 345 ? 2.159 -4.935 15.111 1.00 93.19 345 LEU A C 1
ATOM 2696 O O . LEU A 1 345 ? 1.985 -4.898 13.897 1.00 93.19 345 LEU A O 1
ATOM 2700 N N . THR A 1 346 ? 3.345 -5.247 15.651 1.00 93.06 346 THR A N 1
ATOM 2701 C CA . THR A 1 346 ? 4.519 -5.659 14.858 1.00 93.06 346 THR A CA 1
ATOM 2702 C C . THR A 1 346 ? 4.375 -7.076 14.312 1.00 93.06 346 THR A C 1
ATOM 2704 O O . THR A 1 346 ? 4.835 -7.337 13.197 1.00 93.06 346 THR A O 1
ATOM 2707 N N . GLY A 1 347 ? 3.682 -7.951 15.043 1.00 91.44 347 GLY A N 1
ATOM 2708 C CA . GLY A 1 347 ? 3.559 -9.371 14.730 1.00 91.44 347 GLY A CA 1
ATOM 2709 C C . GLY A 1 347 ? 4.574 -10.252 15.449 1.00 91.44 347 GLY A C 1
ATOM 2710 O O . GLY A 1 347 ? 4.677 -11.429 15.121 1.00 91.44 347 GLY A O 1
ATOM 2711 N N . GLU A 1 348 ? 5.321 -9.713 16.421 1.00 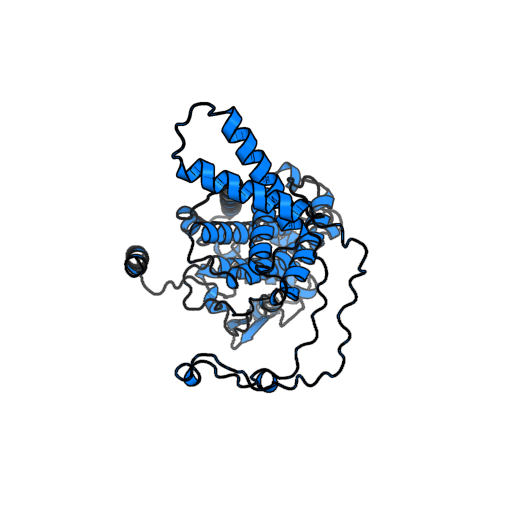91.81 348 GLU A N 1
ATOM 2712 C CA . GLU A 1 348 ? 6.103 -10.548 17.346 1.00 91.81 348 GLU A CA 1
ATOM 2713 C C . GLU A 1 348 ? 5.188 -11.457 18.172 1.00 91.81 348 GLU A C 1
ATOM 2715 O O . GLU A 1 348 ? 5.552 -12.590 18.484 1.00 91.81 348 GLU A O 1
ATOM 2720 N N . ARG A 1 349 ? 3.969 -10.982 18.454 1.00 91.12 349 ARG A N 1
ATOM 2721 C CA . ARG A 1 349 ? 2.839 -11.815 18.863 1.00 91.12 349 ARG A CA 1
ATOM 2722 C C . ARG A 1 349 ? 1.842 -11.870 17.715 1.00 91.12 349 ARG A C 1
ATOM 2724 O O . ARG A 1 349 ? 1.273 -10.850 17.332 1.00 91.12 349 ARG A O 1
ATOM 2731 N N . SER A 1 350 ? 1.648 -13.056 17.150 1.00 91.75 350 SER A N 1
ATOM 2732 C CA . SER A 1 350 ? 0.843 -13.236 15.940 1.00 91.75 350 SER A CA 1
ATOM 2733 C C . SER A 1 350 ? -0.665 -13.343 16.207 1.00 91.75 350 SER A C 1
ATOM 2735 O O . SER A 1 350 ? -1.440 -13.339 15.255 1.00 91.75 350 SER A O 1
ATOM 2737 N N . ASP A 1 351 ? -1.084 -13.320 17.481 1.00 91.50 351 ASP A N 1
ATOM 2738 C CA . ASP A 1 351 ? -2.467 -13.516 17.950 1.00 91.50 351 ASP A CA 1
ATOM 2739 C C . ASP A 1 351 ? -3.514 -12.693 17.171 1.00 91.50 351 ASP A C 1
ATOM 2741 O O . ASP A 1 351 ? -4.624 -13.159 16.938 1.00 91.50 351 ASP A O 1
ATOM 2745 N N . ILE A 1 352 ? -3.179 -11.467 16.746 1.00 93.62 352 ILE A N 1
ATOM 2746 C CA . ILE A 1 352 ? -4.074 -10.626 15.932 1.00 93.62 352 ILE A CA 1
ATOM 2747 C C . ILE A 1 352 ? -3.789 -10.766 14.436 1.00 93.62 352 ILE A C 1
ATOM 2749 O O . ILE A 1 352 ? -4.728 -10.862 13.648 1.00 93.62 352 ILE A O 1
ATOM 2753 N N . LEU A 1 353 ? -2.520 -10.760 14.020 1.00 94.25 353 LEU A N 1
ATOM 2754 C CA . LEU A 1 353 ? -2.158 -10.722 12.598 1.00 94.25 353 LEU A CA 1
ATOM 2755 C C . LEU A 1 353 ? -2.458 -12.030 11.857 1.00 94.25 353 LEU A C 1
ATOM 2757 O O . LEU A 1 353 ? -2.708 -11.977 10.655 1.00 94.25 353 LEU A O 1
ATOM 2761 N N . ASP A 1 354 ? -2.493 -13.167 12.554 1.00 93.56 354 ASP A N 1
ATOM 2762 C CA . ASP A 1 354 ? -2.888 -14.451 11.965 1.00 93.56 354 ASP A CA 1
ATOM 2763 C C . ASP A 1 354 ? -4.379 -14.462 11.585 1.00 93.56 354 ASP A C 1
ATOM 2765 O O . ASP A 1 354 ? -4.767 -15.058 10.581 1.00 93.56 354 ASP A O 1
ATOM 2769 N N . HIS A 1 355 ? -5.217 -13.756 12.353 1.00 93.44 355 HIS A N 1
ATOM 2770 C CA . HIS A 1 355 ? -6.657 -13.637 12.098 1.00 93.44 355 HIS A CA 1
ATOM 2771 C C . HIS A 1 355 ? -7.038 -12.410 11.262 1.00 93.44 355 HIS A C 1
ATOM 2773 O O . HIS A 1 355 ? -8.079 -12.414 10.608 1.00 93.44 355 HIS A O 1
ATOM 2779 N N . CYS A 1 356 ? -6.231 -11.352 11.311 1.00 95.06 356 CYS A N 1
ATOM 2780 C CA . CYS A 1 356 ? -6.461 -10.071 10.643 1.00 95.06 356 CYS A CA 1
ATOM 2781 C C . CYS A 1 356 ? -5.213 -9.646 9.842 1.00 95.06 356 CYS A C 1
ATOM 2783 O O . CYS A 1 356 ? -4.587 -8.627 10.168 1.00 95.06 356 CYS A O 1
ATOM 2785 N N . PRO A 1 357 ? -4.814 -10.397 8.797 1.00 95.31 357 PRO A N 1
ATOM 2786 C CA . PRO A 1 357 ? -3.619 -10.087 8.008 1.00 95.31 357 PRO A CA 1
ATOM 2787 C C . PRO A 1 357 ? -3.716 -8.740 7.274 1.00 95.31 357 PRO A C 1
ATOM 2789 O O . PRO A 1 357 ? -2.694 -8.136 6.939 1.00 95.31 357 PRO A O 1
ATOM 2792 N N . GLU A 1 358 ? -4.926 -8.219 7.063 1.00 96.19 358 GLU A N 1
ATOM 2793 C CA . GLU A 1 358 ? -5.158 -6.925 6.421 1.00 96.19 358 GLU A CA 1
ATOM 2794 C C . GLU A 1 358 ? -4.584 -5.762 7.227 1.00 96.19 358 GLU A C 1
ATOM 2796 O O . GLU A 1 358 ? -4.173 -4.764 6.634 1.00 96.19 358 GLU A O 1
ATOM 2801 N N . LEU A 1 359 ? -4.497 -5.900 8.555 1.00 97.06 359 LEU A N 1
ATOM 2802 C CA . LEU A 1 359 ? -3.830 -4.917 9.404 1.00 97.06 359 LEU A CA 1
ATOM 2803 C C . LEU A 1 359 ? -2.349 -4.794 9.026 1.00 97.06 359 LEU A C 1
ATOM 2805 O O . LEU A 1 359 ? -1.848 -3.679 8.874 1.00 97.06 359 LEU A O 1
ATOM 2809 N N . ALA A 1 360 ? -1.662 -5.923 8.830 1.00 96.69 360 ALA A N 1
ATOM 2810 C CA . ALA A 1 360 ? -0.259 -5.931 8.425 1.00 96.69 360 ALA A CA 1
ATOM 2811 C C . ALA A 1 360 ? -0.085 -5.337 7.023 1.00 96.69 360 ALA A C 1
ATOM 2813 O O . ALA A 1 360 ? 0.801 -4.512 6.812 1.00 96.69 360 ALA A O 1
ATOM 2814 N N . TRP A 1 361 ? -0.957 -5.705 6.078 1.00 97.50 361 TRP A N 1
ATOM 2815 C CA . TRP A 1 361 ? -0.914 -5.175 4.714 1.00 97.50 361 TRP A CA 1
ATOM 2816 C C . TRP A 1 361 ? -1.136 -3.662 4.680 1.00 97.50 361 TRP A C 1
ATOM 2818 O O . TRP A 1 361 ? -0.359 -2.952 4.047 1.00 97.50 361 TRP A O 1
ATOM 2828 N N . LEU A 1 362 ? -2.143 -3.153 5.396 1.00 97.88 362 LEU A N 1
ATOM 2829 C CA . LEU A 1 362 ? -2.412 -1.719 5.481 1.00 97.88 362 LEU A CA 1
ATOM 2830 C C . LEU A 1 362 ? -1.245 -0.972 6.135 1.00 97.88 362 LEU A C 1
ATOM 2832 O O . LEU A 1 362 ? -0.778 0.027 5.590 1.00 97.88 362 LEU A O 1
ATOM 2836 N N . ARG A 1 363 ? -0.751 -1.466 7.278 1.00 96.50 363 ARG A N 1
ATOM 2837 C CA . ARG A 1 363 ? 0.400 -0.896 7.995 1.00 96.50 363 ARG A CA 1
ATOM 2838 C C . ARG A 1 363 ? 1.615 -0.784 7.075 1.00 96.50 363 ARG A C 1
ATOM 2840 O O . ARG A 1 363 ? 2.233 0.278 7.006 1.00 96.50 363 ARG A O 1
ATOM 2847 N N . ASP A 1 364 ? 1.938 -1.860 6.362 1.00 97.19 364 ASP A N 1
ATOM 2848 C CA . ASP A 1 364 ? 3.114 -1.927 5.497 1.00 97.19 364 ASP A CA 1
ATOM 2849 C C . ASP A 1 364 ? 2.971 -1.008 4.278 1.00 97.19 364 ASP A C 1
ATOM 2851 O O . ASP A 1 364 ? 3.912 -0.282 3.954 1.00 97.19 364 ASP A O 1
ATOM 2855 N N . VAL A 1 365 ? 1.791 -0.970 3.645 1.00 97.75 365 VAL A N 1
ATOM 2856 C CA . VAL A 1 365 ? 1.506 -0.048 2.533 1.00 97.75 365 VAL A CA 1
ATOM 2857 C C . VAL A 1 365 ? 1.644 1.403 2.981 1.00 97.75 365 VAL A C 1
ATOM 2859 O O . VAL A 1 365 ? 2.325 2.188 2.323 1.00 97.75 365 VAL A O 1
ATOM 2862 N N . VAL A 1 366 ? 1.048 1.765 4.120 1.00 96.12 366 VAL A N 1
ATOM 2863 C CA . VAL A 1 366 ? 1.130 3.131 4.647 1.00 96.12 366 VAL A CA 1
ATOM 2864 C C . VAL A 1 366 ? 2.573 3.489 4.984 1.00 96.12 366 VAL A C 1
ATOM 2866 O O . VAL A 1 366 ? 3.040 4.549 4.575 1.00 96.12 366 VAL A O 1
ATOM 2869 N N . PHE A 1 367 ? 3.312 2.612 5.667 1.00 95.12 367 PHE A N 1
ATOM 2870 C CA . PHE A 1 367 ? 4.709 2.871 6.009 1.00 95.12 367 PHE A CA 1
ATOM 2871 C C . PHE A 1 367 ? 5.588 3.054 4.765 1.00 95.12 367 PHE A C 1
ATOM 2873 O O . PHE A 1 367 ? 6.305 4.054 4.669 1.00 95.12 367 PHE A O 1
ATOM 2880 N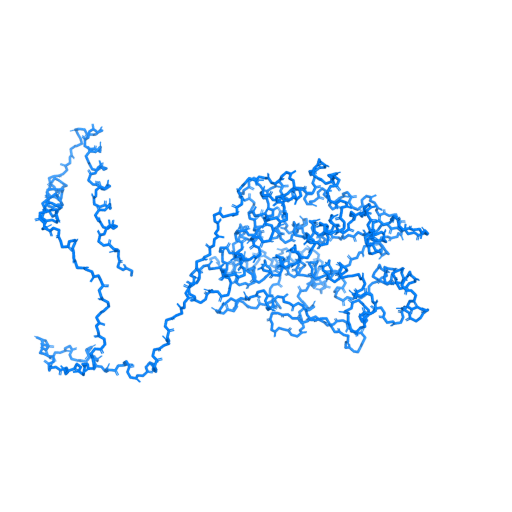 N . LEU A 1 368 ? 5.495 2.140 3.789 1.00 95.19 368 LEU A N 1
ATOM 2881 C CA . LEU A 1 368 ? 6.235 2.225 2.526 1.00 95.19 368 LEU A CA 1
ATOM 2882 C C . LEU A 1 368 ? 5.896 3.508 1.763 1.00 95.19 368 LEU A C 1
ATOM 2884 O O . LEU A 1 368 ? 6.794 4.197 1.283 1.00 95.19 368 LEU A O 1
ATOM 2888 N N . SER A 1 369 ? 4.623 3.885 1.694 1.00 93.81 369 SER A N 1
ATOM 2889 C CA . SER A 1 369 ? 4.243 5.129 1.034 1.00 93.81 369 SER A CA 1
ATOM 2890 C C . SER A 1 369 ? 4.736 6.360 1.792 1.00 93.81 369 SER A C 1
ATOM 2892 O O . SER A 1 369 ? 5.203 7.291 1.150 1.00 93.81 369 SER A O 1
ATOM 2894 N N . LYS A 1 370 ? 4.745 6.378 3.132 1.00 91.25 370 LYS A N 1
ATOM 2895 C CA . LYS A 1 370 ? 5.281 7.515 3.908 1.00 91.25 370 LYS A CA 1
ATOM 2896 C C . LYS A 1 370 ? 6.789 7.703 3.701 1.00 91.25 370 LYS A C 1
ATOM 2898 O O . LYS A 1 370 ? 7.226 8.833 3.489 1.00 91.25 370 LYS A O 1
ATOM 2903 N N . ILE A 1 371 ? 7.584 6.628 3.658 1.00 90.56 371 ILE A N 1
ATOM 2904 C CA . ILE A 1 371 ? 9.019 6.741 3.318 1.00 90.56 371 ILE A CA 1
ATOM 2905 C C . ILE A 1 371 ? 9.231 7.162 1.855 1.00 90.56 371 ILE A C 1
ATOM 2907 O O . ILE A 1 371 ? 10.173 7.895 1.557 1.00 90.56 371 ILE A O 1
ATOM 2911 N N . VAL A 1 372 ? 8.352 6.734 0.940 1.00 90.19 372 VAL A N 1
ATOM 2912 C CA . VAL A 1 372 ? 8.379 7.146 -0.471 1.00 90.19 372 VAL A CA 1
ATOM 2913 C C . VAL A 1 372 ? 7.885 8.582 -0.645 1.00 90.19 372 VAL A C 1
ATOM 2915 O O . VAL A 1 372 ? 8.284 9.222 -1.604 1.00 90.19 372 VAL A O 1
ATOM 2918 N N . LEU A 1 373 ? 7.083 9.136 0.261 1.00 88.19 373 LEU A N 1
ATOM 2919 C CA . LEU A 1 373 ? 6.709 10.552 0.241 1.00 88.19 373 LEU A CA 1
ATOM 2920 C C . LEU A 1 373 ? 7.833 11.453 0.767 1.00 88.19 373 LEU A C 1
ATOM 2922 O O . LEU A 1 373 ? 7.920 12.615 0.374 1.00 88.19 373 LEU A O 1
ATOM 2926 N N . ASN A 1 374 ? 8.733 10.923 1.602 1.00 84.00 374 ASN A N 1
ATOM 2927 C CA . ASN A 1 374 ? 9.837 11.704 2.142 1.00 84.00 374 ASN A CA 1
ATOM 2928 C C . ASN A 1 374 ? 10.783 12.186 1.026 1.00 84.00 374 ASN A C 1
ATOM 2930 O O . ASN A 1 374 ? 11.341 11.401 0.249 1.00 84.00 374 ASN A O 1
ATOM 2934 N N . SER A 1 375 ? 10.931 13.506 0.938 1.00 68.50 375 SER A N 1
ATOM 2935 C CA . SER A 1 375 ? 11.825 14.221 0.026 1.00 68.50 375 SER A CA 1
ATOM 2936 C C . SER A 1 375 ? 13.198 14.500 0.662 1.00 68.50 375 SER A C 1
ATOM 2938 O O . SER A 1 375 ? 14.186 14.666 -0.054 1.00 68.50 375 SER A O 1
ATOM 2940 N N . ASN A 1 376 ? 13.314 14.462 1.999 1.00 63.97 376 ASN A N 1
ATOM 2941 C CA . ASN A 1 376 ? 14.562 14.725 2.724 1.00 63.97 376 ASN A CA 1
ATOM 2942 C C . ASN A 1 376 ? 15.413 13.449 2.836 1.00 63.97 376 ASN A C 1
ATOM 2944 O O . ASN A 1 376 ? 15.274 12.643 3.754 1.00 63.97 376 ASN A O 1
ATOM 2948 N N . GLY A 1 377 ? 16.301 13.269 1.857 1.00 55.94 377 GLY A N 1
ATOM 2949 C CA . GLY A 1 377 ? 17.010 12.018 1.580 1.00 55.94 377 GLY A CA 1
ATOM 2950 C C . GLY A 1 377 ? 18.312 11.730 2.316 1.00 55.94 377 GLY A C 1
ATOM 2951 O O . GLY A 1 377 ? 19.036 10.854 1.862 1.00 55.94 377 GLY A O 1
ATOM 2952 N N . GLU A 1 378 ? 18.624 12.386 3.435 1.00 59.31 378 GLU A N 1
ATOM 2953 C CA . GLU A 1 378 ? 19.883 12.096 4.152 1.00 59.31 378 GLU A CA 1
ATOM 2954 C C . GLU A 1 378 ? 19.907 10.699 4.791 1.00 59.31 378 GLU A C 1
ATOM 2956 O O . GLU A 1 378 ? 20.977 10.126 4.976 1.00 59.31 378 GLU A O 1
ATOM 2961 N N . LYS A 1 379 ? 18.734 10.136 5.109 1.00 68.75 379 LYS A N 1
ATOM 2962 C CA . LYS A 1 379 ? 18.599 8.799 5.713 1.00 68.75 379 LYS A CA 1
ATOM 2963 C C . LYS A 1 379 ? 17.901 7.780 4.818 1.00 68.75 379 LYS A C 1
ATOM 2965 O O . LYS A 1 379 ? 17.712 6.654 5.254 1.00 68.75 379 LYS A O 1
ATOM 2970 N N . LEU A 1 380 ? 17.486 8.163 3.610 1.00 79.38 380 LEU A N 1
ATOM 2971 C CA . LEU A 1 380 ? 16.733 7.270 2.728 1.00 79.38 380 LEU A CA 1
ATOM 2972 C C . LEU A 1 380 ? 17.645 6.178 2.146 1.00 79.38 380 LEU A C 1
ATOM 2974 O O . LEU A 1 380 ? 18.854 6.401 2.043 1.00 79.38 380 LEU A O 1
ATOM 2978 N N . PRO A 1 381 ? 17.083 5.020 1.746 1.00 79.44 381 PRO A N 1
ATOM 2979 C CA . PRO A 1 381 ? 17.856 3.969 1.095 1.00 79.44 381 PRO A CA 1
ATOM 2980 C C . PRO A 1 381 ? 18.640 4.544 -0.091 1.00 79.44 381 PRO A C 1
ATOM 2982 O O . PRO A 1 381 ? 18.064 5.227 -0.946 1.00 79.44 381 PRO A O 1
ATOM 2985 N N . SER A 1 382 ? 19.959 4.334 -0.107 1.00 72.25 382 SER A N 1
ATOM 2986 C CA . SER A 1 382 ? 20.806 4.799 -1.202 1.00 72.25 382 SER A CA 1
ATOM 2987 C C . SER A 1 382 ? 20.543 3.951 -2.449 1.00 72.25 382 SER A C 1
ATOM 2989 O O . SER A 1 382 ? 20.367 2.739 -2.329 1.00 72.25 382 SER A O 1
ATOM 2991 N N . PRO A 1 383 ? 20.533 4.538 -3.658 1.00 71.19 383 PRO A N 1
ATOM 2992 C CA . PRO A 1 383 ? 20.344 3.759 -4.875 1.00 71.19 383 PRO A CA 1
ATOM 2993 C C . PRO A 1 383 ? 21.404 2.652 -4.960 1.00 71.19 383 PRO A C 1
ATOM 2995 O O . PRO A 1 383 ? 22.604 2.924 -5.024 1.00 71.19 383 PRO A O 1
ATOM 2998 N N . SER A 1 384 ? 20.969 1.393 -4.920 1.00 67.94 384 SER A N 1
ATOM 2999 C CA . SER A 1 384 ? 21.852 0.243 -5.125 1.00 67.94 384 SER A CA 1
ATOM 3000 C C . SER A 1 384 ? 22.296 0.208 -6.587 1.00 67.94 384 SER A C 1
ATOM 3002 O O . SER A 1 384 ? 21.461 0.343 -7.479 1.00 67.94 384 SER A O 1
ATOM 3004 N N . ALA A 1 385 ? 23.579 -0.059 -6.857 1.00 64.44 385 ALA A N 1
ATOM 3005 C CA . ALA A 1 385 ? 24.086 -0.239 -8.224 1.00 64.44 385 ALA A CA 1
ATOM 3006 C C . ALA A 1 385 ? 23.346 -1.352 -8.998 1.00 64.44 385 ALA A C 1
ATOM 3008 O O . ALA A 1 385 ? 23.314 -1.338 -10.224 1.00 64.44 385 ALA A O 1
ATOM 3009 N N . LYS A 1 386 ? 22.730 -2.303 -8.281 1.00 70.94 386 LYS A N 1
ATOM 3010 C CA . LYS A 1 386 ? 21.923 -3.396 -8.845 1.00 70.94 386 LYS A CA 1
ATOM 3011 C C . LYS A 1 386 ? 20.412 -3.117 -8.856 1.00 70.94 386 LYS A C 1
ATOM 3013 O O . LYS A 1 386 ? 19.646 -3.928 -9.373 1.00 70.94 386 LYS A O 1
ATOM 3018 N N . GLY A 1 387 ? 19.981 -1.994 -8.280 1.00 83.00 387 GLY A N 1
ATOM 3019 C CA . GLY A 1 387 ? 18.587 -1.737 -7.927 1.00 83.00 387 GLY A CA 1
ATOM 3020 C C . GLY A 1 387 ? 18.103 -2.602 -6.756 1.00 83.00 387 GLY A C 1
ATOM 3021 O O . GLY A 1 387 ? 18.716 -3.604 -6.390 1.00 83.00 387 GLY A O 1
ATOM 3022 N N . TYR A 1 388 ? 17.001 -2.186 -6.145 1.00 89.81 388 TYR A N 1
ATOM 3023 C CA . TYR A 1 388 ? 16.271 -2.924 -5.123 1.00 89.81 388 TYR A CA 1
ATOM 3024 C C . TYR A 1 388 ? 15.250 -3.874 -5.751 1.00 89.81 388 TYR A C 1
ATOM 3026 O O . TYR A 1 388 ? 14.627 -3.584 -6.775 1.00 89.81 388 TYR A O 1
ATOM 3034 N N . ARG A 1 389 ? 15.030 -5.007 -5.093 1.00 89.50 389 ARG A N 1
ATOM 3035 C CA . ARG A 1 389 ? 13.977 -5.973 -5.414 1.00 89.50 389 ARG A CA 1
ATOM 3036 C C . ARG A 1 389 ? 12.817 -5.830 -4.436 1.00 89.50 389 ARG A C 1
ATOM 3038 O O . ARG A 1 389 ? 12.964 -5.313 -3.330 1.00 89.50 389 ARG A O 1
ATOM 3045 N N . SER A 1 390 ? 11.660 -6.381 -4.790 1.00 89.56 390 SER A N 1
ATOM 3046 C CA . SER A 1 390 ? 10.515 -6.456 -3.867 1.00 89.56 390 SER A CA 1
ATOM 3047 C C . SER A 1 390 ? 10.836 -7.200 -2.561 1.00 89.56 390 SER A C 1
ATOM 3049 O O . SER A 1 390 ? 10.267 -6.887 -1.511 1.00 89.56 390 SER A O 1
ATOM 3051 N N . SER A 1 391 ? 11.783 -8.148 -2.577 1.00 91.62 391 SER A N 1
ATOM 3052 C CA . SER A 1 391 ? 12.310 -8.793 -1.364 1.00 91.62 391 SER A CA 1
ATOM 3053 C C . SER A 1 391 ? 12.969 -7.800 -0.410 1.00 91.62 391 SER A C 1
ATOM 3055 O O . SER A 1 391 ? 12.785 -7.923 0.797 1.00 91.62 391 SER A O 1
ATOM 3057 N N . ASP A 1 392 ? 13.673 -6.803 -0.943 1.00 91.75 392 ASP A N 1
ATOM 3058 C CA . ASP A 1 392 ? 14.354 -5.784 -0.147 1.00 91.75 392 ASP A CA 1
ATOM 3059 C C . ASP A 1 392 ? 13.336 -4.826 0.474 1.00 91.75 392 ASP A C 1
ATOM 3061 O O . ASP A 1 392 ? 13.489 -4.423 1.619 1.00 91.75 392 ASP A O 1
ATOM 3065 N N . ALA A 1 393 ? 12.237 -4.542 -0.229 1.00 93.12 393 ALA A N 1
ATOM 3066 C CA . ALA A 1 393 ? 11.117 -3.759 0.293 1.00 93.12 393 ALA A CA 1
ATOM 3067 C C . ALA A 1 393 ? 10.252 -4.508 1.331 1.00 93.12 393 ALA A C 1
ATOM 3069 O O . ALA A 1 393 ? 9.253 -3.964 1.800 1.00 93.12 393 ALA A O 1
ATOM 3070 N N . ARG A 1 394 ? 10.579 -5.763 1.683 1.00 94.94 394 ARG A N 1
ATOM 3071 C CA . ARG A 1 394 ? 9.871 -6.491 2.745 1.00 94.94 394 ARG A CA 1
ATOM 3072 C C . ARG A 1 394 ? 10.205 -5.874 4.100 1.00 94.94 394 ARG A C 1
ATOM 3074 O O . ARG A 1 394 ? 11.348 -5.952 4.547 1.00 94.94 394 ARG A O 1
ATOM 3081 N N . LEU A 1 395 ? 9.193 -5.334 4.768 1.00 95.62 395 LEU A N 1
ATOM 3082 C CA . LEU A 1 395 ? 9.363 -4.764 6.096 1.00 95.62 395 LEU A CA 1
ATOM 3083 C C . LEU A 1 395 ? 9.540 -5.857 7.155 1.00 95.62 395 LEU A C 1
ATOM 3085 O O . LEU A 1 395 ? 8.882 -6.899 7.120 1.00 95.62 395 LEU A O 1
ATOM 3089 N N . GLN A 1 396 ? 10.433 -5.603 8.106 1.00 94.94 396 GLN A N 1
ATOM 3090 C CA . GLN A 1 396 ? 10.642 -6.427 9.293 1.00 94.94 396 GLN A CA 1
ATOM 3091 C C . GLN A 1 396 ? 10.386 -5.575 10.529 1.00 94.94 396 GLN A C 1
ATOM 3093 O O . GLN A 1 396 ? 11.178 -4.694 10.849 1.00 94.94 396 GLN A O 1
ATOM 3098 N N . TRP A 1 397 ? 9.284 -5.839 11.216 1.00 94.88 397 TRP A N 1
ATOM 3099 C CA . TRP A 1 397 ? 8.872 -5.089 12.396 1.00 94.88 397 TRP A CA 1
ATOM 3100 C C . TRP A 1 397 ? 9.350 -5.807 13.655 1.00 94.88 397 TRP A C 1
ATOM 3102 O O . TRP A 1 397 ? 9.189 -7.022 13.756 1.00 94.88 397 TRP A O 1
ATOM 3112 N N . ARG A 1 398 ? 9.955 -5.072 14.590 1.00 93.81 398 ARG A N 1
ATOM 3113 C CA . ARG A 1 398 ? 10.458 -5.609 15.865 1.00 93.81 398 ARG A CA 1
ATOM 3114 C C . ARG A 1 398 ? 10.215 -4.636 17.007 1.00 93.81 398 ARG A C 1
ATOM 3116 O O . ARG A 1 398 ? 10.164 -3.429 16.772 1.00 93.81 398 ARG A O 1
ATOM 3123 N N . VAL A 1 399 ? 10.108 -5.138 18.231 1.00 92.69 399 VAL A N 1
ATOM 3124 C CA . VAL A 1 399 ? 10.047 -4.315 19.441 1.00 92.69 399 VAL A CA 1
ATOM 3125 C C . VAL A 1 399 ? 11.358 -4.467 20.206 1.00 92.69 399 VAL A C 1
ATOM 3127 O O . VAL A 1 399 ? 11.667 -5.509 20.772 1.00 92.69 399 VAL A O 1
ATOM 3130 N N . GLU A 1 400 ? 12.153 -3.399 20.254 1.00 90.50 400 GLU A N 1
ATOM 3131 C CA . GLU A 1 400 ? 13.390 -3.360 21.034 1.00 90.50 400 GLU A CA 1
ATOM 3132 C C . GLU A 1 400 ? 13.280 -2.305 22.134 1.00 90.50 400 GLU A C 1
ATOM 3134 O O . GLU A 1 400 ? 13.116 -1.114 21.869 1.00 90.50 400 GLU A O 1
ATOM 3139 N N . LYS A 1 401 ? 13.389 -2.734 23.400 1.00 85.94 401 LYS A N 1
ATOM 3140 C CA . LYS A 1 401 ? 13.339 -1.845 24.581 1.00 85.94 401 LYS A CA 1
ATOM 3141 C C . LYS A 1 401 ? 12.098 -0.929 24.588 1.00 85.94 401 LYS A C 1
ATOM 3143 O O . LYS A 1 401 ? 12.202 0.258 24.897 1.00 85.94 401 LYS A O 1
ATOM 3148 N N . GLY A 1 402 ? 10.941 -1.472 24.199 1.00 81.12 402 GLY A N 1
ATOM 3149 C CA . GLY A 1 402 ? 9.671 -0.739 24.124 1.00 81.12 402 GL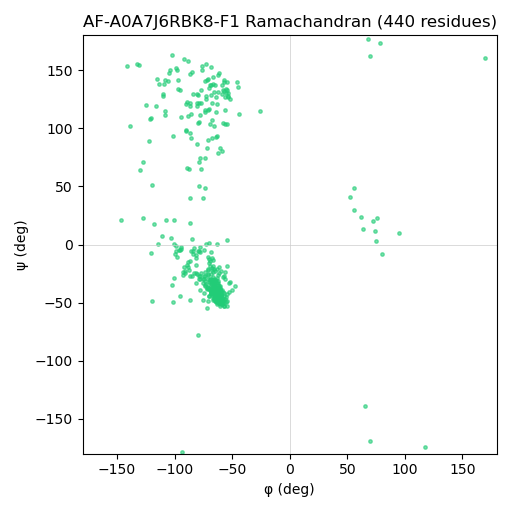Y A CA 1
ATOM 3150 C C . GLY A 1 402 ? 9.557 0.237 22.946 1.00 81.12 402 GLY A C 1
ATOM 3151 O O . GLY A 1 402 ? 8.645 1.062 22.924 1.00 81.12 402 GLY A O 1
ATOM 3152 N N . LYS A 1 403 ? 10.473 0.183 21.971 1.00 86.12 403 LYS A N 1
ATOM 3153 C CA . LYS A 1 403 ? 10.411 0.967 20.732 1.00 86.12 403 LYS A CA 1
ATOM 3154 C C . LYS A 1 403 ? 10.201 0.051 19.539 1.00 86.12 403 LYS A C 1
ATOM 3156 O O . LYS A 1 403 ? 10.846 -0.987 19.434 1.00 86.12 403 LYS A O 1
ATOM 3161 N N . VAL A 1 404 ? 9.331 0.472 18.629 1.00 90.44 404 VAL A N 1
ATOM 3162 C CA . VAL A 1 404 ? 9.114 -0.235 17.369 1.00 90.44 404 VAL A CA 1
ATOM 3163 C C . VAL A 1 404 ? 10.229 0.140 16.396 1.00 90.44 404 VAL A C 1
ATOM 3165 O O . VAL A 1 404 ? 10.424 1.315 16.084 1.00 90.44 404 VAL A O 1
ATOM 3168 N N . MET A 1 405 ? 10.951 -0.872 15.933 1.00 91.62 405 MET A N 1
ATOM 3169 C CA . MET A 1 405 ? 12.018 -0.783 14.944 1.00 91.62 405 MET A CA 1
ATOM 3170 C C . MET A 1 405 ? 11.531 -1.397 13.635 1.00 91.62 405 MET A C 1
ATOM 3172 O O . MET A 1 405 ? 10.835 -2.418 13.647 1.00 91.62 405 MET A O 1
ATOM 3176 N N . VAL A 1 406 ? 11.899 -0.788 12.506 1.00 93.50 406 VAL A N 1
ATOM 3177 C CA . VAL A 1 406 ? 11.491 -1.273 11.183 1.00 93.50 406 VAL A CA 1
ATOM 3178 C C . VAL A 1 406 ? 12.725 -1.497 10.327 1.00 93.50 406 VAL A C 1
ATOM 3180 O O . VAL A 1 406 ? 13.475 -0.572 10.044 1.00 93.50 406 VAL A O 1
ATOM 3183 N N . GLY A 1 407 ? 12.929 -2.731 9.880 1.00 92.50 407 GLY A N 1
ATOM 3184 C CA . GLY A 1 407 ? 13.958 -3.093 8.914 1.00 92.50 407 GLY A CA 1
ATOM 3185 C C . GLY A 1 407 ? 13.409 -3.184 7.491 1.00 92.50 407 GLY A C 1
ATOM 3186 O O . GLY A 1 407 ? 12.250 -3.538 7.286 1.00 92.50 407 GLY A O 1
ATOM 3187 N N . GLY A 1 408 ? 14.254 -2.901 6.504 1.00 93.06 408 GLY A N 1
ATOM 3188 C CA . GLY A 1 408 ? 13.948 -3.012 5.076 1.00 93.06 408 GLY A CA 1
ATOM 3189 C C . GLY A 1 408 ? 15.047 -2.364 4.236 1.00 93.06 408 GLY A C 1
ATOM 3190 O O . GLY A 1 408 ? 15.840 -1.579 4.747 1.00 93.06 408 GLY A O 1
ATOM 3191 N N . PHE A 1 409 ? 15.143 -2.713 2.957 1.00 91.19 409 PHE A N 1
ATOM 3192 C CA . PHE A 1 409 ? 16.167 -2.225 2.021 1.00 91.19 409 PHE A CA 1
ATOM 3193 C C . PHE A 1 409 ? 17.615 -2.467 2.491 1.00 91.19 409 PHE A C 1
ATOM 3195 O O . PHE A 1 409 ? 18.516 -1.686 2.196 1.00 91.19 409 PHE A O 1
ATOM 3202 N N . GLY A 1 410 ? 17.841 -3.537 3.265 1.00 86.56 410 GLY A N 1
ATOM 3203 C CA . GLY A 1 410 ? 19.131 -3.827 3.910 1.00 86.56 410 GLY A CA 1
ATOM 3204 C C . GLY A 1 410 ? 19.451 -2.940 5.123 1.00 86.56 410 GLY A C 1
ATOM 3205 O O . GLY A 1 410 ? 20.514 -3.080 5.724 1.00 86.56 410 GLY A O 1
ATOM 3206 N N . MET A 1 411 ? 18.539 -2.048 5.514 1.00 87.56 411 MET A N 1
ATOM 3207 C CA . MET A 1 411 ? 18.669 -1.157 6.664 1.00 87.56 411 MET A CA 1
ATOM 3208 C C . MET A 1 411 ? 17.962 -1.745 7.888 1.00 87.56 411 MET A C 1
ATOM 3210 O O . MET A 1 411 ? 16.876 -2.311 7.774 1.00 87.56 411 MET A O 1
ATOM 3214 N N . LYS A 1 412 ? 18.563 -1.579 9.075 1.00 86.12 412 LYS A N 1
ATOM 3215 C CA . LYS A 1 412 ? 17.955 -1.983 10.359 1.00 86.12 412 LYS A CA 1
ATOM 3216 C C . LYS A 1 412 ? 17.012 -0.932 10.955 1.00 86.12 412 LYS A C 1
ATOM 3218 O O . LYS A 1 412 ? 16.109 -1.303 11.687 1.00 86.12 412 LYS A O 1
ATOM 3223 N N . ASN A 1 413 ? 17.252 0.342 10.637 1.00 86.50 413 ASN A N 1
ATOM 3224 C CA . ASN A 1 413 ? 16.593 1.497 11.252 1.00 86.50 413 ASN A CA 1
ATOM 3225 C C . ASN A 1 413 ? 15.825 2.320 10.203 1.00 86.50 413 ASN A C 1
ATOM 3227 O O . ASN A 1 413 ? 16.053 3.524 10.034 1.00 86.50 413 ASN A O 1
ATOM 3231 N N . LEU A 1 414 ? 14.982 1.653 9.415 1.00 87.81 414 LEU A N 1
ATOM 3232 C CA . LEU A 1 414 ? 14.191 2.274 8.352 1.00 87.81 414 LEU A CA 1
ATOM 3233 C C . LEU A 1 414 ? 13.126 3.221 8.927 1.00 87.81 414 LEU A C 1
ATOM 3235 O O . LEU A 1 414 ? 12.716 4.155 8.243 1.00 87.81 414 LEU A O 1
ATOM 3239 N N . GLU A 1 415 ? 12.720 3.064 10.192 1.00 82.69 415 GLU A N 1
ATOM 3240 C CA . GLU A 1 415 ? 11.771 3.960 10.868 1.00 82.69 415 GLU A CA 1
ATOM 3241 C C . GLU A 1 415 ? 12.224 5.424 10.884 1.00 82.69 415 GLU A C 1
ATOM 3243 O O . GLU A 1 415 ? 11.397 6.335 10.874 1.00 82.69 415 GLU A O 1
ATOM 3248 N N . GLN A 1 416 ? 13.536 5.670 10.831 1.00 83.25 416 GLN A N 1
ATOM 3249 C CA . GLN A 1 416 ? 14.094 7.022 10.771 1.00 83.25 416 GLN A CA 1
ATOM 3250 C C . GLN A 1 416 ? 13.818 7.731 9.437 1.00 83.25 416 GLN A C 1
ATOM 3252 O O . GLN A 1 416 ? 14.009 8.942 9.343 1.00 83.25 416 GLN A O 1
ATOM 3257 N N . CYS A 1 417 ? 13.384 6.987 8.417 1.00 82.00 417 CYS A N 1
ATOM 3258 C CA . CYS A 1 417 ? 13.046 7.500 7.093 1.00 82.00 417 CYS A CA 1
ATOM 3259 C C . CYS A 1 417 ? 11.600 7.976 6.986 1.00 82.00 417 CYS A C 1
ATOM 3261 O O . CYS A 1 417 ? 11.279 8.735 6.076 1.00 82.00 417 CYS A O 1
ATOM 3263 N N . ALA A 1 418 ? 10.712 7.501 7.862 1.00 69.56 418 ALA A N 1
ATOM 3264 C CA . ALA A 1 418 ? 9.279 7.729 7.718 1.00 69.56 418 ALA A CA 1
ATOM 3265 C C . ALA A 1 418 ? 8.832 9.104 8.221 1.00 69.56 418 ALA A C 1
ATOM 3267 O O . ALA A 1 418 ? 7.713 9.491 7.917 1.00 69.56 418 ALA A O 1
ATOM 3268 N N . GLY A 1 419 ? 9.698 9.837 8.936 1.00 64.00 419 GLY A N 1
ATOM 3269 C CA . GLY A 1 419 ? 9.397 11.121 9.569 1.00 64.00 419 GLY A CA 1
ATOM 3270 C C . GLY A 1 419 ? 9.975 12.344 8.854 1.00 64.00 419 GLY A C 1
ATOM 3271 O O . GLY A 1 419 ? 11.093 12.322 8.330 1.00 64.00 419 GLY A O 1
ATOM 3272 N N . TYR A 1 420 ? 9.253 13.462 8.930 1.00 62.09 420 TYR A N 1
ATOM 3273 C CA . TYR A 1 420 ? 9.831 14.782 8.691 1.00 62.09 420 TYR A CA 1
ATOM 3274 C C . TYR A 1 420 ? 10.419 15.245 10.017 1.00 62.09 420 TYR A C 1
ATOM 3276 O O . TYR A 1 420 ? 9.670 15.498 10.954 1.00 62.09 420 TYR A O 1
ATOM 3284 N N . ASN A 1 421 ? 11.748 15.353 10.127 1.00 48.91 421 ASN A N 1
ATOM 3285 C CA . ASN A 1 421 ? 12.365 15.914 11.330 1.00 48.91 421 ASN A CA 1
ATOM 3286 C C . ASN A 1 421 ? 11.760 17.301 11.604 1.00 48.91 421 ASN A C 1
ATOM 3288 O O . ASN A 1 421 ? 12.134 18.291 10.973 1.00 48.91 421 ASN A O 1
ATOM 3292 N N . THR A 1 422 ? 10.866 17.393 12.586 1.00 39.59 422 THR A N 1
ATOM 3293 C CA . THR A 1 422 ? 10.504 18.642 13.260 1.00 39.59 422 THR A CA 1
ATOM 3294 C C . THR A 1 422 ? 11.599 18.979 14.269 1.00 39.59 422 THR A C 1
ATOM 3296 O O . THR A 1 422 ? 11.343 19.218 15.446 1.00 39.59 422 THR A O 1
ATOM 3299 N N . ALA A 1 423 ? 12.855 18.961 13.825 1.00 31.88 423 ALA A N 1
ATOM 3300 C CA . ALA A 1 423 ? 13.953 19.527 14.583 1.00 31.88 423 ALA A CA 1
ATOM 3301 C C . ALA A 1 423 ? 13.938 21.043 14.338 1.00 31.88 423 ALA A C 1
ATOM 3303 O O . ALA A 1 423 ? 14.558 21.538 13.406 1.00 31.88 423 ALA A O 1
ATOM 3304 N N . GLY A 1 424 ? 13.153 21.767 15.140 1.00 32.62 424 GLY A N 1
ATOM 3305 C CA . GLY A 1 424 ? 13.468 23.142 15.541 1.00 32.62 424 GLY A CA 1
ATOM 3306 C C . GLY A 1 424 ? 13.574 24.243 14.478 1.00 32.62 424 GLY A C 1
ATOM 3307 O O . GLY A 1 424 ? 14.220 25.246 14.758 1.00 32.62 424 GLY A O 1
ATOM 3308 N N . GLU A 1 425 ? 12.953 24.136 13.302 1.00 33.28 425 GLU A N 1
ATOM 3309 C CA . GLU A 1 425 ? 12.903 25.261 12.358 1.00 33.28 425 GLU A CA 1
ATOM 3310 C C . GLU A 1 425 ? 11.457 25.646 12.056 1.00 33.28 425 GLU A C 1
ATOM 3312 O O . GLU A 1 425 ? 10.721 24.946 11.361 1.00 33.28 425 GLU A O 1
ATOM 3317 N N . THR A 1 426 ? 11.054 26.794 12.603 1.00 34.81 426 THR A N 1
ATOM 3318 C CA . THR A 1 426 ? 9.840 27.515 12.220 1.00 34.81 426 THR A CA 1
ATOM 3319 C C . THR A 1 426 ? 9.738 27.568 10.693 1.00 34.81 426 THR A C 1
ATOM 3321 O O . THR A 1 426 ? 10.724 27.842 10.004 1.00 34.81 426 THR A O 1
ATOM 3324 N N . GLY A 1 427 ? 8.539 27.310 10.156 1.00 37.88 427 GLY A N 1
ATOM 3325 C CA . GLY A 1 427 ? 8.245 27.068 8.731 1.00 37.88 427 GLY A CA 1
ATOM 3326 C C . GLY A 1 427 ? 8.692 28.130 7.711 1.00 37.88 427 GLY A C 1
ATOM 3327 O O . GLY A 1 427 ? 8.456 27.973 6.521 1.00 37.88 427 GLY A O 1
ATOM 3328 N N . LYS A 1 428 ? 9.389 29.192 8.128 1.00 37.03 428 LYS A N 1
ATOM 3329 C CA . LYS A 1 428 ? 10.035 30.177 7.248 1.00 37.03 428 LYS A CA 1
ATOM 3330 C C . LYS A 1 428 ? 11.503 29.849 6.925 1.00 37.03 428 LYS A C 1
ATOM 3332 O O . LYS A 1 428 ? 12.000 30.288 5.890 1.00 37.03 428 LYS A O 1
ATOM 3337 N N . GLY A 1 429 ? 12.201 29.073 7.763 1.00 32.19 429 GLY A N 1
ATOM 3338 C CA . GLY A 1 429 ? 13.616 28.712 7.556 1.00 32.19 429 GLY A CA 1
ATOM 3339 C C . GLY A 1 429 ? 13.825 27.612 6.508 1.00 32.19 429 GLY A C 1
ATOM 3340 O O . GLY A 1 429 ? 14.715 27.708 5.658 1.00 32.19 429 GLY A O 1
ATOM 3341 N N . LYS A 1 430 ? 12.931 26.618 6.502 1.00 43.69 430 LYS A N 1
ATOM 3342 C CA . LYS A 1 430 ? 12.984 25.436 5.624 1.00 43.69 430 LYS A CA 1
ATOM 3343 C C . LYS A 1 430 ? 12.830 25.792 4.136 1.00 43.69 430 LYS A C 1
ATOM 3345 O O . LYS A 1 430 ? 13.577 25.288 3.299 1.00 43.69 430 LYS A O 1
ATOM 3350 N N . MET A 1 431 ? 11.961 26.762 3.827 1.00 43.81 431 MET A N 1
ATOM 3351 C CA . MET A 1 431 ? 11.743 27.279 2.466 1.00 43.81 431 MET A CA 1
ATOM 3352 C C . MET A 1 431 ? 13.009 27.936 1.885 1.00 43.81 431 MET A C 1
ATOM 3354 O O . MET A 1 431 ? 13.324 27.770 0.708 1.00 43.81 431 MET A O 1
ATOM 3358 N N . ARG A 1 432 ? 13.794 28.641 2.718 1.00 38.19 432 ARG A N 1
ATOM 3359 C CA . ARG A 1 432 ? 15.065 29.245 2.286 1.00 38.19 432 ARG A CA 1
ATOM 3360 C C . ARG A 1 432 ? 16.145 28.195 2.039 1.00 38.19 432 ARG A C 1
ATOM 3362 O O . ARG A 1 432 ? 16.902 28.357 1.089 1.00 38.19 432 ARG A O 1
ATOM 3369 N N . ARG A 1 433 ? 16.214 27.113 2.824 1.00 38.25 433 ARG A N 1
ATOM 3370 C CA . ARG A 1 433 ? 17.211 26.047 2.603 1.00 38.25 433 ARG A CA 1
ATOM 3371 C C . ARG A 1 433 ? 16.962 25.255 1.322 1.00 38.25 433 ARG A C 1
ATOM 3373 O O . ARG A 1 433 ? 17.928 25.001 0.607 1.00 38.25 433 ARG A O 1
ATOM 3380 N N . MET A 1 434 ? 15.701 24.957 0.990 1.00 43.75 434 MET A N 1
ATOM 3381 C CA . MET A 1 434 ? 15.371 24.362 -0.311 1.00 43.75 434 MET A CA 1
ATOM 3382 C C . MET A 1 434 ? 15.754 25.299 -1.462 1.00 43.75 434 MET A C 1
ATOM 3384 O O . MET A 1 434 ? 16.433 24.878 -2.383 1.00 43.75 434 MET A O 1
ATOM 3388 N N . ILE A 1 435 ? 15.472 26.600 -1.391 1.00 43.44 435 ILE A N 1
ATOM 3389 C CA . ILE A 1 435 ? 15.892 27.528 -2.460 1.00 43.44 435 ILE A CA 1
ATOM 3390 C C . ILE A 1 435 ? 17.432 27.652 -2.557 1.00 43.44 435 ILE A C 1
ATOM 3392 O O . ILE A 1 435 ? 17.980 27.809 -3.649 1.00 43.44 435 ILE A O 1
ATOM 3396 N N . PHE A 1 436 ? 18.158 27.553 -1.437 1.00 34.88 436 PHE A N 1
ATOM 3397 C CA . PHE A 1 436 ? 19.619 27.706 -1.408 1.00 34.88 436 PHE A CA 1
ATOM 3398 C C . PHE A 1 436 ? 20.407 26.455 -1.819 1.00 34.88 436 PHE A C 1
ATOM 3400 O O . PHE A 1 436 ? 21.467 26.602 -2.426 1.00 34.88 436 PHE A O 1
ATOM 3407 N N . GLN A 1 437 ? 19.924 25.239 -1.537 1.00 42.72 437 GLN A N 1
ATOM 3408 C CA . GLN A 1 437 ? 20.593 24.017 -2.008 1.00 42.72 437 GLN A CA 1
ATOM 3409 C C . GLN A 1 437 ? 20.531 23.878 -3.536 1.00 42.72 437 GLN A C 1
ATOM 3411 O O . GLN A 1 437 ? 21.482 23.389 -4.142 1.00 42.72 437 GLN A O 1
ATOM 3416 N N . TRP A 1 438 ? 19.472 24.389 -4.166 1.00 45.31 438 TRP A N 1
ATOM 3417 C CA . TRP A 1 438 ? 19.294 24.322 -5.618 1.00 45.31 438 TRP A CA 1
ATOM 3418 C C . TRP A 1 438 ? 20.123 25.367 -6.379 1.00 45.31 438 TRP A C 1
ATOM 3420 O O . TRP A 1 438 ? 20.617 25.077 -7.463 1.00 45.31 438 TRP A O 1
ATOM 3430 N N . LYS A 1 439 ? 20.405 26.537 -5.786 1.00 39.72 439 LYS A N 1
ATOM 3431 C CA . LYS A 1 439 ? 21.334 27.528 -6.372 1.00 39.72 439 LYS A CA 1
ATOM 3432 C C . LYS A 1 439 ? 22.793 27.068 -6.438 1.00 39.72 439 LYS A C 1
ATOM 3434 O O . LYS A 1 439 ? 23.595 27.721 -7.091 1.00 39.72 439 LYS A O 1
ATOM 3439 N N . LYS A 1 440 ? 23.156 25.981 -5.753 1.00 38.47 440 LYS A N 1
ATOM 3440 C CA . LYS A 1 440 ? 24.539 25.486 -5.689 1.00 38.47 440 LYS A CA 1
ATOM 3441 C C . LYS A 1 440 ? 24.860 24.405 -6.734 1.00 38.47 440 LYS A C 1
ATOM 3443 O O . LYS A 1 440 ? 25.995 23.945 -6.775 1.00 38.47 440 LYS A O 1
ATOM 3448 N N . LYS A 1 441 ? 23.876 23.997 -7.547 1.00 39.34 441 LYS A N 1
ATOM 3449 C CA . LYS A 1 441 ? 24.012 23.012 -8.640 1.00 39.34 441 LYS A CA 1
ATOM 3450 C C . LYS A 1 441 ? 23.480 23.530 -9.991 1.00 39.34 441 LYS A C 1
ATOM 3452 O O . LYS A 1 441 ? 23.099 22.726 -10.836 1.00 39.34 441 LYS A O 1
ATOM 3457 N N . GLY A 1 442 ? 23.416 24.850 -10.162 1.00 34.56 442 GLY A N 1
ATOM 3458 C CA . GLY A 1 442 ? 23.158 25.504 -11.448 1.00 34.56 442 GLY A CA 1
ATOM 3459 C C . GLY A 1 442 ? 24.456 25.950 -12.091 1.00 34.56 442 GLY A C 1
ATOM 3460 O O . GLY A 1 442 ? 25.300 26.473 -11.326 1.00 34.56 442 GLY A O 1
#

Sequence (442 aa):
MAMTQRTRRLLCRGLAWYAAEHKKVFPNSRSSPFIAHETSKIEAAIEATLACPDESQQQWRPPSLADGSIQYSEVNTKFPWFDRLSRIEDVDGLAGPARPPAIVIPVDLCSLQSERIRSVAQLRDFLYNAVTSIALLQNQSEEIPQAQQTSFSLIASAMCRVVPLPTDEEFWRLPELRVEANRSFLLHYTHLLTRHFAAAAFSIDCRSDRASDAVRLVTATMLVVLTDRLCRIVSTDTPSLFAKHYSGKADGPVLPFVLDPGVFGEESSFSLLLWPELCSARAAALEYFQGLQSAVVEGQKERQTLFKFDVSGVKVGPAETQLIEQLGLKLGVGASCREYVPELLTGERSDILDHCPELAWLRDVVFLSKIVLNSNGEKLPSPSAKGYRSSDARLQWRVEKGKVMVGGFGMKNLEQCAGYNTAGETGKGKMRRMIFQWKKKG

Solvent-accessible surface area (backbone atoms only — not comparable to full-atom values): 25588 Å² total; per-residue (Å²): 134,82,75,51,70,68,56,51,53,52,51,53,52,51,51,52,51,52,54,55,52,52,49,69,78,47,78,77,66,85,67,54,75,66,57,59,51,52,51,52,53,50,51,53,55,50,50,60,63,68,70,57,78,84,78,84,76,71,78,87,66,77,79,76,88,64,94,66,83,78,76,80,70,80,82,82,66,95,51,90,86,50,61,84,77,61,74,82,67,83,58,69,79,74,68,55,82,78,76,78,84,79,86,80,75,86,72,67,65,80,84,54,74,86,58,65,51,81,46,67,67,56,47,49,54,43,44,51,49,49,47,51,33,42,50,53,35,50,75,39,37,91,78,38,81,61,26,47,59,53,41,36,51,50,51,35,46,38,53,36,56,20,45,72,54,84,71,43,59,72,63,76,63,40,70,65,59,24,33,40,72,51,35,53,50,49,44,54,44,50,34,52,42,45,22,43,40,49,12,19,55,45,35,43,78,33,80,84,39,56,47,50,33,31,50,47,41,45,35,37,48,44,54,38,52,53,43,51,57,55,43,45,51,58,23,75,76,60,55,50,69,54,21,25,47,41,45,26,72,38,93,70,103,48,65,45,50,37,71,69,71,73,62,51,70,64,61,58,69,76,35,44,71,89,45,71,44,52,49,52,39,45,50,33,50,51,52,48,43,52,56,49,58,72,69,53,53,88,94,40,52,66,52,26,44,37,86,52,28,42,78,71,27,62,58,89,48,60,13,50,44,51,52,50,42,56,51,28,62,76,72,64,61,51,88,64,39,70,81,42,38,67,36,37,71,48,43,80,37,44,85,51,38,78,80,30,52,63,57,55,40,50,53,51,35,46,50,50,27,39,37,61,56,50,79,79,61,93,67,47,76,70,63,45,99,79,43,51,36,45,75,34,44,47,75,43,54,43,75,57,96,91,37,62,41,27,24,33,66,90,36,69,65,42,42,70,30,23,37,62,84,84,73,87,64,64,86,72,53,59,61,52,50,58,58,52,62,56,65,75,75,110

Organism: Perkinsus olseni (NCBI:txid32597)